Protein AF-0000000066194189 (afdb_homodimer)

InterPro domains:
  IPR000073 Alpha/beta hydrolase fold-1 [PF00561] (26-144)
  IPR000073 Alpha/beta hydrolase fold-1 [PR00111] (50-65)
  IPR000073 Alpha/beta hydrolase fold-1 [PR00111] (95-108)
  IPR000073 Alpha/beta hydrolase fold-1 [PR00111] (109-122)
  IPR000073 Alpha/beta hydrolase fold-1 [PR00111] (212-226)
  IPR019913 Pyrimidine utilisation protein RutD [MF_00832] (12-269)
  IPR019913 Pyrimidine utilisation protein RutD [TIGR03611] (12-268)
  IPR029058 Alpha/Beta hydrolase fold [G3DSA:3.40.50.1820] (20-268)
  IPR029058 Alpha/Beta hydrolase fold [SSF53474] (12-267)
  IPR050471 AB hydrolase [PTHR43433] (9-266)

Secondary structure (DSSP, 8-state):
----EEEEETTEEEEEESS--TTS--EEEE--TT--GGGGHHHHHHHHTTS-EEEEPPTTSTTS-S---TT--HHHHHHHHHHHHHHTT-S-EEEEEETHHHHHHHHHHHH-GGGEEEEEEES--SS--HHHHHHHHHHHHIIIII-HHHHHHHHHHHHS-HHHHHHTHHHHHHHHHHHHHTPPPHHHHHHHHHHHHH---GGGGGG--SEEEEEEETT-SSS-HHHHHHHHHHSTTEEEEEESS--TTHHHHSHHHHHHHHHHHHHT-/----EEEEETTEEEEEESS--TTS--EEEE--TT--GGGGHHHHHHHHTTS-EEEEPPTTSTTS-S---TT--HHHHHHHHHHHHHHTT-S-EEEEEETHHHHHHHHHHHH-GGGEEEEEEES--SS--HHHHHHHHHHHHIIIII-HHHHHHHHHHHHS-HHHHHHTHHHHHHHHHHHHHTPPPHHHHHHHHHHHHH---GGGGGG--SEEEEEEETT-SSS-HHHHHHHHHHSTTEEEEEESS--TTHHHHSHHHHHHHHHHHHHT-

Organism: Caulobacter vibrioides (strain ATCC 19089 / CIP 103742 / CB 15) (NCBI:txid190650)

pLDDT: mean 97.34, std 5.46, range [40.31, 98.94]

Sequence (538 aa):
MRRMTIGTVDGLHYELHGGPIAGREVVLLSSGLGGSGAFWAPQMQALTQRWPVVTYDHRGTGRSVRELPPRYTLAHMADDMVKVMDALGLAKAHVVGHAAGGNAGLQLALDHPDRLAKLVVVNGWSRPDPHIRRCFDTRLHLLNDTGPEAYVHAQPIFLYPADWISRNHTRLMAEEAHHVAAFPPREVMLARINALLAFDIDARLEDITHRVLISASADDMLVPMSCSQRLAGRLPNADFQQVAWGGHGFTVTDPETFNEALVSFLEGAMRRMTIGTVDGLHYELHGGPIAGREVVLLSSGLGGSGAFWAPQMQALTQRWPVVTYDHRGTGRSVRELPPRYTLAHMADDMVKVMDALGLAKAHVVGHAAGGNAGLQLALDHPDRLAKLVVVNGWSRPDPHIRRCFDTRLHLLNDTGPEAYVHAQPIFLYPADWISRNHTRLMAEEAHHVAAFPPREVMLARINALLAFDIDARLEDITHRVLISASADDMLVPMSCSQRLAGRLPNADFQQVAWGGHGFTVTDPETFNEALVSFLEGA

Nearest PDB structures (foldseek):
  3v48-assembly1_B  TM=9.533E-01  e=2.855E-30  Escherichia coli SE11
  8qzu-assembly1_A  TM=8.731E-01  e=5.327E-20  Xenorhabdus hominickii
  4uhe-assembly1_A  TM=8.253E-01  e=1.539E-20  Thermogutta terrifontis
  6i8w-assembly2_B  TM=7.640E-01  e=3.223E-19  Pseudomonas aeruginosa
  1iuo-assembly1_A  TM=7.732E-01  e=8.177E-19  Pseudomonas fluorescens

Foldseek 3Di:
DFDKDWDAFPQKTKIKGLDAQPPFAEEEEAEALQQFQCLLVLQCVLDSPHHIYMGIGFALFDSGPNDDDPLDALCVRLVVVVRVCVVNVHQAHAYEYAASSLLSVLSNCVPPVRRYAEYEYELYFQAADPLLVVVVVVLLCCCPVPHLLSSLVCVCVQAWDPVVCVVCVVVSVVCSVVCSVRPGDSVSSVSSSVNSNGHHPLVCLQVRQHAYEQEYECQANNHHPVRSVSSQVRHPRYDYHYHHHTYSSNCVVPVPVVSVVVVCVVVPD/DFDKDWDAFPQKTKIKGLDAQPPFAEEEEAEALQQFQCLLVLQCVLDSPHHTYMGIGFALFDSGPNDDDPLDALCVRLVVVVRVCVVNVQQAHAYEYAASSLLSVLSNCVPPVRRYAEYEYELYFQADDPLLVVVVVVLLCCCPVPHLLSSLVCVCVQAWDPVVCVVCVVVSVVCSVVCSVRPGDSVSSVSSSVNSNGHHPLVCLQVRQHAYEQEYECQANNHHPVRSVSSQVRHPRYDYHYHHHTYSSNCVVPVPVVSVVVSCVVVPD

Solvent-accessible surface area (backbone atoms only — not comparable to full-atom values): 27054 Å² total; per-residue (Å²): 124,84,61,68,49,77,50,69,51,100,48,29,27,35,38,37,31,42,53,76,56,84,98,49,71,35,39,38,44,33,32,34,86,74,16,34,39,70,71,48,60,69,46,45,69,76,42,36,75,77,24,22,33,35,34,31,19,34,74,24,17,67,81,13,37,60,68,73,67,85,87,54,40,44,63,56,52,22,50,49,53,50,49,54,31,54,74,69,70,42,72,48,28,30,37,42,9,32,29,55,19,12,36,15,48,55,42,26,40,70,76,41,49,80,40,48,54,38,38,33,28,32,51,29,53,46,44,67,45,70,41,39,50,48,54,50,51,46,46,46,49,28,36,75,51,70,24,58,62,53,31,57,68,41,44,56,70,47,28,41,41,31,53,57,46,42,77,39,40,68,62,51,60,66,45,42,62,57,50,48,73,55,49,51,56,66,69,41,52,50,42,56,51,49,18,57,63,65,39,69,49,60,93,49,37,65,74,33,70,50,50,30,38,35,36,38,26,63,49,10,58,42,49,32,51,64,38,42,51,50,49,36,71,47,28,76,38,45,43,76,46,77,39,78,64,26,10,53,39,23,59,68,72,35,28,67,68,45,47,54,53,50,52,40,51,76,72,70,104,125,82,57,69,49,76,50,69,50,99,47,28,26,35,36,37,32,41,51,77,55,84,96,50,72,34,40,37,44,33,32,35,86,75,16,33,37,72,73,49,58,70,47,44,68,75,44,35,75,77,26,24,33,32,34,29,19,35,75,26,16,67,82,13,37,57,68,71,66,84,87,52,40,44,63,57,53,22,48,49,53,50,49,54,31,54,73,70,69,43,70,48,28,31,38,41,12,32,28,54,19,11,37,16,47,54,43,26,40,70,75,41,48,81,40,46,55,38,38,34,27,31,51,31,52,47,46,68,45,72,39,38,51,48,54,51,52,47,46,47,48,29,36,75,51,71,24,57,64,55,33,57,67,42,45,55,70,48,28,41,41,31,52,56,45,42,77,38,40,68,61,52,60,67,44,43,63,56,50,49,72,55,50,50,56,67,69,40,51,51,43,56,52,50,19,55,63,64,38,69,50,62,92,50,37,66,74,34,70,50,49,28,39,36,35,36,26,64,48,11,59,42,49,31,51,64,36,42,51,50,49,39,70,46,28,75,39,44,43,76,46,77,40,77,64,27,10,53,39,23,58,69,73,35,27,66,68,43,45,54,53,52,52,39,52,76,72,70,103

Structure (mmCIF, N/CA/C/O backbone):
data_AF-0000000066194189-model_v1
#
loop_
_entity.id
_entity.type
_entity.pdbx_description
1 polymer 'Putative carbamate hydrolase RutD'
#
loop_
_atom_site.group_PDB
_atom_site.id
_atom_site.type_symbol
_atom_site.label_atom_id
_atom_site.label_alt_id
_atom_site.label_comp_id
_atom_site.label_asym_id
_atom_site.label_entity_id
_atom_site.label_seq_id
_atom_site.pdbx_PDB_ins_code
_atom_site.Cartn_x
_atom_site.Cartn_y
_atom_site.Cartn_z
_atom_site.occupancy
_atom_site.B_iso_or_equiv
_atom_site.auth_seq_id
_atom_site.auth_comp_id
_atom_site.auth_asym_id
_atom_site.auth_atom_id
_atom_site.pdbx_PDB_model_num
ATOM 1 N N . MET A 1 1 ? 25.156 30.547 10.039 1 40.84 1 MET A N 1
ATOM 2 C CA . MET A 1 1 ? 24.266 29.5 10.531 1 40.84 1 MET A CA 1
ATOM 3 C C . MET A 1 1 ? 22.844 30.031 10.672 1 40.84 1 MET A C 1
ATOM 5 O O . MET A 1 1 ? 22.609 31 11.383 1 40.84 1 MET A O 1
ATOM 9 N N . ARG A 1 2 ? 22 29.922 9.656 1 54.59 2 ARG A N 1
ATOM 10 C CA . ARG A 1 2 ? 20.75 30.703 9.633 1 54.59 2 ARG A CA 1
ATOM 11 C C . ARG A 1 2 ? 19.984 30.531 10.938 1 54.59 2 ARG A C 1
ATOM 13 O O . ARG A 1 2 ? 19.891 29.422 11.477 1 54.59 2 ARG A O 1
ATOM 20 N N . ARG A 1 3 ? 19.844 31.578 11.695 1 65.81 3 ARG A N 1
ATOM 21 C CA . ARG A 1 3 ? 19.359 31.703 13.062 1 65.81 3 ARG A CA 1
ATOM 22 C C . ARG A 1 3 ? 18.031 30.984 13.25 1 65.81 3 ARG A C 1
ATOM 24 O O . ARG A 1 3 ? 17.094 31.203 12.492 1 65.81 3 ARG A O 1
ATOM 31 N N . MET A 1 4 ? 17.938 29.703 13.898 1 81.56 4 MET A N 1
ATOM 32 C CA . MET A 1 4 ? 16.75 28.953 14.336 1 81.56 4 MET A CA 1
ATOM 33 C C . MET A 1 4 ? 16.344 29.375 15.742 1 81.56 4 MET A C 1
ATOM 35 O O . MET A 1 4 ? 17.172 29.469 16.641 1 81.56 4 MET A O 1
ATOM 39 N N . THR A 1 5 ? 15.07 29.891 15.945 1 89.88 5 THR A N 1
ATOM 40 C CA . THR A 1 5 ? 14.477 30.156 17.25 1 89.88 5 THR A CA 1
ATOM 41 C C . THR A 1 5 ? 13.578 29 17.672 1 89.88 5 THR A C 1
ATOM 43 O O . THR A 1 5 ? 12.758 28.516 16.891 1 89.88 5 THR A O 1
ATOM 46 N N . ILE A 1 6 ? 13.766 28.531 18.891 1 95.56 6 ILE A N 1
ATOM 47 C CA . ILE A 1 6 ? 12.992 27.438 19.453 1 95.56 6 ILE A CA 1
ATOM 48 C C . ILE A 1 6 ? 12.117 27.969 20.594 1 95.56 6 ILE A C 1
ATOM 50 O O . ILE A 1 6 ? 12.555 28.797 21.391 1 95.56 6 ILE A O 1
ATOM 54 N N . GLY A 1 7 ? 10.867 27.484 20.625 1 97.19 7 GLY A N 1
ATOM 55 C CA . GLY A 1 7 ? 9.977 27.875 21.703 1 97.19 7 GLY A CA 1
ATOM 56 C C . GLY A 1 7 ? 8.93 26.828 22.016 1 97.19 7 GLY A C 1
ATOM 57 O O . GLY A 1 7 ? 8.898 25.75 21.406 1 97.19 7 GLY A O 1
ATOM 58 N N . THR A 1 8 ? 8.219 27.078 23.109 1 98.31 8 THR A N 1
ATOM 59 C CA . THR A 1 8 ? 7.07 26.281 23.516 1 98.31 8 THR A CA 1
ATOM 60 C C . THR A 1 8 ? 5.879 27.172 23.844 1 98.31 8 THR A C 1
ATOM 62 O O . THR A 1 8 ? 6.043 28.219 24.484 1 98.31 8 THR A O 1
ATOM 65 N N . VAL A 1 9 ? 4.781 26.859 23.391 1 98.5 9 VAL A N 1
ATOM 66 C CA . VAL A 1 9 ? 3.547 27.547 23.75 1 98.5 9 VAL A CA 1
ATOM 67 C C . VAL A 1 9 ? 2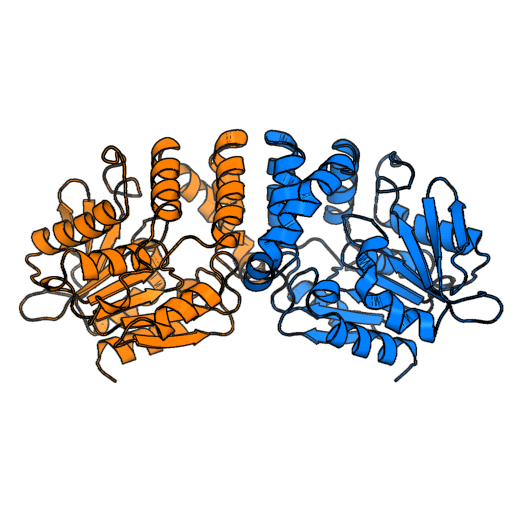.461 26.531 24.062 1 98.5 9 VAL A C 1
ATOM 69 O O . VAL A 1 9 ? 2.195 25.625 23.266 1 98.5 9 VAL A O 1
ATOM 72 N N . ASP A 1 10 ? 1.805 26.625 25.203 1 97.94 10 ASP A N 1
ATOM 73 C CA . ASP A 1 10 ? 0.763 25.703 25.641 1 97.94 10 ASP A CA 1
ATOM 74 C C . ASP A 1 10 ? 1.205 24.25 25.469 1 97.94 10 ASP A C 1
ATOM 76 O O . ASP A 1 10 ? 0.421 23.406 25.031 1 97.94 10 ASP A O 1
ATOM 80 N N . GLY A 1 11 ? 2.426 24.016 25.641 1 98.31 11 GLY A N 1
ATOM 81 C CA . GLY A 1 11 ? 2.992 22.688 25.578 1 98.31 11 GLY A CA 1
ATOM 82 C C . GLY A 1 11 ? 3.416 22.281 24.172 1 98.31 11 GLY A C 1
ATOM 83 O O . GLY A 1 11 ? 3.939 21.188 23.969 1 98.31 11 GLY A O 1
ATOM 84 N N . LEU A 1 12 ? 3.215 23.109 23.219 1 98.69 12 LEU A N 1
ATOM 85 C CA . LEU A 1 12 ? 3.588 22.828 21.844 1 98.69 12 LEU A CA 1
ATOM 86 C C . LEU A 1 12 ? 5.008 23.312 21.547 1 98.69 12 LEU A C 1
ATOM 88 O O . LEU A 1 12 ? 5.316 24.484 21.703 1 98.69 12 LEU A O 1
ATOM 92 N N . HIS A 1 13 ? 5.867 22.406 21.125 1 98.69 13 HIS A N 1
ATOM 93 C CA . HIS A 1 13 ? 7.215 22.734 20.688 1 98.69 13 HIS A CA 1
ATOM 94 C C . HIS A 1 13 ? 7.199 23.297 19.266 1 98.69 13 HIS A C 1
ATOM 96 O O . HIS A 1 13 ? 6.609 22.703 18.359 1 98.69 13 HIS A O 1
ATOM 102 N N . TYR A 1 14 ? 7.848 24.422 19.031 1 98.56 14 TYR A N 1
ATOM 103 C CA . TYR A 1 14 ? 7.938 24.969 17.672 1 98.56 14 TYR A CA 1
ATOM 104 C C . TYR A 1 14 ? 9.328 25.531 17.406 1 98.56 14 TYR A C 1
ATOM 106 O O . TYR A 1 14 ? 10.086 25.797 18.344 1 98.56 14 TYR A O 1
ATOM 114 N N . GLU A 1 15 ? 9.664 25.594 16.141 1 98.31 15 GLU A N 1
ATOM 115 C CA . GLU A 1 15 ? 10.922 26.156 15.656 1 98.31 15 GLU A CA 1
ATOM 116 C C . GLU A 1 15 ? 10.688 27.156 14.523 1 98.31 15 GLU A C 1
ATOM 118 O O . GLU A 1 15 ? 9.852 26.922 13.656 1 98.31 15 GLU A O 1
ATOM 123 N N . LEU A 1 16 ? 11.367 28.266 14.633 1 97.81 16 LEU A N 1
ATOM 124 C CA . LEU A 1 16 ? 11.367 29.266 13.57 1 97.81 16 LEU A CA 1
ATOM 125 C C . LEU A 1 16 ? 12.695 29.266 12.82 1 97.81 16 LEU A C 1
ATOM 127 O O . LEU A 1 16 ? 13.758 29.375 13.43 1 97.81 16 LEU A O 1
ATOM 131 N N . HIS A 1 17 ? 12.523 29.078 11.508 1 97.25 17 HIS A N 1
ATOM 132 C CA . HIS A 1 17 ? 13.664 29.047 10.602 1 97.25 17 HIS A CA 1
ATOM 133 C C . HIS A 1 17 ? 13.586 30.172 9.578 1 97.25 17 HIS A C 1
ATOM 135 O O . HIS A 1 17 ? 12.523 30.766 9.375 1 97.25 17 HIS A O 1
ATOM 141 N N . GLY A 1 18 ? 14.664 30.531 8.898 1 92.56 18 GLY A N 1
ATOM 142 C CA . GLY A 1 18 ? 14.648 31.406 7.738 1 92.56 18 GLY A CA 1
ATOM 143 C C . GLY A 1 18 ? 14.672 32.875 8.102 1 92.56 18 GLY A C 1
ATOM 144 O O . GLY A 1 18 ? 14.258 33.719 7.305 1 92.56 18 GLY A O 1
ATOM 145 N N . GLY A 1 19 ? 14.984 33.281 9.344 1 87.06 19 GLY A N 1
ATOM 146 C CA . GLY A 1 19 ? 15.18 34.688 9.703 1 87.06 19 GLY A CA 1
ATOM 147 C C . GLY A 1 19 ? 13.984 35.281 10.414 1 87.06 19 GLY A C 1
ATOM 148 O O . GLY A 1 19 ? 13.086 34.562 10.852 1 87.06 19 GLY A O 1
ATOM 149 N N . PRO A 1 20 ? 14.039 36.625 10.594 1 89.12 20 PRO A N 1
ATOM 150 C CA . PRO A 1 20 ? 12.992 37.281 11.367 1 89.12 20 PRO A CA 1
ATOM 151 C C . PRO A 1 20 ? 11.664 37.375 10.617 1 89.12 20 PRO A C 1
ATOM 153 O O . PRO A 1 20 ? 11.641 37.438 9.391 1 89.12 20 PRO A O 1
ATOM 156 N N . ILE A 1 21 ? 10.586 37.406 11.367 1 93.19 21 ILE A N 1
ATOM 157 C CA . ILE A 1 21 ? 9.234 37.344 10.82 1 93.19 21 ILE A CA 1
ATOM 158 C C . ILE A 1 21 ? 8.734 38.75 10.492 1 93.19 21 ILE A C 1
ATOM 160 O O . ILE A 1 21 ? 7.836 38.906 9.672 1 93.19 21 ILE A O 1
ATOM 164 N N . ALA A 1 22 ? 9.305 39.781 11.102 1 90 22 ALA A N 1
ATOM 165 C CA . ALA A 1 22 ? 8.758 41.125 10.992 1 90 22 ALA A CA 1
ATOM 166 C C . ALA A 1 22 ? 8.609 41.562 9.539 1 90 22 ALA A C 1
ATOM 168 O O . ALA A 1 22 ? 9.586 41.594 8.789 1 90 22 ALA A O 1
ATOM 169 N N . GLY A 1 23 ? 7.281 41.844 9.156 1 92.12 23 GLY A N 1
ATOM 170 C CA . GLY A 1 23 ? 6.965 42.375 7.848 1 92.12 23 GLY A CA 1
ATOM 171 C C . GLY A 1 23 ? 7.031 41.344 6.738 1 92.12 23 GLY A C 1
ATOM 172 O O . GLY A 1 23 ? 6.984 41.688 5.559 1 92.12 23 GLY A O 1
ATOM 173 N N . ARG A 1 24 ? 7.145 40.094 7.109 1 95.69 24 ARG A N 1
ATOM 174 C CA . ARG A 1 24 ? 7.285 39.062 6.086 1 95.69 24 ARG A CA 1
ATOM 175 C C . ARG A 1 24 ? 6.145 38.062 6.168 1 95.69 24 ARG A C 1
ATOM 177 O O . ARG A 1 24 ? 5.547 37.875 7.234 1 95.69 24 ARG A O 1
ATOM 184 N N . GLU A 1 25 ? 5.84 37.5 5.004 1 97.38 25 GLU A N 1
ATOM 185 C CA . GLU A 1 25 ? 4.934 36.375 5.008 1 97.38 25 GLU A CA 1
ATOM 186 C C . GLU A 1 25 ? 5.617 35.125 5.582 1 97.38 25 GLU A C 1
ATOM 188 O O . GLU A 1 25 ? 6.805 34.906 5.34 1 97.38 25 GLU A O 1
ATOM 193 N N . VAL A 1 26 ? 4.891 34.375 6.363 1 98.44 26 VAL A N 1
ATOM 194 C CA . VAL A 1 26 ? 5.457 33.25 7.074 1 98.44 26 VAL A CA 1
ATOM 195 C C . VAL A 1 26 ? 4.766 31.953 6.621 1 98.44 26 VAL A C 1
ATOM 197 O O . VAL A 1 26 ? 3.561 31.953 6.355 1 98.44 26 VAL A O 1
ATOM 200 N N . VAL A 1 27 ? 5.547 30.828 6.492 1 98.88 27 VAL A N 1
ATOM 201 C CA . VAL A 1 27 ? 5.016 29.516 6.168 1 98.88 27 VAL A CA 1
ATOM 202 C C . VAL A 1 27 ? 5.012 28.641 7.418 1 98.88 27 VAL A C 1
ATOM 204 O O . VAL A 1 27 ? 6.043 28.469 8.07 1 98.88 27 VAL A O 1
ATOM 207 N N . LEU A 1 28 ? 3.881 28.156 7.805 1 98.94 28 LEU A N 1
ATOM 208 C CA . LEU A 1 28 ? 3.732 27.188 8.883 1 98.94 28 LEU A CA 1
ATOM 209 C C . LEU A 1 28 ? 3.537 25.781 8.32 1 98.94 28 LEU A C 1
ATOM 211 O O . LEU A 1 28 ? 2.605 25.547 7.543 1 98.94 28 LEU A O 1
ATOM 215 N N . LEU A 1 29 ? 4.426 24.828 8.688 1 98.94 29 LEU A N 1
ATOM 216 C CA . LEU A 1 29 ? 4.375 23.453 8.203 1 98.94 29 LEU A CA 1
ATOM 217 C C . LEU A 1 29 ? 3.734 22.531 9.234 1 98.94 29 LEU A C 1
ATOM 219 O O . LEU A 1 29 ? 4.145 22.516 10.398 1 98.94 29 LEU A O 1
ATOM 223 N N . SER A 1 30 ? 2.711 21.828 8.82 1 98.94 30 SER A N 1
ATOM 224 C CA . SER A 1 30 ? 2.016 20.906 9.695 1 98.94 30 SER A CA 1
ATOM 225 C C . SER A 1 30 ? 2.109 19.469 9.164 1 98.94 30 SER A C 1
ATOM 227 O O . SER A 1 30 ? 1.601 19.172 8.086 1 98.94 30 SER A O 1
ATOM 229 N N . SER A 1 31 ? 2.719 18.547 9.914 1 98.75 31 SER A N 1
ATOM 230 C CA . SER A 1 31 ? 3.029 17.188 9.477 1 98.75 31 SER A CA 1
ATOM 231 C C . SER A 1 31 ? 1.796 16.297 9.539 1 98.75 31 SER A C 1
ATOM 233 O O . SER A 1 31 ? 0.691 16.766 9.812 1 98.75 31 SER A O 1
ATOM 235 N N . GLY A 1 32 ? 2.006 15.062 9.125 1 98.5 32 GLY A N 1
ATOM 236 C CA . GLY A 1 32 ? 0.938 14.078 9.188 1 98.5 32 GLY A CA 1
ATOM 237 C C . GLY A 1 32 ? 0.766 13.469 10.562 1 98.5 32 GLY A C 1
ATOM 238 O O . GLY A 1 32 ? 1.08 14.102 11.57 1 98.5 32 GLY A O 1
ATOM 239 N N . LEU A 1 33 ? 0.277 12.281 10.609 1 98.38 33 LEU A N 1
ATOM 240 C CA . LEU A 1 33 ? -0.121 11.602 11.844 1 98.38 33 LEU A CA 1
ATOM 241 C C . LEU A 1 33 ? 1.063 11.453 12.789 1 98.38 33 LEU A C 1
ATOM 243 O O . LEU A 1 33 ? 0.896 11.508 14.008 1 98.38 33 LEU A O 1
ATOM 247 N N . GLY A 1 34 ? 2.281 11.305 12.273 1 97 34 GLY A N 1
ATOM 248 C CA . GLY A 1 34 ? 3.457 11.234 13.125 1 97 34 GLY A CA 1
ATOM 249 C C . GLY A 1 34 ? 3.701 12.5 13.914 1 97 34 GLY A C 1
ATOM 250 O O . GLY A 1 34 ? 4.312 12.469 14.984 1 97 34 GLY A O 1
ATOM 251 N N . GLY A 1 35 ? 3.414 13.625 13.344 1 97.94 35 GLY A N 1
ATOM 252 C CA . GLY A 1 35 ? 3.275 14.883 14.062 1 97.94 35 GLY A CA 1
ATOM 253 C C . GLY A 1 35 ? 4.582 15.641 14.195 1 97.94 35 GLY A C 1
ATOM 254 O O . GLY A 1 35 ? 4.609 16.75 14.719 1 97.94 35 GLY A O 1
ATOM 255 N N . SER A 1 36 ? 5.703 15.031 13.781 1 97.38 36 SER A N 1
ATOM 256 C CA . SER A 1 36 ? 7.008 15.648 13.969 1 97.38 36 SER A CA 1
ATOM 257 C C . SER A 1 36 ? 7.301 16.672 12.883 1 97.38 36 SER A C 1
ATOM 259 O O . SER A 1 36 ? 7.191 16.375 11.695 1 97.38 36 SER A O 1
ATOM 261 N N . GLY A 1 37 ? 7.746 17.812 13.281 1 98 37 GLY A N 1
ATOM 262 C CA . GLY A 1 37 ? 8.18 18.828 12.336 1 98 37 GLY A CA 1
ATOM 263 C C . GLY A 1 37 ? 9.344 18.375 11.469 1 98 37 GLY A C 1
ATOM 264 O O . GLY A 1 37 ? 9.555 18.922 10.383 1 98 37 GLY A O 1
ATOM 265 N N . ALA A 1 38 ? 10.07 17.359 11.922 1 96.62 38 ALA A N 1
ATOM 266 C CA . ALA A 1 38 ? 11.234 16.859 11.203 1 96.62 38 ALA A CA 1
ATOM 267 C C . ALA A 1 38 ? 10.836 16.234 9.867 1 96.62 38 ALA A C 1
ATOM 269 O O . ALA A 1 38 ? 11.68 16.062 8.984 1 96.62 38 ALA A O 1
ATOM 270 N N . PHE A 1 39 ? 9.562 15.969 9.75 1 97.75 39 PHE A N 1
ATOM 271 C CA . PHE A 1 39 ? 9.023 15.398 8.523 1 97.75 39 PHE A CA 1
ATOM 272 C C . PHE A 1 39 ? 9.32 16.297 7.332 1 97.75 39 PHE A C 1
ATOM 274 O O . PHE A 1 39 ? 9.5 15.828 6.211 1 97.75 39 PHE A O 1
ATOM 281 N N . TRP A 1 40 ? 9.5 17.578 7.535 1 98.75 40 TRP A N 1
ATOM 282 C CA . TRP A 1 40 ? 9.562 18.578 6.473 1 98.75 40 TRP A CA 1
ATOM 283 C C . TRP A 1 40 ? 11.008 18.922 6.129 1 98.75 40 TRP A C 1
ATOM 285 O O . TRP A 1 40 ? 11.266 19.859 5.375 1 98.75 40 TRP A O 1
ATOM 295 N N . ALA A 1 41 ? 11.922 18.125 6.625 1 98.38 41 ALA A N 1
ATOM 296 C CA . ALA A 1 41 ? 13.336 18.375 6.391 1 98.38 41 ALA A CA 1
ATOM 297 C C . ALA A 1 41 ? 13.625 18.547 4.898 1 98.38 41 ALA A C 1
ATOM 299 O O . ALA A 1 41 ? 14.344 19.453 4.496 1 98.38 41 ALA A O 1
ATOM 300 N N . PRO A 1 42 ? 13 17.797 3.947 1 98.75 42 PRO A N 1
ATOM 301 C CA . PRO A 1 42 ? 13.328 17.906 2.523 1 98.75 42 PRO A CA 1
ATOM 302 C C . PRO A 1 42 ? 12.859 19.234 1.908 1 98.75 42 PRO A C 1
ATOM 304 O O . PRO A 1 42 ? 13.281 19.578 0.805 1 98.75 42 PRO A O 1
ATOM 307 N N . GLN A 1 43 ? 11.969 19.906 2.549 1 98.81 43 GLN A N 1
ATOM 308 C CA . GLN A 1 43 ? 11.398 21.141 2 1 98.81 43 GLN A CA 1
ATOM 309 C C . GLN A 1 43 ? 12.117 22.359 2.545 1 98.81 43 GLN A C 1
ATOM 311 O O . GLN A 1 43 ? 11.961 23.469 2.016 1 98.81 43 GLN A O 1
ATOM 316 N N . MET A 1 44 ? 12.953 22.266 3.582 1 98.5 44 MET A N 1
ATOM 317 C CA . MET A 1 44 ? 13.414 23.391 4.387 1 98.5 44 MET A CA 1
ATOM 318 C C . MET A 1 44 ? 14.328 24.297 3.574 1 98.5 44 MET A C 1
ATOM 320 O O . MET A 1 44 ? 14.195 25.531 3.625 1 98.5 44 MET A O 1
ATOM 324 N N . GLN A 1 45 ? 15.195 23.703 2.805 1 98 45 GLN A N 1
ATOM 325 C CA . GLN A 1 45 ? 16.109 24.516 2.021 1 98 45 GLN A CA 1
ATOM 326 C C . GLN A 1 45 ? 15.352 25.391 1.023 1 98 45 GLN A C 1
ATOM 328 O O . GLN A 1 45 ? 15.609 26.594 0.917 1 98 45 GLN A O 1
ATOM 333 N N . ALA A 1 46 ? 14.43 24.812 0.297 1 98.25 46 ALA A N 1
ATOM 334 C CA . ALA A 1 46 ? 13.672 25.516 -0.727 1 98.25 46 ALA A CA 1
ATOM 335 C C . ALA A 1 46 ? 12.82 26.625 -0.108 1 98.25 46 ALA A C 1
ATOM 337 O O . ALA A 1 46 ? 12.648 27.688 -0.697 1 98.25 46 ALA A O 1
ATOM 338 N N . LEU A 1 47 ? 12.328 26.391 1.103 1 98.56 47 LEU A N 1
ATOM 339 C CA . LEU A 1 47 ? 11.391 27.312 1.724 1 98.56 47 LEU A CA 1
ATOM 340 C C . LEU A 1 47 ? 12.125 28.438 2.459 1 98.56 47 LEU A C 1
ATOM 342 O O . LEU A 1 47 ? 11.781 29.609 2.33 1 98.56 47 LEU A O 1
ATOM 346 N N . THR A 1 48 ? 13.18 28.125 3.188 1 97.62 48 THR A N 1
ATOM 347 C CA . THR A 1 48 ? 13.82 29.094 4.078 1 97.62 48 THR A CA 1
ATOM 348 C C . THR A 1 48 ? 14.609 30.125 3.277 1 97.62 48 THR A C 1
ATOM 350 O O . THR A 1 48 ? 14.992 31.172 3.807 1 97.62 48 THR A O 1
ATOM 353 N N . GLN A 1 49 ? 14.797 29.859 1.997 1 96.12 49 GLN A N 1
ATOM 354 C CA . GLN A 1 49 ? 15.43 30.828 1.115 1 96.12 49 GLN A CA 1
ATOM 355 C C . GLN A 1 49 ? 14.484 31.984 0.787 1 96.12 49 GLN A C 1
ATOM 357 O O . GLN A 1 49 ? 14.93 33.031 0.352 1 96.12 49 GLN A O 1
ATOM 362 N N . ARG A 1 50 ? 13.25 31.797 1.052 1 96.38 50 ARG A N 1
ATOM 363 C CA . ARG A 1 50 ? 12.281 32.75 0.542 1 96.38 50 ARG A CA 1
ATOM 364 C C . ARG A 1 50 ? 11.398 33.281 1.663 1 96.38 50 ARG A C 1
ATOM 366 O O . ARG A 1 50 ? 10.93 34.438 1.605 1 96.38 50 ARG A O 1
ATOM 373 N N . TRP A 1 51 ? 11.18 32.438 2.666 1 97.81 51 TRP A N 1
ATOM 374 C CA . TRP A 1 51 ? 10.258 32.781 3.744 1 97.81 51 TRP A CA 1
ATOM 375 C C . TRP A 1 51 ? 10.828 32.375 5.098 1 97.81 51 TRP A C 1
ATOM 377 O O . TRP A 1 51 ? 11.586 31.406 5.191 1 97.81 51 TRP A O 1
ATOM 387 N N . PRO A 1 52 ? 10.453 33.188 6.168 1 97.94 52 PRO A N 1
ATOM 388 C CA . PRO A 1 52 ? 10.5 32.5 7.465 1 97.94 52 PRO A CA 1
ATOM 389 C C . PRO A 1 52 ? 9.586 31.281 7.52 1 97.94 52 PRO A C 1
ATOM 391 O O . PRO A 1 52 ? 8.484 31.312 6.965 1 97.94 52 PRO A O 1
ATOM 394 N N . VAL A 1 53 ? 10.07 30.172 8.125 1 98.75 53 VAL A N 1
ATOM 395 C CA . VAL A 1 53 ? 9.352 28.906 8.156 1 98.75 53 VAL A CA 1
ATOM 396 C C . VAL A 1 53 ? 9.211 28.422 9.602 1 98.75 53 VAL A C 1
ATOM 398 O O . VAL A 1 53 ? 10.188 28.391 10.352 1 98.75 53 VAL A O 1
ATOM 401 N N . VAL A 1 54 ? 7.996 28.109 9.969 1 98.62 54 VAL A N 1
ATOM 402 C CA . VAL A 1 54 ? 7.711 27.578 11.297 1 98.62 54 VAL A CA 1
ATOM 403 C C . VAL A 1 54 ? 7.406 26.078 11.203 1 98.62 54 VAL A C 1
ATOM 405 O O . VAL A 1 54 ? 6.535 25.672 10.438 1 98.62 54 VAL A O 1
ATOM 408 N N . THR A 1 55 ? 8.102 25.25 11.93 1 98.75 55 THR A N 1
ATOM 409 C CA . THR A 1 55 ? 7.73 23.859 12.188 1 98.75 55 THR A CA 1
ATOM 410 C C . THR A 1 55 ? 7.316 23.672 13.641 1 98.75 55 THR A C 1
ATOM 412 O O . THR A 1 55 ? 7.68 24.469 14.508 1 98.75 55 THR A O 1
ATOM 415 N N . TYR A 1 56 ? 6.562 22.688 13.852 1 98.75 56 TYR A N 1
ATOM 416 C CA . TYR A 1 56 ? 6.176 22.344 15.219 1 98.75 56 TYR A CA 1
ATOM 417 C C . TYR A 1 56 ? 5.824 20.875 15.336 1 98.75 56 TYR A C 1
ATOM 419 O O . TYR A 1 56 ? 5.613 20.188 14.328 1 98.75 56 TYR A O 1
ATOM 427 N N . ASP A 1 57 ? 5.895 20.344 16.531 1 98.69 57 ASP A N 1
ATOM 428 C CA . ASP A 1 57 ? 5.402 19 16.828 1 98.69 57 ASP A CA 1
ATOM 429 C C . ASP A 1 57 ? 3.949 19.031 17.297 1 98.69 57 ASP A C 1
ATOM 431 O O . ASP A 1 57 ? 3.6 19.812 18.188 1 98.69 57 ASP A O 1
ATOM 435 N N . HIS A 1 58 ? 3.115 18.219 16.703 1 98.81 58 HIS A N 1
ATOM 436 C CA . HIS A 1 58 ? 1.719 18.156 17.109 1 98.81 58 HIS A CA 1
ATOM 437 C C . HIS A 1 58 ? 1.596 17.844 18.594 1 98.81 58 HIS A C 1
ATOM 439 O O . HIS A 1 58 ? 2.457 17.172 19.172 1 98.81 58 HIS A O 1
ATOM 445 N N . ARG A 1 59 ? 0.549 18.375 19.172 1 98.56 59 ARG A N 1
ATOM 446 C CA . ARG A 1 59 ? 0.199 17.922 20.516 1 98.56 59 ARG A CA 1
ATOM 447 C C . ARG A 1 59 ? 0.11 16.406 20.578 1 98.56 59 ARG A C 1
ATOM 449 O O . ARG A 1 59 ? -0.444 15.773 19.672 1 98.56 59 ARG A O 1
ATOM 456 N N . GLY A 1 60 ? 0.733 15.805 21.609 1 97.94 60 GLY A N 1
ATOM 457 C CA . GLY A 1 60 ? 0.719 14.359 21.781 1 97.94 60 GLY A CA 1
ATOM 458 C C . GLY A 1 60 ? 1.923 13.68 21.156 1 97.94 60 GLY A C 1
ATOM 459 O O . GLY A 1 60 ? 2.105 12.469 21.328 1 97.94 60 GLY A O 1
ATOM 460 N N . THR A 1 61 ? 2.805 14.484 20.438 1 97.5 61 THR A N 1
ATOM 461 C CA . THR A 1 61 ? 3.889 13.852 19.703 1 97.5 61 THR A CA 1
ATOM 462 C C . THR A 1 61 ? 5.203 14.594 19.938 1 97.5 61 THR A C 1
ATOM 464 O O . THR A 1 61 ? 5.211 15.734 20.391 1 97.5 61 THR A O 1
ATOM 467 N N . GLY A 1 62 ? 6.266 13.875 19.672 1 96.19 62 GLY A N 1
ATOM 468 C CA . GLY A 1 62 ? 7.59 14.469 19.641 1 96.19 62 GLY A CA 1
ATOM 469 C C . GLY A 1 62 ? 7.938 15.219 20.922 1 96.19 62 GLY A C 1
ATOM 470 O O . GLY A 1 62 ? 7.809 14.672 22.016 1 96.19 62 GLY A O 1
ATOM 471 N N . ARG A 1 63 ? 8.336 16.562 20.766 1 97.44 63 ARG A N 1
ATOM 472 C CA . ARG A 1 63 ? 8.82 17.375 21.859 1 97.44 63 ARG A CA 1
ATOM 473 C C . ARG A 1 63 ? 7.688 18.188 22.484 1 97.44 63 ARG A C 1
ATOM 475 O O . ARG A 1 63 ? 7.906 18.953 23.438 1 97.44 63 ARG A O 1
ATOM 482 N N . SER A 1 64 ? 6.453 17.906 21.984 1 98.5 64 SER A N 1
ATOM 483 C CA . SER A 1 64 ? 5.273 18.578 22.531 1 98.5 64 SER A CA 1
ATOM 484 C C . SER A 1 64 ? 4.676 17.766 23.688 1 98.5 64 SER A C 1
ATOM 486 O O . SER A 1 64 ? 5.102 16.656 23.953 1 98.5 64 SER A O 1
ATOM 488 N N . VAL A 1 65 ? 3.736 18.469 24.391 1 97.62 65 VAL A N 1
ATOM 489 C CA . VAL A 1 65 ? 3.025 17.812 25.484 1 97.62 65 VAL A CA 1
ATOM 490 C C . VAL A 1 65 ? 2.391 16.516 24.984 1 97.62 65 VAL A C 1
ATOM 492 O O . VAL A 1 65 ? 1.873 16.453 23.859 1 97.62 65 VAL A O 1
ATOM 495 N N . ARG A 1 66 ? 2.379 15.492 25.797 1 96.12 66 ARG A N 1
ATOM 496 C CA . ARG A 1 66 ? 2.004 14.156 25.344 1 96.12 66 ARG A CA 1
ATOM 497 C C . ARG A 1 66 ? 0.548 13.852 25.672 1 96.12 66 ARG A C 1
ATOM 499 O O . ARG A 1 66 ? 0.01 12.828 25.25 1 96.12 66 ARG A O 1
ATOM 506 N N . GLU A 1 67 ? -0.104 14.797 26.297 1 95.81 67 GLU A N 1
ATOM 507 C CA . GLU A 1 67 ? -1.512 14.625 26.656 1 95.81 67 GLU A CA 1
ATOM 508 C C . GLU A 1 67 ? -2.414 15.398 25.688 1 95.81 67 GLU A C 1
ATOM 510 O O . GLU A 1 67 ? -2.061 16.5 25.25 1 95.81 67 GLU A O 1
ATOM 515 N N . LEU A 1 68 ? -3.547 14.805 25.438 1 98.19 68 LEU A N 1
ATOM 516 C CA . LEU A 1 68 ? -4.543 15.453 24.594 1 98.19 68 LEU A CA 1
ATOM 517 C C . LEU A 1 68 ? -5.746 15.898 25.422 1 98.19 68 LEU A C 1
ATOM 519 O O . LEU A 1 68 ? -6.043 15.305 26.453 1 98.19 68 LEU A O 1
ATOM 523 N N . PRO A 1 69 ? -6.418 16.938 24.969 1 96.56 69 PRO A N 1
ATOM 524 C CA . PRO A 1 69 ? -7.711 17.234 25.594 1 96.56 69 PRO A CA 1
ATOM 525 C C . PRO A 1 69 ? -8.75 16.141 25.359 1 96.56 69 PRO A C 1
ATOM 527 O O . PRO A 1 69 ? -8.609 15.359 24.406 1 96.56 69 PRO A O 1
ATOM 530 N N . PRO A 1 70 ? -9.781 16.062 26.266 1 95.31 70 PRO A N 1
ATOM 531 C CA . PRO A 1 70 ? -10.852 15.102 26.016 1 95.31 70 PRO A CA 1
ATOM 532 C C . PRO A 1 70 ? -11.578 15.352 24.703 1 95.31 70 PRO A C 1
ATOM 534 O O . PRO A 1 70 ? -11.719 16.5 24.281 1 95.31 70 PRO A O 1
ATOM 537 N N . ARG A 1 71 ? -12.047 14.383 24.016 1 95.81 71 ARG A N 1
ATOM 538 C CA . ARG A 1 71 ? -12.773 14.453 22.766 1 95.81 71 ARG A CA 1
ATOM 539 C C . ARG A 1 71 ? -11.969 15.188 21.703 1 95.81 71 ARG A C 1
ATOM 541 O O . ARG A 1 71 ? -12.461 16.125 21.078 1 95.81 71 ARG A O 1
ATOM 548 N N . TYR A 1 72 ? -10.727 14.781 21.531 1 98.5 72 TYR A N 1
ATOM 549 C CA . TYR A 1 72 ? -9.766 15.375 20.609 1 98.5 72 TYR A CA 1
ATOM 550 C C . TYR A 1 72 ? -10.289 15.328 19.172 1 98.5 72 TYR A C 1
ATOM 552 O O . TYR A 1 72 ? -10.828 14.305 18.734 1 98.5 72 TYR A O 1
ATOM 560 N N . THR A 1 73 ? -10.242 16.438 18.469 1 98.69 73 THR A N 1
ATOM 561 C CA . THR A 1 73 ? -10.734 16.594 17.109 1 98.69 73 THR A CA 1
ATOM 562 C C . THR A 1 73 ? -9.75 17.391 16.266 1 98.69 73 THR A C 1
ATOM 564 O O . THR A 1 73 ? -8.75 17.906 16.781 1 98.69 73 THR A O 1
ATOM 567 N N . LEU A 1 74 ? -10.047 17.5 14.992 1 98.69 74 LEU A N 1
ATOM 568 C CA . LEU A 1 74 ? -9.203 18.297 14.109 1 98.69 74 LEU A CA 1
ATOM 569 C C . LEU A 1 74 ? -9.336 19.781 14.422 1 98.69 74 LEU A C 1
ATOM 571 O O . LEU A 1 74 ? -8.438 20.562 14.102 1 98.69 74 LEU A O 1
ATOM 575 N N . ALA A 1 75 ? -10.422 20.188 15.039 1 98.75 75 ALA A N 1
ATOM 576 C CA . ALA A 1 75 ? -10.539 21.578 15.5 1 98.75 75 ALA A CA 1
ATOM 577 C C . ALA A 1 75 ? -9.453 21.891 16.516 1 98.75 75 ALA A C 1
ATOM 579 O O . ALA A 1 75 ? -8.922 23.016 16.547 1 98.75 75 ALA A O 1
ATOM 580 N N . HIS A 1 76 ? -9.172 20.938 17.375 1 98.88 76 HIS A N 1
ATOM 581 C CA . HIS A 1 76 ? -8.094 21.125 18.328 1 98.88 76 HIS A CA 1
ATOM 582 C C . HIS A 1 76 ? -6.746 21.281 17.625 1 98.88 76 HIS A C 1
ATOM 584 O O . HIS A 1 76 ? -5.906 22.078 18.047 1 98.88 76 HIS A O 1
ATOM 590 N N . MET A 1 77 ? -6.512 20.531 16.562 1 98.88 77 MET A N 1
ATOM 591 C CA . MET A 1 77 ? -5.273 20.656 15.797 1 98.88 77 MET A CA 1
ATOM 592 C C . MET A 1 77 ? -5.176 22.031 15.133 1 98.88 77 MET A C 1
ATOM 594 O O . MET A 1 77 ? -4.102 22.641 15.109 1 98.88 77 MET A O 1
ATOM 598 N N . ALA A 1 78 ? -6.285 22.469 14.586 1 98.88 78 ALA A N 1
ATOM 599 C CA . ALA A 1 78 ? -6.328 23.812 13.992 1 98.88 78 ALA A CA 1
ATOM 600 C C . ALA A 1 78 ? -6.039 24.875 15.039 1 98.88 78 ALA A C 1
ATOM 602 O O . ALA A 1 78 ? -5.273 25.812 14.781 1 98.88 78 ALA A O 1
ATOM 603 N N . ASP A 1 79 ? -6.645 24.719 16.219 1 98.88 79 ASP A N 1
ATOM 604 C CA . ASP A 1 79 ? -6.41 25.656 17.328 1 98.88 79 ASP A CA 1
ATOM 605 C C . ASP A 1 79 ? -4.93 25.703 17.688 1 98.88 79 ASP A C 1
ATOM 607 O O . ASP A 1 79 ? -4.406 26.766 18.047 1 98.88 79 ASP A O 1
ATOM 611 N N . ASP A 1 80 ? -4.312 24.578 17.672 1 98.88 80 ASP A N 1
ATOM 612 C CA . ASP A 1 80 ? -2.895 24.5 18.016 1 98.88 80 ASP A CA 1
ATOM 613 C C . ASP A 1 80 ? -2.051 25.297 17.016 1 98.88 80 ASP A C 1
ATOM 615 O O . ASP A 1 80 ? -1.047 25.906 17.406 1 98.88 80 ASP A O 1
ATOM 619 N N . MET A 1 81 ? -2.428 25.281 15.734 1 98.88 81 MET A N 1
ATOM 620 C CA . MET A 1 81 ? -1.745 26.141 14.766 1 98.88 81 MET A CA 1
ATOM 621 C C . MET A 1 81 ? -1.869 27.609 15.148 1 98.88 81 MET A C 1
ATOM 623 O O . MET A 1 81 ? -0.894 28.359 15.078 1 98.88 81 MET A O 1
ATOM 627 N N . VAL A 1 82 ? -3.045 28.016 15.602 1 98.88 82 VAL A N 1
ATOM 628 C CA . VAL A 1 82 ? -3.303 29.391 15.992 1 98.88 82 VAL A CA 1
ATOM 629 C C . VAL A 1 82 ? -2.455 29.75 17.203 1 98.88 82 VAL A C 1
ATOM 631 O O . VAL A 1 82 ? -1.885 30.844 17.281 1 98.88 82 VAL A O 1
ATOM 634 N N . LYS A 1 83 ? -2.346 28.828 18.172 1 98.81 83 LYS A N 1
ATOM 635 C CA . LYS A 1 83 ? -1.53 29.062 19.359 1 98.81 83 LYS A CA 1
ATOM 636 C C . LYS A 1 83 ? -0.072 29.328 18.984 1 98.81 83 LYS A C 1
ATOM 638 O O . LYS A 1 83 ? 0.572 30.219 19.531 1 98.81 83 LYS A O 1
ATOM 643 N N . VAL A 1 84 ? 0.435 28.516 18.047 1 98.75 84 VAL A N 1
ATOM 644 C CA . VAL A 1 84 ? 1.811 28.688 17.594 1 98.75 84 VAL A CA 1
ATOM 645 C C . VAL A 1 84 ? 1.958 30.047 16.906 1 98.75 84 VAL A C 1
ATOM 647 O O . VAL A 1 84 ? 2.932 30.766 17.141 1 98.75 84 VAL A O 1
ATOM 650 N N . MET A 1 85 ? 0.987 30.422 16.062 1 98.5 85 MET A N 1
ATOM 651 C CA . MET A 1 85 ? 1.01 31.719 15.398 1 98.5 85 MET A CA 1
ATOM 652 C C . MET A 1 85 ? 0.979 32.844 16.422 1 98.5 85 MET A C 1
ATOM 654 O O . MET A 1 85 ? 1.738 33.812 16.297 1 98.5 85 MET A O 1
ATOM 658 N N . ASP A 1 86 ? 0.136 32.719 17.422 1 98.38 86 ASP A N 1
ATOM 659 C CA . ASP A 1 86 ? 0.014 33.75 18.453 1 98.38 86 ASP A CA 1
ATOM 660 C C . ASP A 1 86 ? 1.328 33.938 19.203 1 98.38 86 ASP A C 1
ATOM 662 O O . ASP A 1 86 ? 1.736 35.062 19.5 1 98.38 86 ASP A O 1
ATOM 666 N N . ALA A 1 87 ? 1.948 32.844 19.469 1 97.5 87 ALA A N 1
ATOM 667 C CA . ALA A 1 87 ? 3.215 32.875 20.203 1 97.5 87 ALA A CA 1
ATOM 668 C C . ALA A 1 87 ? 4.273 33.656 19.422 1 97.5 87 ALA A C 1
ATOM 670 O O . ALA A 1 87 ? 5.176 34.25 20.016 1 97.5 87 ALA A O 1
ATOM 671 N N . LEU A 1 88 ? 4.145 33.656 18.141 1 96.69 88 LEU A N 1
ATOM 672 C CA . LEU A 1 88 ? 5.137 34.281 17.281 1 96.69 88 LEU A CA 1
ATOM 673 C C . LEU A 1 88 ? 4.668 35.656 16.828 1 96.69 88 LEU A C 1
ATOM 675 O O . LEU A 1 88 ? 5.34 36.312 16.016 1 96.69 88 LEU A O 1
ATOM 679 N N . GLY A 1 89 ? 3.477 36.031 17.234 1 96.56 89 GLY A N 1
ATOM 680 C CA . GLY A 1 89 ? 2.924 37.344 16.859 1 96.56 89 GLY A CA 1
ATOM 681 C C . GLY A 1 89 ? 2.479 37.406 15.406 1 96.56 89 GLY A C 1
ATOM 682 O O . GLY A 1 89 ? 2.496 38.469 14.797 1 96.56 89 GLY A O 1
ATOM 683 N N . LEU A 1 90 ? 2.125 36.281 14.867 1 97.12 90 LEU A N 1
ATOM 684 C CA . LEU A 1 90 ? 1.682 36.219 13.484 1 97.12 90 LEU A CA 1
ATOM 685 C C . LEU A 1 90 ? 0.171 36.406 13.383 1 97.12 90 LEU A C 1
ATOM 687 O O . LEU A 1 90 ? -0.589 35.625 13.984 1 97.12 90 LEU A O 1
ATOM 691 N N . ALA A 1 91 ? -0.251 37.375 12.617 1 97.25 91 ALA A N 1
ATOM 692 C CA . ALA A 1 91 ? -1.68 37.562 12.367 1 97.25 91 ALA A CA 1
ATOM 693 C C . ALA A 1 91 ? -2.209 36.469 11.422 1 97.25 91 ALA A C 1
ATOM 695 O O . ALA A 1 91 ? -3.326 35.969 11.594 1 97.25 91 ALA A O 1
ATOM 696 N N . LYS A 1 92 ? -1.451 36.188 10.414 1 97.19 92 LYS A N 1
ATOM 697 C CA . LYS A 1 92 ? -1.791 35.156 9.445 1 97.19 92 LYS A CA 1
ATOM 698 C C . LYS A 1 92 ? -0.539 34.438 8.938 1 97.19 92 LYS A C 1
ATOM 700 O O . LYS A 1 92 ? 0.575 34.969 9.102 1 97.19 92 LYS A O 1
ATOM 705 N N . ALA A 1 93 ? -0.699 33.25 8.367 1 98.62 93 ALA A N 1
ATOM 706 C CA . ALA A 1 93 ? 0.394 32.5 7.773 1 98.62 93 ALA A CA 1
ATOM 707 C C . ALA A 1 93 ? -0.097 31.672 6.59 1 98.62 93 ALA A C 1
ATOM 709 O O . ALA A 1 93 ? -1.291 31.391 6.48 1 98.62 93 ALA A O 1
ATOM 710 N N . HIS A 1 94 ? 0.824 31.391 5.617 1 98.88 94 HIS A N 1
ATOM 711 C CA . HIS A 1 94 ? 0.602 30.25 4.738 1 98.88 94 HIS A CA 1
ATOM 712 C C . HIS A 1 94 ? 0.736 28.938 5.496 1 98.88 94 HIS A C 1
ATOM 714 O O . HIS A 1 94 ? 1.639 28.781 6.32 1 98.88 94 HIS A O 1
ATOM 720 N N . VAL A 1 95 ? -0.207 28.031 5.262 1 98.94 95 VAL A N 1
ATOM 721 C CA . VAL A 1 95 ? -0.133 26.719 5.918 1 98.94 95 VAL A CA 1
ATOM 722 C C . VAL A 1 95 ? 0.086 25.625 4.871 1 98.94 95 VAL A C 1
ATOM 724 O O . VAL A 1 95 ? -0.601 25.594 3.848 1 98.94 95 VAL A O 1
ATOM 727 N N . VAL A 1 96 ? 1.096 24.828 5.07 1 98.94 96 VAL A N 1
ATOM 728 C CA . VAL A 1 96 ? 1.371 23.641 4.285 1 98.94 96 VAL A CA 1
ATOM 729 C C . VAL A 1 96 ? 1.21 22.391 5.16 1 98.94 96 VAL A C 1
ATOM 731 O O . VAL A 1 96 ? 1.967 22.203 6.113 1 98.94 96 VAL A O 1
ATOM 734 N N . GLY A 1 97 ? 0.239 21.609 4.828 1 98.94 97 GLY A N 1
ATOM 735 C CA . GLY A 1 97 ? -0.057 20.469 5.668 1 98.94 97 GLY A CA 1
ATOM 736 C C . GLY A 1 97 ? -0.061 19.156 4.902 1 98.94 97 GLY A C 1
ATOM 737 O O . GLY A 1 97 ? -0.581 19.078 3.787 1 98.94 97 GLY A O 1
ATOM 738 N N . HIS A 1 98 ? 0.512 18.156 5.48 1 98.94 98 HIS A N 1
ATOM 739 C CA . HIS A 1 98 ? 0.479 16.797 4.953 1 98.94 98 HIS A CA 1
ATOM 740 C C . HIS A 1 98 ? -0.55 15.953 5.688 1 98.94 98 HIS A C 1
ATOM 742 O O . HIS A 1 98 ? -0.502 15.828 6.914 1 98.94 98 HIS A O 1
ATOM 748 N N . ALA A 1 99 ? -1.476 15.328 4.945 1 98.75 99 ALA A N 1
ATOM 749 C CA . ALA A 1 99 ? -2.477 14.43 5.512 1 98.75 99 ALA A CA 1
ATOM 750 C C . ALA A 1 99 ? -3.143 15.047 6.734 1 98.75 99 ALA A C 1
ATOM 752 O O . ALA A 1 99 ? -3.799 16.094 6.633 1 98.75 99 ALA A O 1
ATOM 753 N N . ALA A 1 100 ? -2.906 14.602 7.926 1 98.75 100 ALA A N 1
ATOM 754 C CA . ALA A 1 100 ? -3.492 15.156 9.141 1 98.75 100 ALA A CA 1
ATOM 755 C C . ALA A 1 100 ? -3.279 16.656 9.227 1 98.75 100 ALA A C 1
ATOM 757 O O . ALA A 1 100 ? -4.199 17.406 9.578 1 98.75 100 ALA A O 1
ATOM 758 N N . GLY A 1 101 ? -2.074 17.094 8.883 1 98.88 101 GLY A N 1
ATOM 759 C CA . GLY A 1 101 ? -1.78 18.516 8.891 1 98.88 101 GLY A CA 1
ATOM 760 C C . GLY A 1 101 ? -2.562 19.297 7.848 1 98.88 101 GLY A C 1
ATOM 761 O O . GLY A 1 101 ? -2.93 20.453 8.07 1 98.88 101 GLY A O 1
ATOM 762 N N . GLY A 1 102 ? -2.729 18.688 6.66 1 98.94 102 GLY A N 1
ATOM 763 C CA . GLY A 1 102 ? -3.564 19.281 5.637 1 98.94 102 GLY A CA 1
ATOM 764 C C . GLY A 1 102 ? -5.031 19.344 6.023 1 98.94 102 GLY A C 1
ATOM 765 O O . GLY A 1 102 ? -5.695 20.359 5.793 1 98.94 102 GLY A O 1
ATOM 766 N N . ASN A 1 103 ? -5.543 18.281 6.625 1 98.94 103 ASN A N 1
ATOM 767 C CA . ASN A 1 103 ? -6.914 18.266 7.125 1 98.94 103 ASN A CA 1
ATOM 768 C C . ASN A 1 103 ? -7.133 19.328 8.195 1 98.94 103 ASN A C 1
ATOM 770 O O . ASN A 1 103 ? -8.148 20.016 8.188 1 98.94 103 ASN A O 1
ATOM 774 N N . ALA A 1 104 ? -6.168 19.453 9.062 1 98.94 104 ALA A N 1
ATOM 775 C CA . ALA A 1 104 ? -6.234 20.484 10.094 1 98.94 104 ALA A CA 1
ATOM 776 C C . ALA A 1 104 ? -6.211 21.875 9.469 1 98.94 104 ALA A C 1
ATOM 778 O O . ALA A 1 104 ? -6.852 22.797 9.977 1 98.94 104 ALA A O 1
ATOM 779 N N . GLY A 1 105 ? -5.453 22 8.406 1 98.94 105 GLY A N 1
ATOM 780 C CA . GLY A 1 105 ? -5.453 23.25 7.668 1 98.94 105 GLY A CA 1
ATOM 781 C C . GLY A 1 105 ? -6.809 23.609 7.09 1 98.94 105 GLY A C 1
ATOM 782 O O . GLY A 1 105 ? -7.215 24.766 7.109 1 98.94 105 GLY A O 1
ATOM 783 N N . LEU A 1 106 ? -7.484 22.625 6.551 1 98.94 106 LEU A N 1
ATOM 784 C CA . LEU A 1 106 ? -8.844 22.844 6.066 1 98.94 106 LEU A CA 1
ATOM 785 C C . LEU A 1 106 ? -9.758 23.281 7.199 1 98.94 106 LEU A C 1
ATOM 787 O O . LEU A 1 106 ? -10.555 24.219 7.031 1 98.94 106 LEU A O 1
ATOM 791 N N . GLN A 1 107 ? -9.609 22.641 8.32 1 98.94 107 GLN A N 1
ATOM 792 C CA . GLN A 1 107 ? -10.398 23.016 9.484 1 98.94 107 GLN A CA 1
ATOM 793 C C . GLN A 1 107 ? -10.078 24.453 9.93 1 98.94 107 GLN A C 1
ATOM 795 O O . GLN A 1 107 ? -10.977 25.203 10.297 1 98.94 107 GLN A O 1
ATOM 800 N N . LEU A 1 108 ? -8.828 24.797 9.898 1 98.94 108 LEU A N 1
ATOM 801 C CA . LEU A 1 108 ? -8.383 26.156 10.227 1 98.94 108 LEU A CA 1
ATOM 802 C C . LEU A 1 108 ? -9.055 27.188 9.328 1 98.94 108 LEU A C 1
ATOM 804 O O . LEU A 1 108 ? -9.492 28.234 9.805 1 98.94 108 LEU A O 1
ATOM 808 N N . ALA A 1 109 ? -9.141 26.906 8.062 1 98.94 109 ALA A N 1
ATOM 809 C CA . ALA A 1 109 ? -9.75 27.812 7.09 1 98.94 109 ALA A CA 1
ATOM 810 C C . ALA A 1 109 ? -11.203 28.109 7.449 1 98.94 109 ALA A C 1
ATOM 812 O O . ALA A 1 109 ? -11.703 29.203 7.18 1 98.94 109 ALA A O 1
ATOM 813 N N . LEU A 1 110 ? -11.867 27.141 8.031 1 98.88 110 LEU A N 1
ATOM 814 C CA . LEU A 1 110 ? -13.273 27.297 8.398 1 98.88 110 LEU A CA 1
ATOM 815 C C . LEU A 1 110 ? -13.398 28.016 9.742 1 98.88 110 LEU A C 1
ATOM 817 O O . LEU A 1 110 ? -14.234 28.906 9.898 1 98.88 110 LEU A O 1
ATOM 821 N N . ASP A 1 111 ? -12.523 27.656 10.672 1 98.75 111 ASP A N 1
ATOM 822 C CA . ASP A 1 111 ? -12.672 28.109 12.055 1 98.75 111 ASP A CA 1
ATOM 823 C C . ASP A 1 111 ? -12.062 29.5 12.234 1 98.75 111 ASP A C 1
ATOM 825 O O . ASP A 1 111 ? -12.555 30.297 13.039 1 98.75 111 ASP A O 1
ATOM 829 N N . HIS A 1 112 ? -10.961 29.719 11.594 1 98.62 112 HIS A N 1
ATOM 830 C CA . HIS A 1 112 ? -10.188 30.953 11.719 1 98.62 112 HIS A CA 1
ATOM 831 C C . HIS A 1 112 ? -9.766 31.484 10.352 1 98.62 112 HIS A C 1
ATOM 833 O O . HIS A 1 112 ? -8.57 31.656 10.094 1 98.62 112 HIS A O 1
ATOM 839 N N . PRO A 1 113 ? -10.734 31.859 9.508 1 98.69 113 PRO A N 1
ATOM 840 C CA . PRO A 1 113 ? -10.391 32.219 8.133 1 98.69 113 PRO A CA 1
ATOM 841 C C . PRO A 1 113 ? -9.422 33.406 8.062 1 98.69 113 PRO A C 1
ATOM 843 O O . PRO A 1 113 ? -8.609 33.469 7.133 1 98.69 113 PRO A O 1
ATOM 846 N N . ASP A 1 114 ? -9.414 34.281 9.047 1 98.5 114 ASP A N 1
ATOM 847 C CA . ASP A 1 114 ? -8.578 35.5 9.008 1 98.5 114 ASP A CA 1
ATOM 848 C C . ASP A 1 114 ? -7.129 35.156 9.344 1 98.5 114 ASP A C 1
ATOM 850 O O . ASP A 1 114 ? -6.234 35.969 9.117 1 98.5 114 ASP A O 1
ATOM 854 N N . ARG A 1 115 ? -6.875 33.906 9.836 1 98.69 115 ARG A N 1
ATOM 855 C CA . ARG A 1 115 ? -5.535 33.531 10.266 1 98.69 115 ARG A CA 1
ATOM 856 C C . ARG A 1 115 ? -4.785 32.781 9.156 1 98.69 115 ARG A C 1
ATOM 858 O O . ARG A 1 115 ? -3.594 32.5 9.281 1 98.69 115 ARG A O 1
ATOM 865 N N . LEU A 1 116 ? -5.465 32.5 8.086 1 98.88 116 LEU A N 1
ATOM 866 C CA . LEU A 1 116 ? -4.895 31.703 6.992 1 98.88 116 LEU A CA 1
ATOM 867 C C . LEU A 1 116 ? -4.719 32.562 5.742 1 98.88 116 LEU A C 1
ATOM 869 O O . LEU A 1 116 ? -5.656 33.219 5.301 1 98.88 116 LEU A O 1
ATOM 873 N N . ALA A 1 117 ? -3.545 32.562 5.207 1 98.56 117 ALA A N 1
ATOM 874 C CA . ALA A 1 117 ? -3.303 33.219 3.928 1 98.56 117 ALA A CA 1
ATOM 875 C C . ALA A 1 117 ? -3.551 32.281 2.76 1 98.56 117 ALA A C 1
ATOM 877 O O . ALA A 1 117 ? -4.625 32.312 2.152 1 98.56 117 ALA A O 1
ATOM 878 N N . LYS A 1 118 ? -2.633 31.359 2.465 1 98.88 118 LYS A N 1
ATOM 879 C CA . LYS A 1 118 ? -2.785 30.281 1.507 1 98.88 118 LYS A CA 1
ATOM 880 C C . LYS A 1 118 ? -2.684 28.922 2.199 1 98.88 118 LYS A C 1
ATOM 882 O O . LYS A 1 118 ? -2.121 28.812 3.291 1 98.88 118 LYS A O 1
ATOM 887 N N . LEU A 1 119 ? -3.307 27.938 1.537 1 98.94 119 LEU A N 1
ATOM 888 C CA . LEU A 1 119 ? -3.291 26.578 2.098 1 98.94 119 LEU A CA 1
ATOM 889 C C . LEU A 1 119 ? -2.785 25.578 1.073 1 98.94 119 LEU A C 1
ATOM 891 O O . LEU A 1 119 ? -3.18 25.625 -0.095 1 98.94 119 LEU A O 1
ATOM 895 N N . VAL A 1 120 ? -1.87 24.781 1.443 1 98.94 120 VAL A N 1
ATOM 896 C CA . VAL A 1 120 ? -1.468 23.609 0.672 1 98.94 120 VAL A CA 1
ATOM 897 C C . VAL A 1 120 ? -1.871 22.344 1.416 1 98.94 120 VAL A C 1
ATOM 899 O O . VAL A 1 120 ? -1.53 22.172 2.59 1 98.94 120 VAL A O 1
ATOM 902 N N . VAL A 1 121 ? -2.617 21.5 0.814 1 98.94 121 VAL A N 1
ATOM 903 C CA . VAL A 1 121 ? -3.035 20.219 1.362 1 98.94 121 VAL A CA 1
ATOM 904 C C . VAL A 1 121 ? -2.41 19.078 0.552 1 98.94 121 VAL A C 1
ATOM 906 O O . VAL A 1 121 ? -2.725 18.906 -0.627 1 98.94 121 VAL A O 1
ATOM 909 N N . VAL A 1 122 ? -1.513 18.375 1.215 1 98.94 122 VAL A N 1
ATOM 910 C CA . VAL A 1 122 ? -0.843 17.25 0.574 1 98.94 122 VAL A CA 1
ATOM 911 C C . VAL A 1 122 ? -1.507 15.938 1 1 98.94 122 VAL A C 1
ATOM 913 O O . VAL A 1 122 ? -1.516 15.594 2.186 1 98.94 122 VAL A O 1
ATOM 916 N N . ASN A 1 123 ? -2.066 15.219 0.053 1 98.81 123 ASN A N 1
ATOM 917 C CA . ASN A 1 123 ? -2.652 13.906 0.29 1 98.81 123 ASN A CA 1
ATOM 918 C C . ASN A 1 123 ? -3.674 13.945 1.424 1 98.81 123 ASN A C 1
ATOM 920 O O . ASN A 1 123 ? -3.652 13.094 2.312 1 98.81 123 ASN A O 1
ATOM 924 N N . GLY A 1 124 ? -4.559 14.961 1.414 1 98.69 124 GLY A N 1
ATOM 925 C CA . GLY A 1 124 ? -5.578 15.125 2.438 1 98.69 124 GLY A CA 1
ATOM 926 C C . GLY A 1 124 ? -6.957 14.688 1.978 1 98.69 124 GLY A C 1
ATOM 927 O O . GLY A 1 124 ? -7.105 14.125 0.893 1 98.69 124 GLY A O 1
ATOM 928 N N . TRP A 1 125 ? -7.969 14.852 2.826 1 98.88 125 TRP A N 1
ATOM 929 C CA . TRP A 1 125 ? -9.352 14.5 2.525 1 98.88 125 TRP A CA 1
ATOM 930 C C . TRP A 1 125 ? -10.32 15.375 3.314 1 98.88 125 TRP A C 1
ATOM 932 O O . TRP A 1 125 ? -9.922 16.047 4.27 1 98.88 125 TRP A O 1
ATOM 942 N N . SER A 1 126 ? -11.602 15.414 2.896 1 98.75 126 SER A N 1
ATOM 943 C CA . SER A 1 126 ? -12.609 16.25 3.547 1 98.75 126 SER A CA 1
ATOM 944 C C . SER A 1 126 ? -13.516 15.406 4.445 1 98.75 126 SER A C 1
ATOM 946 O O . SER A 1 126 ? -14.25 15.953 5.273 1 98.75 126 SER A O 1
ATOM 948 N N . ARG A 1 127 ? -13.469 14.094 4.219 1 98.19 127 ARG A N 1
ATOM 949 C CA . ARG A 1 127 ? -14.242 13.156 5.023 1 98.19 127 ARG A CA 1
ATOM 950 C C . ARG A 1 127 ? -13.648 11.758 4.957 1 98.19 127 ARG A C 1
ATOM 952 O O . ARG A 1 127 ? -12.852 11.461 4.066 1 98.19 127 ARG A O 1
ATOM 959 N N . PRO A 1 128 ? -14.062 10.953 5.879 1 94.62 128 PRO A N 1
ATOM 960 C CA . PRO A 1 128 ? -13.508 9.602 5.902 1 94.62 128 PRO A CA 1
ATOM 961 C C . PRO A 1 128 ? -13.797 8.82 4.625 1 94.62 128 PRO A C 1
ATOM 963 O O . PRO A 1 128 ? -14.875 8.953 4.047 1 94.62 128 PRO A O 1
ATOM 966 N N . ASP A 1 129 ? -12.844 8.148 4.121 1 98.44 129 ASP A N 1
ATOM 967 C CA . ASP A 1 129 ? -12.922 7.191 3.021 1 98.44 129 ASP A CA 1
ATOM 968 C C . ASP A 1 129 ? -12.82 5.758 3.535 1 98.44 129 ASP A C 1
ATOM 970 O O . ASP A 1 129 ? -12.039 5.469 4.441 1 98.44 129 ASP A O 1
ATOM 974 N N . PRO A 1 130 ? -13.664 4.84 2.994 1 98.56 130 PRO A N 1
ATOM 975 C CA . PRO A 1 130 ? -13.641 3.475 3.518 1 98.56 130 PRO A CA 1
ATOM 976 C C . PRO A 1 130 ? -12.258 2.84 3.459 1 98.56 130 PRO A C 1
ATOM 978 O O . PRO A 1 130 ? -11.898 2.043 4.332 1 98.56 130 PRO A O 1
ATOM 981 N N . HIS A 1 131 ? -11.531 3.104 2.422 1 98.88 131 HIS A N 1
ATOM 982 C CA . HIS A 1 131 ? -10.188 2.541 2.326 1 98.88 131 HIS A CA 1
ATOM 983 C C . HIS A 1 131 ? -9.281 3.102 3.416 1 98.88 131 HIS A C 1
ATOM 985 O O . HIS A 1 131 ? -8.469 2.371 3.99 1 98.88 131 HIS A O 1
ATOM 991 N N . ILE A 1 132 ? -9.359 4.398 3.699 1 98.88 132 ILE A N 1
ATOM 992 C CA . ILE A 1 132 ? -8.594 4.996 4.785 1 98.88 132 ILE A CA 1
ATOM 993 C C . ILE A 1 132 ? -8.914 4.289 6.098 1 98.88 132 ILE A C 1
ATOM 995 O O . ILE A 1 132 ? -8.008 3.943 6.863 1 98.88 132 ILE A O 1
ATOM 999 N N . ARG A 1 133 ? -10.203 4.082 6.336 1 98.75 133 ARG A N 1
ATOM 1000 C CA . ARG A 1 133 ? -10.625 3.379 7.543 1 98.75 133 ARG A CA 1
ATOM 1001 C C . ARG A 1 133 ? -10.008 1.986 7.605 1 98.75 133 ARG A C 1
ATOM 1003 O O . ARG A 1 133 ? -9.547 1.552 8.664 1 98.75 133 ARG A O 1
ATOM 1010 N N . ARG A 1 134 ? -10.016 1.267 6.516 1 98.81 134 ARG A N 1
ATOM 1011 C CA . ARG A 1 134 ? -9.414 -0.061 6.449 1 98.81 134 ARG A CA 1
ATOM 1012 C C . ARG A 1 134 ? -7.941 -0.014 6.852 1 98.81 134 ARG A C 1
ATOM 1014 O O . ARG A 1 134 ? -7.469 -0.869 7.605 1 98.81 134 ARG A O 1
ATOM 1021 N N . CYS A 1 135 ? -7.191 0.924 6.32 1 98.88 135 CYS A N 1
ATOM 1022 C CA . CYS A 1 135 ? -5.777 1.078 6.645 1 98.88 135 CYS A CA 1
ATOM 1023 C C . CYS A 1 135 ? -5.59 1.362 8.133 1 98.88 135 CYS A C 1
ATOM 1025 O O . CYS A 1 135 ? -4.738 0.755 8.781 1 98.88 135 CYS A O 1
ATOM 1027 N N . PHE A 1 136 ? -6.422 2.26 8.68 1 98.81 136 PHE A N 1
ATOM 1028 C CA . PHE A 1 136 ? -6.266 2.617 10.078 1 98.81 136 PHE A CA 1
ATOM 1029 C C . PHE A 1 136 ? -6.688 1.465 10.984 1 98.81 136 PHE A C 1
ATOM 1031 O O . PHE A 1 136 ? -6.094 1.245 12.039 1 98.81 136 PHE A O 1
ATOM 1038 N N . ASP A 1 137 ? -7.746 0.709 10.578 1 98.56 137 ASP A N 1
ATOM 1039 C CA . ASP A 1 137 ? -8.102 -0.495 11.32 1 98.56 137 ASP A CA 1
ATOM 1040 C C . ASP A 1 137 ? -6.918 -1.447 11.43 1 98.56 137 ASP A C 1
ATOM 1042 O O . ASP A 1 137 ? -6.641 -1.981 12.508 1 98.56 137 ASP A O 1
ATOM 1046 N N . THR A 1 138 ? -6.285 -1.628 10.352 1 98.88 138 THR A N 1
ATOM 1047 C CA . THR A 1 138 ? -5.129 -2.51 10.297 1 98.88 138 THR A CA 1
ATOM 1048 C C . THR A 1 138 ? -4.02 -2.008 11.219 1 98.88 138 THR A C 1
ATOM 1050 O O . THR A 1 138 ? -3.459 -2.777 12 1 98.88 138 THR A O 1
ATOM 1053 N N . ARG A 1 139 ? -3.709 -0.749 11.164 1 98.81 139 ARG A N 1
ATOM 1054 C CA . ARG A 1 139 ? -2.674 -0.156 12.008 1 98.81 139 ARG A CA 1
ATOM 1055 C C . ARG A 1 139 ? -3.051 -0.241 13.484 1 98.81 139 ARG A C 1
ATOM 1057 O O . ARG A 1 139 ? -2.193 -0.485 14.336 1 98.81 139 ARG A O 1
ATOM 1064 N N . LEU A 1 140 ? -4.324 -0.068 13.789 1 98.62 140 LEU A N 1
ATOM 1065 C CA . LEU A 1 140 ? -4.789 -0.123 15.172 1 98.62 140 LEU A CA 1
ATOM 1066 C C . LEU A 1 140 ? -4.707 -1.545 15.711 1 98.62 140 LEU A C 1
ATOM 1068 O O . LEU A 1 140 ? -4.398 -1.747 16.891 1 98.62 140 LEU A O 1
ATOM 1072 N N . HIS A 1 141 ? -5.023 -2.568 14.891 1 98.75 141 HIS A N 1
ATOM 1073 C CA . HIS A 1 141 ? -4.828 -3.951 15.312 1 98.75 141 HIS A CA 1
ATOM 1074 C C . HIS A 1 141 ? -3.371 -4.215 15.672 1 98.75 141 HIS A C 1
ATOM 1076 O O . HIS A 1 141 ? -3.084 -4.848 16.688 1 98.75 141 HIS A O 1
ATOM 1082 N N . LEU A 1 142 ? -2.449 -3.721 14.844 1 98.81 142 LEU A N 1
ATOM 1083 C CA . LEU A 1 142 ? -1.029 -3.898 15.117 1 98.81 142 LEU A CA 1
ATOM 1084 C C . LEU A 1 142 ? -0.646 -3.232 16.438 1 98.81 142 LEU A C 1
ATOM 1086 O O . LEU A 1 142 ? 0.036 -3.838 17.266 1 98.81 142 LEU A O 1
ATOM 1090 N N . LEU A 1 143 ? -1.147 -2.037 16.609 1 98.69 143 LEU A N 1
ATOM 1091 C CA . LEU A 1 143 ? -0.803 -1.285 17.812 1 98.69 143 LEU A CA 1
ATOM 1092 C C . LEU A 1 143 ? -1.38 -1.955 19.047 1 98.69 143 LEU A C 1
ATOM 1094 O O . LEU A 1 143 ? -0.666 -2.17 20.031 1 98.69 143 LEU A O 1
ATOM 1098 N N . ASN A 1 144 ? -2.629 -2.314 19 1 98.44 144 ASN A N 1
ATOM 1099 C CA . ASN A 1 144 ? -3.363 -2.77 20.172 1 98.44 144 ASN A CA 1
ATOM 1100 C C . ASN A 1 144 ? -3.023 -4.215 20.516 1 98.44 144 ASN A C 1
ATOM 1102 O O . ASN A 1 144 ? -2.967 -4.582 21.688 1 98.44 144 ASN A O 1
ATOM 1106 N N . ASP A 1 145 ? -2.783 -5.008 19.531 1 98.44 145 ASP A N 1
ATOM 1107 C CA . ASP A 1 145 ? -2.688 -6.445 19.781 1 98.44 145 ASP A CA 1
ATOM 1108 C C . ASP A 1 145 ? -1.232 -6.91 19.75 1 98.44 145 ASP A C 1
ATOM 1110 O O . ASP A 1 145 ? -0.887 -7.922 20.359 1 98.44 145 ASP A O 1
ATOM 1114 N N . THR A 1 146 ? -0.329 -6.234 19.016 1 98.25 146 THR A N 1
ATOM 1115 C CA . THR A 1 146 ? 1.074 -6.625 18.938 1 98.25 146 THR A CA 1
ATOM 1116 C C . THR A 1 146 ? 1.955 -5.625 19.672 1 98.25 146 THR A C 1
ATOM 1118 O O . THR A 1 146 ? 2.814 -6.016 20.469 1 98.25 146 THR A O 1
ATOM 1121 N N . GLY A 1 147 ? 1.769 -4.32 19.438 1 98.12 147 GLY A N 1
ATOM 1122 C CA . GLY A 1 147 ? 2.516 -3.293 20.141 1 98.12 147 GLY A CA 1
ATOM 1123 C C . GLY A 1 147 ? 3.146 -2.27 19.219 1 98.12 147 GLY A C 1
ATOM 1124 O O . GLY A 1 147 ? 3.053 -2.391 17.984 1 98.12 147 GLY A O 1
ATOM 1125 N N . PRO A 1 148 ? 3.789 -1.265 19.781 1 98.19 148 PRO A N 1
ATOM 1126 C CA . PRO A 1 148 ? 4.328 -0.141 19.016 1 98.19 148 PRO A CA 1
ATOM 1127 C C . PRO A 1 148 ? 5.391 -0.571 18.016 1 98.19 148 PRO A C 1
ATOM 1129 O O . PRO A 1 148 ? 5.523 0.04 16.953 1 98.19 148 PRO A O 1
ATOM 1132 N N . GLU A 1 149 ? 6.148 -1.603 18.344 1 98.44 149 GLU A N 1
ATOM 1133 C CA . GLU A 1 149 ? 7.184 -2.059 17.422 1 98.44 149 GLU A CA 1
ATOM 1134 C C . GLU A 1 149 ? 6.582 -2.521 16.109 1 98.44 149 GLU A C 1
ATOM 1136 O O . GLU A 1 149 ? 7.086 -2.18 15.031 1 98.44 149 GLU A O 1
ATOM 1141 N N . ALA A 1 150 ? 5.477 -3.307 16.156 1 98.69 150 ALA A N 1
ATOM 1142 C CA . ALA A 1 150 ? 4.812 -3.789 14.953 1 98.69 150 ALA A CA 1
ATOM 1143 C C . ALA A 1 150 ? 4.172 -2.637 14.18 1 98.69 150 ALA A C 1
ATOM 1145 O O . ALA A 1 150 ? 4.203 -2.617 12.953 1 98.69 150 ALA A O 1
ATOM 1146 N N . TYR A 1 151 ? 3.594 -1.695 14.945 1 98.81 151 TYR A N 1
ATOM 1147 C CA . TYR A 1 151 ? 3.002 -0.509 14.336 1 98.81 151 TYR A CA 1
ATOM 1148 C C . TYR A 1 151 ? 4.043 0.282 13.555 1 98.81 151 TYR A C 1
ATOM 1150 O O . TYR A 1 151 ? 3.828 0.626 12.391 1 98.81 151 TYR A O 1
ATOM 1158 N N . VAL A 1 152 ? 5.199 0.496 14.156 1 98.69 152 VAL A N 1
ATOM 1159 C CA . VAL A 1 152 ? 6.27 1.3 13.57 1 98.69 152 VAL A CA 1
ATOM 1160 C C . VAL A 1 152 ? 6.887 0.56 12.391 1 98.69 152 VAL A C 1
ATOM 1162 O O . VAL A 1 152 ? 7.18 1.166 11.352 1 98.69 152 VAL A O 1
ATOM 1165 N N . HIS A 1 153 ? 7.051 -0.769 12.516 1 98.81 153 HIS A N 1
ATOM 1166 C CA . HIS A 1 153 ? 7.625 -1.575 11.445 1 98.81 153 HIS A CA 1
ATOM 1167 C C . HIS A 1 153 ? 6.754 -1.532 10.195 1 98.81 153 HIS A C 1
ATOM 1169 O O . HIS A 1 153 ? 7.266 -1.517 9.078 1 98.81 153 HIS A O 1
ATOM 1175 N N . ALA A 1 154 ? 5.457 -1.452 10.352 1 98.81 154 ALA A N 1
ATOM 1176 C CA . ALA A 1 154 ? 4.508 -1.467 9.242 1 98.81 154 ALA A CA 1
ATOM 1177 C C . ALA A 1 154 ? 4.359 -0.078 8.625 1 98.81 154 ALA A C 1
ATOM 1179 O O . ALA A 1 154 ? 3.869 0.061 7.5 1 98.81 154 ALA A O 1
ATOM 1180 N N . GLN A 1 155 ? 4.742 0.94 9.281 1 98.5 155 GLN A N 1
ATOM 1181 C CA . GLN A 1 155 ? 4.434 2.326 8.945 1 98.5 155 GLN A CA 1
ATOM 1182 C C . GLN A 1 155 ? 4.914 2.67 7.539 1 98.5 155 GLN A C 1
ATOM 1184 O O . GLN A 1 155 ? 4.184 3.291 6.762 1 98.5 155 GLN A O 1
ATOM 1189 N N . PRO A 1 156 ? 6.16 2.227 7.121 1 98.69 156 PRO A N 1
ATOM 1190 C CA . PRO A 1 156 ? 6.621 2.598 5.781 1 98.69 156 PRO A CA 1
ATOM 1191 C C . PRO A 1 156 ? 5.715 2.061 4.676 1 98.69 156 PRO A C 1
ATOM 1193 O O . PRO A 1 156 ? 5.586 2.686 3.621 1 98.69 156 PRO A O 1
ATOM 1196 N N . ILE A 1 157 ? 5.02 0.949 4.91 1 98.88 157 ILE A N 1
ATOM 1197 C CA . ILE A 1 157 ? 4.141 0.333 3.924 1 98.88 157 ILE A CA 1
ATOM 1198 C C . ILE A 1 157 ? 3.031 1.311 3.537 1 98.88 157 ILE A C 1
ATOM 1200 O O . ILE A 1 157 ? 2.625 1.37 2.375 1 98.88 157 ILE A O 1
ATOM 1204 N N . PHE A 1 158 ? 2.602 2.146 4.484 1 98.69 158 PHE A N 1
ATOM 1205 C CA . PHE A 1 158 ? 1.5 3.076 4.266 1 98.69 158 PHE A CA 1
ATOM 1206 C C . PHE A 1 158 ? 2.016 4.414 3.744 1 98.69 158 PHE A C 1
ATOM 1208 O O . PHE A 1 158 ? 1.234 5.246 3.281 1 98.69 158 PHE A O 1
ATOM 1215 N N . LEU A 1 159 ? 3.355 4.633 3.762 1 98.5 159 LEU A N 1
ATOM 1216 C CA . LEU A 1 159 ? 3.891 5.965 3.502 1 98.5 159 LEU A CA 1
ATOM 1217 C C . LEU A 1 159 ? 4.582 6.016 2.145 1 98.5 159 LEU A C 1
ATOM 1219 O O . LEU A 1 159 ? 4.52 7.031 1.447 1 98.5 159 LEU A O 1
ATOM 1223 N N . TYR A 1 160 ? 5.277 4.91 1.771 1 98.69 160 TYR A N 1
ATOM 1224 C CA . TYR A 1 160 ? 6.223 5.023 0.666 1 98.69 160 TYR A CA 1
ATOM 1225 C C . TYR A 1 160 ? 6.012 3.902 -0.348 1 98.69 160 TYR A C 1
ATOM 1227 O O . TYR A 1 160 ? 5.473 2.846 -0.012 1 98.69 160 TYR A O 1
ATOM 1235 N N . PRO A 1 161 ? 6.477 4.129 -1.619 1 98.44 161 PRO A N 1
ATOM 1236 C CA . PRO A 1 161 ? 6.402 3.072 -2.631 1 98.44 161 PRO A CA 1
ATOM 1237 C C . PRO A 1 161 ? 7.309 1.885 -2.311 1 98.44 161 PRO A C 1
ATOM 1239 O O . PRO A 1 161 ? 8.383 2.061 -1.727 1 98.44 161 PRO A O 1
ATOM 1242 N N . ALA A 1 162 ? 6.918 0.766 -2.777 1 98.69 162 ALA A N 1
ATOM 1243 C CA . ALA A 1 162 ? 7.598 -0.492 -2.48 1 98.69 162 ALA A CA 1
ATOM 1244 C C . ALA A 1 162 ? 9.078 -0.418 -2.855 1 98.69 162 ALA A C 1
ATOM 1246 O O . ALA A 1 162 ? 9.945 -0.801 -2.068 1 98.69 162 ALA A O 1
ATOM 1247 N N . ASP A 1 163 ? 9.383 0.097 -4.035 1 98 163 ASP A N 1
ATOM 1248 C CA . ASP A 1 163 ? 10.773 0.161 -4.492 1 98 163 ASP A CA 1
ATOM 1249 C C . ASP A 1 163 ? 11.594 1.101 -3.613 1 98 163 ASP A C 1
ATOM 1251 O O . ASP A 1 163 ? 12.773 0.841 -3.352 1 98 163 ASP A O 1
ATOM 1255 N N . TRP A 1 164 ? 10.961 2.176 -3.209 1 98.56 164 TRP A N 1
ATOM 1256 C CA . TRP A 1 164 ? 11.648 3.113 -2.328 1 98.56 164 TRP A CA 1
ATOM 1257 C C . TRP A 1 164 ? 11.977 2.461 -0.986 1 98.56 164 TRP A C 1
ATOM 1259 O O . TRP A 1 164 ? 13.086 2.598 -0.474 1 98.56 164 TRP A O 1
ATOM 1269 N N . ILE A 1 165 ? 11.008 1.749 -0.429 1 98.81 165 ILE A N 1
ATOM 1270 C CA . ILE A 1 165 ? 11.219 1.066 0.843 1 98.81 165 ILE A CA 1
ATOM 1271 C C . ILE A 1 165 ? 12.359 0.059 0.705 1 98.81 165 ILE A C 1
ATOM 1273 O O . ILE A 1 165 ? 13.242 -0.013 1.563 1 98.81 165 ILE A O 1
ATOM 1277 N N . SER A 1 166 ? 12.328 -0.684 -0.363 1 98.62 166 SER A N 1
ATOM 1278 C CA . SER A 1 166 ? 13.375 -1.672 -0.608 1 98.62 166 SER A CA 1
ATOM 1279 C C . SER A 1 166 ? 14.75 -1.02 -0.654 1 98.62 166 SER A C 1
ATOM 1281 O O . SER A 1 166 ? 15.672 -1.461 0.032 1 98.62 166 SER A O 1
ATOM 1283 N N . ARG A 1 167 ? 14.891 0.048 -1.4 1 98.31 167 ARG A N 1
ATOM 1284 C CA . ARG A 1 167 ? 16.172 0.722 -1.59 1 98.31 167 ARG A CA 1
ATOM 1285 C C . ARG A 1 167 ? 16.625 1.39 -0.299 1 98.31 167 ARG A C 1
ATOM 1287 O O . ARG A 1 167 ? 17.828 1.596 -0.096 1 98.31 167 ARG A O 1
ATOM 1294 N N . ASN A 1 168 ? 15.68 1.693 0.584 1 98.62 168 ASN A N 1
ATOM 1295 C CA . ASN A 1 168 ? 16.016 2.418 1.808 1 98.62 168 ASN A CA 1
ATOM 1296 C C . ASN A 1 168 ? 15.828 1.543 3.043 1 98.62 168 ASN A C 1
ATOM 1298 O O . ASN A 1 168 ? 15.633 2.053 4.148 1 98.62 168 ASN A O 1
ATOM 1302 N N . HIS A 1 169 ? 15.875 0.255 2.834 1 98.44 169 HIS A N 1
ATOM 1303 C CA . HIS A 1 169 ? 15.602 -0.708 3.895 1 98.44 169 HIS A CA 1
ATOM 1304 C C . HIS A 1 169 ? 16.547 -0.514 5.074 1 98.44 169 HIS A C 1
ATOM 1306 O O . HIS A 1 169 ? 16.109 -0.44 6.223 1 98.44 169 HIS A O 1
ATOM 1312 N N . THR A 1 170 ? 17.797 -0.391 4.816 1 98.31 170 THR A N 1
ATOM 1313 C CA . THR A 1 170 ? 18.797 -0.27 5.879 1 98.31 170 THR A CA 1
ATOM 1314 C C . THR A 1 170 ? 18.562 0.992 6.703 1 98.31 170 THR A C 1
ATOM 1316 O O . THR A 1 170 ? 18.594 0.949 7.934 1 98.31 170 THR A O 1
ATOM 1319 N N . ARG A 1 171 ? 18.312 2.086 6.039 1 97.88 171 ARG A N 1
ATOM 1320 C CA . ARG A 1 171 ? 18.016 3.344 6.719 1 97.88 171 ARG A CA 1
ATOM 1321 C C . ARG A 1 171 ? 16.766 3.23 7.574 1 97.88 171 ARG A C 1
ATOM 1323 O O . ARG A 1 171 ? 16.75 3.664 8.727 1 97.88 171 ARG A O 1
ATOM 1330 N N . LEU A 1 172 ? 15.75 2.645 7.02 1 98.19 172 LEU A N 1
ATOM 1331 C CA . LEU A 1 172 ? 14.477 2.502 7.727 1 98.19 172 LEU A CA 1
ATOM 1332 C C . LEU A 1 172 ? 14.648 1.632 8.969 1 98.19 172 LEU A C 1
ATOM 1334 O O . LEU A 1 172 ? 14.117 1.955 10.031 1 98.19 172 LEU A O 1
ATOM 1338 N N . MET A 1 173 ? 15.398 0.541 8.844 1 98.19 173 MET A N 1
ATOM 1339 C CA . MET A 1 173 ? 15.633 -0.35 9.977 1 98.19 173 MET A CA 1
ATOM 1340 C C . MET A 1 173 ? 16.422 0.359 11.078 1 98.19 173 MET A C 1
ATOM 1342 O O . MET A 1 173 ? 16.125 0.189 12.258 1 98.19 173 MET A O 1
ATOM 1346 N N . ALA A 1 174 ? 17.344 1.192 10.664 1 97.12 174 ALA A N 1
ATOM 1347 C CA . ALA A 1 174 ? 18.172 1.923 11.617 1 97.12 174 ALA A CA 1
ATOM 1348 C C . ALA A 1 174 ? 17.344 2.939 12.398 1 97.12 174 ALA A C 1
ATOM 1350 O O . ALA A 1 174 ? 17.625 3.217 13.562 1 97.12 174 ALA A O 1
ATOM 1351 N N . GLU A 1 175 ? 16.328 3.445 11.836 1 96 175 GLU A N 1
ATOM 1352 C CA . GLU A 1 175 ? 15.523 4.5 12.438 1 96 175 GLU A CA 1
ATOM 1353 C C . GLU A 1 175 ? 14.406 3.92 13.305 1 96 175 GLU A C 1
ATOM 1355 O O . GLU A 1 175 ? 13.82 4.629 14.125 1 96 175 GLU A O 1
ATOM 1360 N N . GLU A 1 176 ? 14.094 2.672 13.133 1 96.69 176 GLU A N 1
ATOM 1361 C CA . GLU A 1 176 ? 12.93 2.072 13.773 1 96.69 176 GLU A CA 1
ATOM 1362 C C . GLU A 1 176 ? 13.023 2.158 15.289 1 96.69 176 GLU A C 1
ATOM 1364 O O . GLU A 1 176 ? 12.047 2.484 15.961 1 96.69 176 GLU A O 1
ATOM 1369 N N . ALA A 1 177 ? 14.219 1.872 15.82 1 94.94 177 ALA A N 1
ATOM 1370 C CA . ALA A 1 177 ? 14.383 1.92 17.281 1 94.94 177 ALA A CA 1
ATOM 1371 C C . ALA A 1 177 ? 14.078 3.314 17.812 1 94.94 177 ALA A C 1
ATOM 1373 O O . ALA A 1 177 ? 13.445 3.455 18.859 1 94.94 177 ALA A O 1
ATOM 1374 N N . HIS A 1 178 ? 14.516 4.289 17.125 1 95.19 178 HIS A N 1
ATOM 1375 C CA . HIS A 1 178 ? 14.266 5.672 17.516 1 95.19 178 HIS A CA 1
ATOM 1376 C C . HIS A 1 178 ? 12.781 6.008 17.453 1 95.19 178 HIS A C 1
ATOM 1378 O O . HIS A 1 178 ? 12.242 6.656 18.344 1 95.19 178 HIS A O 1
ATOM 1384 N N . HIS A 1 179 ? 12.125 5.582 16.406 1 96.12 179 HIS A N 1
ATOM 1385 C CA . HIS A 1 179 ? 10.703 5.832 16.25 1 96.12 179 HIS A CA 1
ATOM 1386 C C . HIS A 1 179 ? 9.891 5.148 17.344 1 96.12 179 HIS A C 1
ATOM 1388 O O . HIS A 1 179 ? 8.922 5.719 17.844 1 96.12 179 HIS A O 1
ATOM 1394 N N . VAL A 1 180 ? 10.312 3.936 17.672 1 97.44 180 VAL A N 1
ATOM 1395 C CA . VAL A 1 180 ? 9.617 3.201 18.734 1 97.44 180 VAL A CA 1
ATOM 1396 C C . VAL A 1 180 ? 9.812 3.912 20.062 1 97.44 180 VAL A C 1
ATOM 1398 O O . VAL A 1 180 ? 8.852 4.098 20.812 1 97.44 180 VAL A O 1
ATOM 1401 N N . ALA A 1 181 ? 11.039 4.383 20.297 1 95.44 181 ALA A N 1
ATOM 1402 C CA . ALA A 1 181 ? 11.344 5.066 21.547 1 95.44 181 ALA A CA 1
ATOM 1403 C C . ALA A 1 181 ? 10.555 6.367 21.672 1 95.44 181 ALA A C 1
ATOM 1405 O O . ALA A 1 181 ? 10.164 6.762 22.766 1 95.44 181 ALA A O 1
ATOM 1406 N N . ALA A 1 182 ? 10.25 7.02 20.562 1 94.44 182 ALA A N 1
ATOM 1407 C CA . ALA A 1 182 ? 9.578 8.32 20.547 1 94.44 182 ALA A CA 1
ATOM 1408 C C . ALA A 1 182 ? 8.078 8.156 20.328 1 94.44 182 ALA A C 1
ATOM 1410 O O . ALA A 1 182 ? 7.34 9.141 20.25 1 94.44 182 ALA A O 1
ATOM 1411 N N . PHE A 1 183 ? 7.633 6.906 20.203 1 96.81 183 PHE A N 1
ATOM 1412 C CA . PHE A 1 183 ? 6.234 6.648 19.859 1 96.81 183 PHE A CA 1
ATOM 1413 C C . PHE A 1 183 ? 5.312 7.191 20.953 1 96.81 183 PHE A C 1
ATOM 1415 O O . PHE A 1 183 ? 5.586 7.027 22.141 1 96.81 183 PHE A O 1
ATOM 1422 N N . PRO A 1 184 ? 4.234 7.898 20.578 1 96.81 184 PRO A N 1
ATOM 1423 C CA . PRO A 1 184 ? 3.309 8.406 21.609 1 96.81 184 PRO A CA 1
ATOM 1424 C C . PRO A 1 184 ? 2.643 7.285 22.406 1 96.81 184 PRO A C 1
ATOM 1426 O O . PRO A 1 184 ? 2.615 6.137 21.953 1 96.81 184 PRO A O 1
ATOM 1429 N N . PRO A 1 185 ? 2.1 7.711 23.609 1 96.06 185 PRO A N 1
ATOM 1430 C CA . PRO A 1 185 ? 1.272 6.727 24.312 1 96.06 185 PRO A CA 1
ATOM 1431 C C . PRO A 1 185 ? 0.134 6.188 23.438 1 96.06 185 PRO A C 1
ATOM 1433 O O . PRO A 1 185 ? -0.424 6.922 22.625 1 96.06 185 PRO A O 1
ATOM 1436 N N . ARG A 1 186 ? -0.166 4.941 23.656 1 97.38 186 ARG A N 1
ATOM 1437 C CA . ARG A 1 186 ? -1.179 4.254 22.859 1 97.38 186 ARG A CA 1
ATOM 1438 C C . ARG A 1 186 ? -2.475 5.055 22.812 1 97.38 186 ARG A C 1
ATOM 1440 O O . ARG A 1 186 ? -3.066 5.227 21.75 1 97.38 186 ARG A O 1
ATOM 1447 N N . GLU A 1 187 ? -2.902 5.559 23.938 1 97.56 187 GLU A N 1
ATOM 1448 C CA . GLU A 1 187 ? -4.164 6.285 24.016 1 97.56 187 GLU A CA 1
ATOM 1449 C C . GLU A 1 187 ? -4.121 7.57 23.188 1 97.56 187 GLU A C 1
ATOM 1451 O O . GLU A 1 187 ? -5.137 7.988 22.641 1 97.56 187 GLU A O 1
ATOM 1456 N N . VAL A 1 188 ? -3.01 8.188 23.125 1 98.44 188 VAL A N 1
ATOM 1457 C CA . VAL A 1 188 ? -2.83 9.406 22.344 1 98.44 188 VAL A CA 1
ATOM 1458 C C . VAL A 1 188 ? -2.926 9.086 20.844 1 98.44 188 VAL A C 1
ATOM 1460 O O . VAL A 1 188 ? -3.646 9.758 20.109 1 98.44 188 VAL A O 1
ATOM 1463 N N . MET A 1 189 ? -2.201 8.008 20.453 1 98.38 189 MET A N 1
ATOM 1464 C CA . MET A 1 189 ? -2.271 7.602 19.062 1 98.38 189 MET A CA 1
ATOM 1465 C C . MET A 1 189 ? -3.699 7.234 18.672 1 98.38 189 MET A C 1
ATOM 1467 O O . MET A 1 189 ? -4.18 7.633 17.609 1 98.38 189 MET A O 1
ATOM 1471 N N . LEU A 1 190 ? -4.391 6.531 19.547 1 98.19 190 LEU A N 1
ATOM 1472 C CA . LEU A 1 190 ? -5.777 6.156 19.297 1 98.19 190 LEU A CA 1
ATOM 1473 C C . LEU A 1 190 ? -6.66 7.391 19.141 1 98.19 190 LEU A C 1
ATOM 1475 O O . LEU A 1 190 ? -7.48 7.465 18.234 1 98.19 190 LEU A O 1
ATOM 1479 N N . ALA A 1 191 ? -6.465 8.344 20.016 1 98.62 191 ALA A N 1
ATOM 1480 C CA . ALA A 1 191 ? -7.273 9.555 19.969 1 98.62 191 ALA A CA 1
ATOM 1481 C C . ALA A 1 191 ? -7.02 10.336 18.688 1 98.62 191 ALA A C 1
ATOM 1483 O O . ALA A 1 191 ? -7.949 10.875 18.078 1 98.62 191 ALA A O 1
ATOM 1484 N N . ARG A 1 192 ? -5.789 10.445 18.281 1 98.69 192 ARG A N 1
ATOM 1485 C CA . ARG A 1 192 ? -5.438 11.172 17.078 1 98.69 192 ARG A CA 1
ATOM 1486 C C . ARG A 1 192 ? -6.016 10.484 15.836 1 98.69 192 ARG A C 1
ATOM 1488 O O . ARG A 1 192 ? -6.57 11.141 14.953 1 98.69 192 ARG A O 1
ATOM 1495 N N . ILE A 1 193 ? -5.93 9.109 15.773 1 98.69 193 ILE A N 1
ATOM 1496 C CA . ILE A 1 193 ? -6.488 8.359 14.656 1 98.69 193 ILE A CA 1
ATOM 1497 C C . ILE A 1 193 ? -8.008 8.508 14.641 1 98.69 193 ILE A C 1
ATOM 1499 O O . ILE A 1 193 ? -8.609 8.719 13.586 1 98.69 193 ILE A O 1
ATOM 1503 N N . ASN A 1 194 ? -8.641 8.43 15.797 1 98.5 194 ASN A N 1
ATOM 1504 C CA . ASN A 1 194 ? -10.086 8.586 15.867 1 98.5 194 ASN A CA 1
ATOM 1505 C C . ASN A 1 194 ? -10.523 9.969 15.414 1 98.5 194 ASN A C 1
ATOM 1507 O O . ASN A 1 194 ? -11.578 10.117 14.789 1 98.5 194 ASN A O 1
ATOM 1511 N N . ALA A 1 195 ? -9.766 10.992 15.758 1 98.75 195 ALA A N 1
ATOM 1512 C CA . ALA A 1 195 ? -10.055 12.344 15.297 1 98.75 195 ALA A CA 1
ATOM 1513 C C . ALA A 1 195 ? -10.055 12.414 13.766 1 98.75 195 ALA A C 1
ATOM 1515 O O . ALA A 1 195 ? -10.93 13.055 13.172 1 98.75 195 ALA A O 1
ATOM 1516 N N . LEU A 1 196 ? -9.094 11.758 13.172 1 98.75 196 LEU A N 1
ATOM 1517 C CA . LEU A 1 196 ? -8.992 11.742 11.719 1 98.75 196 LEU A CA 1
ATOM 1518 C C . LEU A 1 196 ? -10.164 10.992 11.102 1 98.75 196 LEU A C 1
ATOM 1520 O O . LEU A 1 196 ? -10.719 11.422 10.086 1 98.75 196 LEU A O 1
ATOM 1524 N N . LEU A 1 197 ? -10.562 9.906 11.719 1 98.5 197 LEU A N 1
ATOM 1525 C CA . LEU A 1 197 ? -11.625 9.062 11.188 1 98.5 197 LEU A CA 1
ATOM 1526 C C . LEU A 1 197 ? -12.992 9.711 11.398 1 98.5 197 LEU A C 1
ATOM 1528 O O . LEU A 1 197 ? -13.969 9.32 10.766 1 98.5 197 LEU A O 1
ATOM 1532 N N . ALA A 1 198 ? -13.055 10.703 12.273 1 98.5 198 ALA A N 1
ATOM 1533 C CA . ALA A 1 198 ? -14.312 11.391 12.555 1 98.5 198 ALA A CA 1
ATOM 1534 C C . ALA A 1 198 ? -14.414 12.695 11.773 1 98.5 198 ALA A C 1
ATOM 1536 O O . ALA A 1 198 ? -15.477 13.328 11.742 1 98.5 198 ALA A O 1
ATOM 1537 N N . PHE A 1 199 ? -13.375 13.117 11.164 1 98.81 199 PHE A N 1
ATOM 1538 C CA . PHE A 1 199 ? -13.281 14.406 10.484 1 98.81 199 PHE A CA 1
ATOM 1539 C C . PHE A 1 199 ? -14.203 14.445 9.273 1 98.81 199 PHE A C 1
ATOM 1541 O O . PHE A 1 199 ? -14.094 13.617 8.375 1 98.81 199 PHE A O 1
ATOM 1548 N N . ASP A 1 200 ? -15.117 15.43 9.258 1 98.88 200 ASP A N 1
ATOM 1549 C CA . ASP A 1 200 ? -16.047 15.57 8.133 1 98.88 200 ASP A CA 1
ATOM 1550 C C . ASP A 1 200 ? -16.453 17.031 7.934 1 98.88 200 ASP A C 1
ATOM 1552 O O . ASP A 1 200 ? -17.281 17.547 8.672 1 98.88 200 ASP A O 1
ATOM 1556 N N . ILE A 1 201 ? -15.836 17.656 6.938 1 98.88 201 ILE A N 1
ATOM 1557 C CA . ILE A 1 201 ? -16.203 19.016 6.59 1 98.88 201 ILE A CA 1
ATOM 1558 C C . ILE A 1 201 ? -16.688 19.078 5.145 1 98.88 201 ILE A C 1
ATOM 1560 O O . ILE A 1 201 ? -16.703 20.141 4.527 1 98.88 201 ILE A O 1
ATOM 1564 N N . ASP A 1 202 ? -16.969 17.953 4.594 1 98.75 202 ASP A N 1
ATOM 1565 C CA . ASP A 1 202 ? -17.266 17.797 3.172 1 98.75 202 ASP A CA 1
ATOM 1566 C C . ASP A 1 202 ? -18.375 18.75 2.729 1 98.75 202 ASP A C 1
ATOM 1568 O O . ASP A 1 202 ? -18.297 19.344 1.65 1 98.75 202 ASP A O 1
ATOM 1572 N N . ALA A 1 203 ? -19.328 18.984 3.523 1 98.5 203 ALA A N 1
ATOM 1573 C CA . ALA A 1 203 ? -20.484 19.797 3.18 1 98.5 203 ALA A CA 1
ATOM 1574 C C . ALA A 1 203 ? -20.125 21.281 3.186 1 98.5 203 ALA A C 1
ATOM 1576 O O . ALA A 1 203 ? -20.891 22.109 2.686 1 98.5 203 ALA A O 1
ATOM 1577 N N . ARG A 1 204 ? -18.938 21.656 3.727 1 98.75 204 ARG A N 1
ATOM 1578 C CA . ARG A 1 204 ? -18.609 23.062 3.918 1 98.75 204 ARG A CA 1
ATOM 1579 C C . ARG A 1 204 ? -17.422 23.469 3.055 1 98.75 204 ARG A C 1
ATOM 1581 O O . ARG A 1 204 ? -16.844 24.547 3.236 1 98.75 204 ARG A O 1
ATOM 1588 N N . LEU A 1 205 ? -17.047 22.656 2.113 1 98.81 205 LEU A N 1
ATOM 1589 C CA . LEU A 1 205 ? -15.859 22.922 1.306 1 98.81 205 LEU A CA 1
ATOM 1590 C C . LEU A 1 205 ? -16 24.234 0.547 1 98.81 205 LEU A C 1
ATOM 1592 O O . LEU A 1 205 ? -15.031 24.984 0.423 1 98.81 205 LEU A O 1
ATOM 1596 N N . GLU A 1 206 ? -17.172 24.578 0.134 1 98.5 206 GLU A N 1
ATOM 1597 C CA . GLU A 1 206 ? -17.391 25.766 -0.673 1 98.5 206 GLU A CA 1
ATOM 1598 C C . GLU A 1 206 ? -17.25 27.031 0.167 1 98.5 206 GLU A C 1
ATOM 1600 O O . GLU A 1 206 ? -17.109 28.125 -0.375 1 98.5 206 GLU A O 1
ATOM 1605 N N . ASP A 1 207 ? -17.281 26.828 1.491 1 98.75 207 ASP A N 1
ATOM 1606 C CA . ASP A 1 207 ? -17.125 27.969 2.4 1 98.75 207 ASP A CA 1
ATOM 1607 C C . ASP A 1 207 ? -15.664 28.391 2.496 1 98.75 207 ASP A C 1
ATOM 1609 O O . ASP A 1 207 ? -15.367 29.484 2.998 1 98.75 207 ASP A O 1
ATOM 1613 N N . ILE A 1 208 ? -14.734 27.562 2.041 1 98.88 208 ILE A N 1
ATOM 1614 C CA . ILE A 1 208 ? -13.312 27.875 2.072 1 98.88 208 ILE A CA 1
ATOM 1615 C C . ILE A 1 208 ? -12.922 28.625 0.801 1 98.88 208 ILE A C 1
ATOM 1617 O O . ILE A 1 208 ? -12.781 28.031 -0.266 1 98.88 208 ILE A O 1
ATOM 1621 N N . THR A 1 209 ? -12.664 29.922 0.968 1 98.25 209 THR A N 1
ATOM 1622 C CA . THR A 1 209 ? -12.484 30.75 -0.221 1 98.25 209 THR A CA 1
ATOM 1623 C C . THR A 1 209 ? -11.008 31.094 -0.415 1 98.25 209 THR A C 1
ATOM 1625 O O . THR A 1 209 ? -10.656 31.781 -1.373 1 98.25 209 THR A O 1
ATOM 1628 N N . HIS A 1 210 ? -10.156 30.641 0.471 1 98.69 210 HIS A N 1
ATOM 1629 C CA . HIS A 1 210 ? -8.719 30.859 0.344 1 98.69 210 HIS A CA 1
ATOM 1630 C C . HIS A 1 210 ? -8.172 30.219 -0.926 1 98.69 210 HIS A C 1
ATOM 1632 O O . HIS A 1 210 ? -8.812 29.344 -1.507 1 98.69 210 HIS A O 1
ATOM 1638 N N . ARG A 1 211 ? -7.012 30.734 -1.399 1 98.75 211 ARG A N 1
ATOM 1639 C CA . ARG A 1 211 ? -6.254 29.984 -2.398 1 98.75 211 ARG A CA 1
ATOM 1640 C C . ARG A 1 211 ? -5.676 28.703 -1.806 1 98.75 211 ARG A C 1
ATOM 1642 O O . ARG A 1 211 ? -5.016 28.75 -0.766 1 98.75 211 ARG A O 1
ATOM 1649 N N . VAL A 1 212 ? -5.996 27.547 -2.457 1 98.88 212 VAL A N 1
ATOM 1650 C CA . VAL A 1 212 ? -5.551 26.25 -1.947 1 98.88 212 VAL A CA 1
ATOM 1651 C C . VAL A 1 212 ? -4.824 25.484 -3.049 1 98.88 212 VAL A C 1
ATOM 1653 O O . VAL A 1 212 ? -5.266 25.469 -4.199 1 98.88 212 VAL A O 1
ATOM 1656 N N . LEU A 1 213 ? -3.713 24.906 -2.768 1 98.94 213 LEU A N 1
ATOM 1657 C CA . LEU A 1 213 ? -3.092 23.906 -3.619 1 98.94 213 LEU A CA 1
ATOM 1658 C C . LEU A 1 213 ? -3.35 22.5 -3.078 1 98.94 213 LEU A C 1
ATOM 1660 O O . LEU A 1 213 ? -2.963 22.188 -1.949 1 98.94 213 LEU A O 1
ATOM 1664 N N . ILE A 1 214 ? -4.086 21.734 -3.838 1 98.94 214 ILE A N 1
ATOM 1665 C CA . ILE A 1 214 ? -4.207 20.312 -3.561 1 98.94 214 ILE A CA 1
ATOM 1666 C C . ILE A 1 214 ? -3.105 19.547 -4.293 1 98.94 214 ILE A C 1
ATOM 1668 O O . ILE A 1 214 ? -3.023 19.578 -5.52 1 98.94 214 ILE A O 1
ATOM 1672 N N . SER A 1 215 ? -2.221 18.891 -3.529 1 98.88 215 SER A N 1
ATOM 1673 C CA . SER A 1 215 ? -1.105 18.125 -4.078 1 98.88 215 SER A CA 1
ATOM 1674 C C . SER A 1 215 ? -1.203 16.656 -3.697 1 98.88 215 SER A C 1
ATOM 1676 O O . SER A 1 215 ? -1.323 16.328 -2.518 1 98.88 215 SER A O 1
ATOM 1678 N N . ALA A 1 216 ? -1.19 15.742 -4.695 1 98.75 216 ALA A N 1
ATOM 1679 C CA . ALA A 1 216 ? -1.447 14.336 -4.395 1 98.75 216 ALA A CA 1
ATOM 1680 C C . ALA A 1 216 ? -0.653 13.422 -5.32 1 98.75 216 ALA A C 1
ATOM 1682 O O . ALA A 1 216 ? -0.321 13.805 -6.445 1 98.75 216 ALA A O 1
ATOM 1683 N N . SER A 1 217 ? -0.33 12.273 -4.816 1 98.5 217 SER A N 1
ATOM 1684 C CA . SER A 1 217 ? 0.346 11.242 -5.594 1 98.5 217 SER A CA 1
ATOM 1685 C C . SER A 1 217 ? -0.62 10.133 -6 1 98.5 217 SER A C 1
ATOM 1687 O O . SER A 1 217 ? -1.4 9.656 -5.176 1 98.5 217 SER A O 1
ATOM 1689 N N . ALA A 1 218 ? -0.497 9.656 -7.195 1 97.5 218 ALA A N 1
ATOM 1690 C CA . ALA A 1 218 ? -1.429 8.68 -7.754 1 97.5 218 ALA A CA 1
ATOM 1691 C C . ALA A 1 218 ? -1.265 7.32 -7.086 1 97.5 218 ALA A C 1
ATOM 1693 O O . ALA A 1 218 ? -2.221 6.543 -6.996 1 97.5 218 ALA A O 1
ATOM 1694 N N . ASP A 1 219 ? -0.085 7.035 -6.609 1 97.56 219 ASP A N 1
ATOM 1695 C CA . ASP A 1 219 ? 0.187 5.719 -6.035 1 97.56 219 ASP A CA 1
ATOM 1696 C C . ASP A 1 219 ? 0.115 5.762 -4.512 1 97.56 219 ASP A C 1
ATOM 1698 O O . ASP A 1 219 ? 0.705 4.918 -3.834 1 97.56 219 ASP A O 1
ATOM 1702 N N . ASP A 1 220 ? -0.574 6.816 -3.93 1 98.44 220 ASP A N 1
ATOM 1703 C CA . ASP A 1 220 ? -0.822 6.867 -2.492 1 98.44 220 ASP A CA 1
ATOM 1704 C C . ASP A 1 220 ? -1.637 5.66 -2.031 1 98.44 220 ASP A C 1
ATOM 1706 O O . ASP A 1 220 ? -2.803 5.516 -2.404 1 98.44 220 ASP A O 1
ATOM 1710 N N . MET A 1 221 ? -1.039 4.887 -1.153 1 97.56 221 MET A N 1
ATOM 1711 C CA . MET A 1 221 ? -1.694 3.652 -0.729 1 97.56 221 MET A CA 1
ATOM 1712 C C . MET A 1 221 ? -2.639 3.912 0.44 1 97.56 221 MET A C 1
ATOM 1714 O O . MET A 1 221 ? -3.461 3.061 0.78 1 97.56 221 MET A O 1
ATOM 1718 N N . LEU A 1 222 ? -2.518 4.98 1.069 1 98.62 222 LEU A N 1
ATOM 1719 C CA . LEU A 1 222 ? -3.297 5.262 2.27 1 98.62 222 LEU A CA 1
ATOM 1720 C C . LEU A 1 222 ? -4.527 6.102 1.936 1 98.62 222 LEU A C 1
ATOM 1722 O O . LEU A 1 222 ? -5.621 5.836 2.439 1 98.62 222 LEU A O 1
ATOM 1726 N N . VAL A 1 223 ? -4.309 7.121 1.13 1 98.81 223 VAL A N 1
ATOM 1727 C CA . VAL A 1 223 ? -5.375 8.047 0.767 1 98.81 223 VAL A CA 1
ATOM 1728 C C . VAL A 1 223 ? -5.68 7.926 -0.724 1 98.81 223 VAL A C 1
ATOM 1730 O O . VAL A 1 223 ? -4.875 8.328 -1.565 1 98.81 223 VAL A O 1
ATOM 1733 N N . PRO A 1 224 ? -6.875 7.465 -1.102 1 98.69 224 PRO A N 1
ATOM 1734 C CA . PRO A 1 224 ? -7.234 7.371 -2.52 1 98.69 224 PRO A CA 1
ATOM 1735 C C . PRO A 1 224 ? -7.199 8.719 -3.23 1 98.69 224 PRO A C 1
ATOM 1737 O O . PRO A 1 224 ? -7.605 9.734 -2.656 1 98.69 224 PRO A O 1
ATOM 1740 N N . MET A 1 225 ? -6.73 8.695 -4.461 1 98.25 225 MET A N 1
ATOM 1741 C CA . MET A 1 225 ? -6.664 9.898 -5.281 1 98.25 225 MET A CA 1
ATOM 1742 C C . MET A 1 225 ? -8.016 10.594 -5.344 1 98.25 225 MET A C 1
ATOM 1744 O O . MET A 1 225 ? -8.094 11.82 -5.418 1 98.25 225 MET A O 1
ATOM 1748 N N . SER A 1 226 ? -9.078 9.836 -5.25 1 98.44 226 SER A N 1
ATOM 1749 C CA . SER A 1 226 ? -10.422 10.391 -5.328 1 98.44 226 SER A CA 1
ATOM 1750 C C . SER A 1 226 ? -10.672 11.398 -4.211 1 98.44 226 SER A C 1
ATOM 1752 O O . SER A 1 226 ? -11.469 12.32 -4.367 1 98.44 226 SER A O 1
ATOM 1754 N N . CYS A 1 227 ? -9.984 11.242 -3.07 1 98.81 227 CYS A N 1
ATOM 1755 C CA . CYS A 1 227 ? -10.109 12.195 -1.978 1 98.81 227 CYS A CA 1
ATOM 1756 C C . CYS A 1 227 ? -9.594 13.57 -2.391 1 98.81 227 CYS A C 1
ATOM 1758 O O . CYS A 1 227 ? -10.273 14.578 -2.197 1 98.81 227 CYS A O 1
ATOM 1760 N N . SER A 1 228 ? -8.422 13.586 -2.98 1 98.81 228 SER A N 1
ATOM 1761 C CA . SER A 1 228 ? -7.824 14.836 -3.432 1 98.81 228 SER A CA 1
ATOM 1762 C C . SER A 1 228 ? -8.609 15.438 -4.594 1 98.81 228 SER A C 1
ATOM 1764 O O . SER A 1 228 ? -8.75 16.656 -4.688 1 98.81 228 SER A O 1
ATOM 1766 N N . GLN A 1 229 ? -9.102 14.602 -5.469 1 98.75 229 GLN A N 1
ATOM 1767 C CA . GLN A 1 229 ? -9.906 15.078 -6.586 1 98.75 229 GLN A CA 1
ATOM 1768 C C . GLN A 1 229 ? -11.195 15.734 -6.09 1 98.75 229 GLN A C 1
ATOM 1770 O O . GLN A 1 229 ? -11.633 16.75 -6.637 1 98.75 229 GLN A O 1
ATOM 1775 N N . ARG A 1 230 ? -11.781 15.148 -5.074 1 98.62 230 ARG A N 1
ATOM 1776 C CA . ARG A 1 230 ? -12.977 15.719 -4.457 1 98.62 230 ARG A CA 1
ATOM 1777 C C . ARG A 1 230 ? -12.68 17.109 -3.889 1 98.62 230 ARG A C 1
ATOM 1779 O O . ARG A 1 230 ? -13.438 18.047 -4.109 1 98.62 230 ARG A O 1
ATOM 1786 N N . LEU A 1 231 ? -11.586 17.25 -3.164 1 98.88 231 LEU A N 1
ATOM 1787 C CA . LEU A 1 231 ? -11.164 18.531 -2.631 1 98.88 231 LEU A CA 1
ATOM 1788 C C . LEU A 1 231 ? -10.961 19.547 -3.756 1 98.88 231 LEU A C 1
ATOM 1790 O O . LEU A 1 231 ? -11.523 20.641 -3.719 1 98.88 231 LEU A O 1
ATOM 1794 N N . ALA A 1 232 ? -10.219 19.188 -4.766 1 98.75 232 ALA A N 1
ATOM 1795 C CA . ALA A 1 232 ? -9.883 20.078 -5.875 1 98.75 232 ALA A CA 1
ATOM 1796 C C . ALA A 1 232 ? -11.141 20.516 -6.621 1 98.75 232 ALA A C 1
ATOM 1798 O O . ALA A 1 232 ? -11.219 21.641 -7.109 1 98.75 232 ALA A O 1
ATOM 1799 N N . GLY A 1 233 ? -12.086 19.641 -6.707 1 98.5 233 GLY A N 1
ATOM 1800 C CA . GLY A 1 233 ? -13.289 19.906 -7.473 1 98.5 233 GLY A CA 1
ATOM 1801 C C . GLY A 1 233 ? -14.289 20.781 -6.734 1 98.5 233 GLY A C 1
ATOM 1802 O O . GLY A 1 233 ? -15.117 21.453 -7.359 1 98.5 233 GLY A O 1
ATOM 1803 N N . ARG A 1 234 ? -14.172 20.812 -5.402 1 98.62 234 ARG A N 1
ATOM 1804 C CA . ARG A 1 234 ? -15.242 21.469 -4.648 1 98.62 234 ARG A CA 1
ATOM 1805 C C . ARG A 1 234 ? -14.742 22.75 -3.988 1 98.62 234 ARG A C 1
ATOM 1807 O O . ARG A 1 234 ? -15.547 23.609 -3.617 1 98.62 234 ARG A O 1
ATOM 1814 N N . LEU A 1 235 ? -13.461 22.906 -3.719 1 98.88 235 LEU A N 1
ATOM 1815 C CA . LEU A 1 235 ? -12.898 24.156 -3.223 1 98.88 235 LEU A CA 1
ATOM 1816 C C . LEU A 1 235 ? -12.914 25.219 -4.309 1 98.88 235 LEU A C 1
ATOM 1818 O O . LEU A 1 235 ? -12.414 25 -5.414 1 98.88 235 LEU A O 1
ATOM 1822 N N . PRO A 1 236 ? -13.422 26.438 -4.059 1 98.69 236 PRO A N 1
ATOM 1823 C CA . PRO A 1 236 ? -13.664 27.438 -5.109 1 98.69 236 PRO A CA 1
ATOM 1824 C C . PRO A 1 236 ? -12.375 27.953 -5.742 1 98.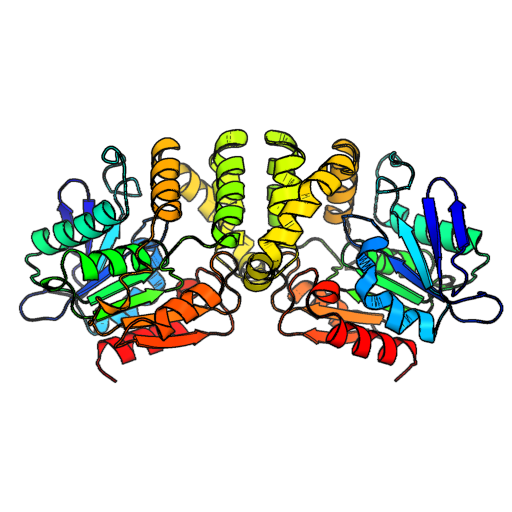69 236 PRO A C 1
ATOM 1826 O O . PRO A 1 236 ? -12.367 28.328 -6.918 1 98.69 236 PRO A O 1
ATOM 1829 N N . ASN A 1 237 ? -11.297 28.062 -4.973 1 98.5 237 ASN A N 1
ATOM 1830 C CA . ASN A 1 237 ? -10.031 28.609 -5.445 1 98.5 237 ASN A CA 1
ATOM 1831 C C . ASN A 1 237 ? -8.891 27.609 -5.277 1 98.5 237 ASN A C 1
ATOM 1833 O O . ASN A 1 237 ? -7.879 27.922 -4.648 1 98.5 237 ASN A O 1
ATOM 1837 N N . ALA A 1 238 ? -9.039 26.391 -5.961 1 98.62 238 ALA A N 1
ATOM 1838 C CA . ALA A 1 238 ? -8.055 25.328 -5.77 1 98.62 238 ALA A CA 1
ATOM 1839 C C . ALA A 1 238 ? -7.242 25.109 -7.039 1 98.62 238 ALA A C 1
ATOM 1841 O O . ALA A 1 238 ? -7.797 25.062 -8.141 1 98.62 238 ALA A O 1
ATOM 1842 N N . ASP A 1 239 ? -5.953 25.047 -6.914 1 98.5 239 ASP A N 1
ATOM 1843 C CA . ASP A 1 239 ? -5.07 24.406 -7.883 1 98.5 239 ASP A CA 1
ATOM 1844 C C . ASP A 1 239 ? -4.871 22.938 -7.555 1 98.5 239 ASP A C 1
ATOM 1846 O O . ASP A 1 239 ? -4.984 22.531 -6.395 1 98.5 239 ASP A O 1
ATOM 1850 N N . PHE A 1 240 ? -4.633 22.141 -8.586 1 98.62 240 PHE A N 1
ATOM 1851 C CA . PHE A 1 240 ? -4.461 20.703 -8.375 1 98.62 240 PHE A CA 1
ATOM 1852 C C . PHE A 1 240 ? -3.174 20.219 -9.023 1 98.62 240 PHE A C 1
ATOM 1854 O O . PHE A 1 240 ? -2.996 20.344 -10.234 1 98.62 240 PHE A O 1
ATOM 1861 N N . GLN A 1 241 ? -2.266 19.703 -8.203 1 98.62 241 GLN A N 1
ATOM 1862 C CA . GLN A 1 241 ? -1.072 19.016 -8.672 1 98.62 241 GLN A CA 1
ATOM 1863 C C . GLN A 1 241 ? -1.177 17.516 -8.422 1 98.62 241 GLN A C 1
ATOM 1865 O O . GLN A 1 241 ? -1.313 17.078 -7.277 1 98.62 241 GLN A O 1
ATOM 1870 N N . GLN A 1 242 ? -1.117 16.75 -9.414 1 98.25 242 GLN A N 1
ATOM 1871 C CA . GLN A 1 242 ? -1.053 15.297 -9.312 1 98.25 242 GLN A CA 1
ATOM 1872 C C . GLN A 1 242 ? 0.298 14.773 -9.797 1 98.25 242 GLN A C 1
ATOM 1874 O O . GLN A 1 242 ? 0.77 15.148 -10.867 1 98.25 242 GLN A O 1
ATOM 1879 N N . VAL A 1 243 ? 0.948 13.992 -8.977 1 98.25 243 VAL A N 1
ATOM 1880 C CA . VAL A 1 243 ? 2.178 13.336 -9.406 1 98.25 243 VAL A CA 1
ATOM 1881 C C . VAL A 1 243 ? 1.932 11.836 -9.57 1 98.25 243 VAL A C 1
ATOM 1883 O O . VAL A 1 243 ? 1.006 11.281 -8.977 1 98.25 243 VAL A O 1
ATOM 1886 N N . ALA A 1 244 ? 2.762 11.164 -10.383 1 96.75 244 ALA A N 1
ATOM 1887 C CA . ALA A 1 244 ? 2.512 9.766 -10.75 1 96.75 244 ALA A CA 1
ATOM 1888 C C . ALA A 1 244 ? 3.018 8.82 -9.664 1 96.75 244 ALA A C 1
ATOM 1890 O O . ALA A 1 244 ? 2.49 7.715 -9.5 1 96.75 244 ALA A O 1
ATOM 1891 N N . TRP A 1 245 ? 4.02 9.336 -8.961 1 97.5 245 TRP A N 1
ATOM 1892 C CA . TRP A 1 245 ? 4.734 8.422 -8.078 1 97.5 245 TRP A CA 1
ATOM 1893 C C . TRP A 1 245 ? 5.23 9.141 -6.828 1 97.5 245 TRP A C 1
ATOM 1895 O O . TRP A 1 245 ? 5.66 10.297 -6.902 1 97.5 245 TRP A O 1
ATOM 1905 N N . GLY A 1 246 ? 5.184 8.453 -5.711 1 98.31 246 GLY A N 1
ATOM 1906 C CA . GLY A 1 246 ? 5.848 8.938 -4.512 1 98.31 246 GLY A CA 1
ATOM 1907 C C . GLY A 1 246 ? 5.168 8.484 -3.232 1 98.31 246 GLY A C 1
ATOM 1908 O O . GLY A 1 246 ? 5.707 8.664 -2.139 1 98.31 246 GLY A O 1
ATOM 1909 N N . GLY A 1 247 ? 3.977 7.836 -3.391 1 98.56 247 GLY A N 1
ATOM 1910 C CA . GLY A 1 247 ? 3.252 7.332 -2.234 1 98.56 247 GLY A CA 1
ATOM 1911 C C . GLY A 1 247 ? 2.652 8.438 -1.381 1 98.56 247 GLY A C 1
ATOM 1912 O O . GLY A 1 247 ? 2.527 9.578 -1.829 1 98.56 247 GLY A O 1
ATOM 1913 N N . HIS A 1 248 ? 2.221 8.039 -0.156 1 98.75 248 HIS A N 1
ATOM 1914 C CA . HIS A 1 248 ? 1.581 8.953 0.78 1 98.75 248 HIS A CA 1
ATOM 1915 C C . HIS A 1 248 ? 2.555 10.031 1.25 1 98.75 248 HIS A C 1
ATOM 1917 O O . HIS A 1 248 ? 2.143 11.141 1.591 1 98.75 248 HIS A O 1
ATOM 1923 N N . GLY A 1 249 ? 3.834 9.711 1.255 1 98.75 249 GLY A N 1
ATOM 1924 C CA . GLY A 1 249 ? 4.883 10.633 1.664 1 98.75 249 GLY A CA 1
ATOM 1925 C C . GLY A 1 249 ? 5.719 11.141 0.503 1 98.75 249 GLY A C 1
ATOM 1926 O O . GLY A 1 249 ? 6.945 11.203 0.596 1 98.75 249 GLY A O 1
ATOM 1927 N N . PHE A 1 250 ? 5.094 11.531 -0.614 1 98.69 250 PHE A N 1
ATOM 1928 C CA . PHE A 1 250 ? 5.871 11.859 -1.804 1 98.69 250 PHE A CA 1
ATOM 1929 C C . PHE A 1 250 ? 6.648 13.148 -1.604 1 98.69 250 PHE A C 1
ATOM 1931 O O . PHE A 1 250 ? 7.562 13.461 -2.371 1 98.69 250 PHE A O 1
ATOM 1938 N N . THR A 1 251 ? 6.352 14 -0.519 1 98.75 251 THR A N 1
ATOM 1939 C CA . THR A 1 251 ? 7.176 15.148 -0.153 1 98.75 251 THR A CA 1
ATOM 1940 C C . THR A 1 251 ? 8.578 14.703 0.255 1 98.75 251 THR A C 1
ATOM 1942 O O . THR A 1 251 ? 9.523 15.484 0.201 1 98.75 251 THR A O 1
ATOM 1945 N N . VAL A 1 252 ? 8.703 13.414 0.646 1 98.62 252 VAL A N 1
ATOM 1946 C CA . VAL A 1 252 ? 9.977 12.828 1.06 1 98.62 252 VAL A CA 1
ATOM 1947 C C . VAL A 1 252 ? 10.594 12.055 -0.105 1 98.62 252 VAL A C 1
ATOM 1949 O O . VAL A 1 252 ? 11.781 12.203 -0.398 1 98.62 252 VAL A O 1
ATOM 1952 N N . THR A 1 253 ? 9.82 11.289 -0.886 1 98.62 253 THR A N 1
ATOM 1953 C CA . THR A 1 253 ? 10.352 10.391 -1.911 1 98.62 253 THR A CA 1
ATOM 1954 C C . THR A 1 253 ? 10.648 11.156 -3.195 1 98.62 253 THR A C 1
ATOM 1956 O O . THR A 1 253 ? 11.5 10.742 -3.988 1 98.62 253 THR A O 1
ATOM 1959 N N . ASP A 1 254 ? 9.992 12.242 -3.383 1 98.44 254 ASP A N 1
ATOM 1960 C CA . ASP A 1 254 ? 10.172 13.102 -4.547 1 98.44 254 ASP A CA 1
ATOM 1961 C C . ASP A 1 254 ? 10.07 14.578 -4.16 1 98.44 254 ASP A C 1
ATOM 1963 O O . ASP A 1 254 ? 9.234 15.312 -4.691 1 98.44 254 ASP A O 1
ATOM 1967 N N . PRO A 1 255 ? 10.984 15.039 -3.311 1 98.69 255 PRO A N 1
ATOM 1968 C CA . PRO A 1 255 ? 10.891 16.391 -2.775 1 98.69 255 PRO A CA 1
ATOM 1969 C C . PRO A 1 255 ? 11.055 17.469 -3.854 1 98.69 255 PRO A C 1
ATOM 1971 O O . PRO A 1 255 ? 10.438 18.531 -3.77 1 98.69 255 PRO A O 1
ATOM 1974 N N . GLU A 1 256 ? 11.812 17.188 -4.91 1 98.44 256 GLU A N 1
ATOM 1975 C CA . GLU A 1 256 ? 12.062 18.203 -5.93 1 98.44 256 GLU A CA 1
ATOM 1976 C C . GLU A 1 256 ? 10.773 18.594 -6.656 1 98.44 256 GLU A C 1
ATOM 1978 O O . GLU A 1 256 ? 10.477 19.781 -6.824 1 98.44 256 GLU A O 1
ATOM 1983 N N . THR A 1 257 ? 10.047 17.547 -7.051 1 98.62 257 THR A N 1
ATOM 1984 C CA . THR A 1 257 ? 8.789 17.797 -7.742 1 98.62 257 THR A CA 1
ATOM 1985 C C . THR A 1 257 ? 7.82 18.562 -6.844 1 98.62 257 THR A C 1
ATOM 1987 O O . THR A 1 257 ? 7.176 19.516 -7.285 1 98.62 257 THR A O 1
ATOM 1990 N N . PHE A 1 258 ? 7.758 18.188 -5.625 1 98.81 258 PHE A N 1
ATOM 1991 C CA . PHE A 1 258 ? 6.852 18.844 -4.695 1 98.81 258 PHE A CA 1
ATOM 1992 C C . PHE A 1 258 ? 7.293 20.281 -4.438 1 98.81 258 PHE A C 1
ATOM 1994 O O . PHE A 1 258 ? 6.477 21.203 -4.484 1 98.81 258 PHE A O 1
ATOM 2001 N N . ASN A 1 259 ? 8.57 20.5 -4.137 1 98.81 259 ASN A N 1
ATOM 2002 C CA . ASN A 1 259 ? 9.094 21.812 -3.793 1 98.81 259 ASN A CA 1
ATOM 2003 C C . ASN A 1 259 ? 8.875 22.812 -4.922 1 98.81 259 ASN A C 1
ATOM 2005 O O . ASN A 1 259 ? 8.562 23.984 -4.672 1 98.81 259 ASN A O 1
ATOM 2009 N N . GLU A 1 260 ? 9.047 22.359 -6.109 1 98.56 260 GLU A N 1
ATOM 2010 C CA . GLU A 1 260 ? 8.836 23.25 -7.246 1 98.56 260 GLU A CA 1
ATOM 2011 C C . GLU A 1 260 ? 7.398 23.766 -7.293 1 98.56 260 GLU A C 1
ATOM 2013 O O . GLU A 1 260 ? 7.168 24.969 -7.445 1 98.56 260 GLU A O 1
ATOM 2018 N N . ALA A 1 261 ? 6.445 22.875 -7.133 1 98.69 261 ALA A N 1
ATOM 2019 C CA . ALA A 1 261 ? 5.035 23.25 -7.148 1 98.69 261 ALA A CA 1
ATOM 2020 C C . ALA A 1 261 ? 4.688 24.125 -5.941 1 98.69 261 ALA A C 1
ATOM 2022 O O . ALA A 1 261 ? 3.938 25.094 -6.062 1 98.69 261 ALA A O 1
ATOM 2023 N N . LEU A 1 262 ? 5.23 23.75 -4.797 1 98.81 262 LEU A N 1
ATOM 2024 C CA . LEU A 1 262 ? 4.992 24.469 -3.547 1 98.81 262 LEU A CA 1
ATOM 2025 C C . LEU A 1 262 ? 5.457 25.922 -3.648 1 98.81 262 LEU A C 1
ATOM 2027 O O . LEU A 1 262 ? 4.699 26.844 -3.354 1 98.81 262 LEU A O 1
ATOM 2031 N N . VAL A 1 263 ? 6.684 26.125 -4.09 1 98.75 263 VAL A N 1
ATOM 2032 C CA . VAL A 1 263 ? 7.277 27.453 -4.184 1 98.75 263 VAL A CA 1
ATOM 2033 C C . VAL A 1 263 ? 6.512 28.297 -5.207 1 98.75 263 VAL A C 1
ATOM 2035 O O . VAL A 1 263 ? 6.172 29.453 -4.945 1 98.75 263 VAL A O 1
ATOM 2038 N N . SER A 1 264 ? 6.23 27.719 -6.375 1 98.56 264 SER A N 1
ATOM 2039 C CA . SER A 1 264 ? 5.484 28.422 -7.414 1 98.56 264 SER A CA 1
ATOM 2040 C C . SER A 1 264 ? 4.125 28.891 -6.898 1 98.56 264 SER A C 1
ATOM 2042 O O . SER A 1 264 ? 3.717 30.031 -7.152 1 98.56 264 SER A O 1
ATOM 2044 N N . PHE A 1 265 ? 3.471 28.062 -6.191 1 98.81 265 PHE A N 1
ATOM 2045 C CA . PHE A 1 265 ? 2.146 28.375 -5.668 1 98.81 265 PHE A CA 1
ATOM 2046 C C . PHE A 1 265 ? 2.225 29.5 -4.648 1 98.81 265 PHE A C 1
ATOM 2048 O O . PHE A 1 265 ? 1.438 30.453 -4.703 1 98.81 265 PHE A O 1
ATOM 2055 N N . LEU A 1 266 ? 3.176 29.391 -3.684 1 98.5 266 LEU A N 1
ATOM 2056 C CA . LEU A 1 266 ? 3.289 30.375 -2.609 1 98.5 266 LEU A CA 1
ATOM 2057 C C . LEU A 1 266 ? 3.709 31.734 -3.156 1 98.5 266 LEU A C 1
ATOM 2059 O O . LEU A 1 266 ? 3.312 32.781 -2.621 1 98.5 266 LEU A O 1
ATOM 2063 N N . GLU A 1 267 ? 4.441 31.766 -4.246 1 96.81 267 GLU A N 1
ATOM 2064 C CA . GLU A 1 267 ? 4.879 33.031 -4.867 1 96.81 267 GLU A CA 1
ATOM 2065 C C . GLU A 1 267 ? 3.766 33.625 -5.711 1 96.81 267 GLU A C 1
ATOM 2067 O O . GLU A 1 267 ? 3.812 34.812 -6.035 1 96.81 267 GLU A O 1
ATOM 2072 N N . GLY A 1 268 ? 2.697 33 -5.969 1 88.12 268 GLY A N 1
ATOM 2073 C CA . GLY A 1 268 ? 1.579 33.562 -6.719 1 88.12 268 GLY A CA 1
ATOM 2074 C C . GLY A 1 268 ? 1.685 33.312 -8.211 1 88.12 268 GLY A C 1
ATOM 2075 O O . GLY A 1 268 ? 1.103 34.062 -9.008 1 88.12 268 GLY A O 1
ATOM 2076 N N . ALA A 1 269 ? 2.555 32.281 -8.641 1 67.69 269 ALA A N 1
ATOM 2077 C CA . ALA A 1 269 ? 2.656 31.984 -10.062 1 67.69 269 ALA A CA 1
ATOM 2078 C C . ALA A 1 269 ? 1.516 31.078 -10.516 1 67.69 269 ALA A C 1
ATOM 2080 O O . ALA A 1 269 ? 0.971 30.312 -9.719 1 67.69 269 ALA A O 1
ATOM 2081 N N . MET B 1 1 ? -22.953 -25.625 -22.672 1 40.31 1 MET B N 1
ATOM 2082 C CA . MET B 1 1 ? -22.391 -25.453 -21.344 1 40.31 1 MET B CA 1
ATOM 2083 C C . MET B 1 1 ? -20.984 -26.031 -21.266 1 40.31 1 MET B C 1
ATOM 2085 O O . MET B 1 1 ? -20.797 -27.234 -21.484 1 40.31 1 MET B O 1
ATOM 2089 N N . ARG B 1 2 ? -20.031 -25.219 -21.688 1 56.38 2 ARG B N 1
ATOM 2090 C CA . ARG B 1 2 ? -18.75 -25.828 -22 1 56.38 2 ARG B CA 1
ATOM 2091 C C . ARG B 1 2 ? -18.297 -26.75 -20.859 1 56.38 2 ARG B C 1
ATOM 2093 O O . ARG B 1 2 ? -18.469 -26.422 -19.688 1 56.38 2 ARG B O 1
ATOM 2100 N N . ARG B 1 3 ? -18.078 -28.062 -21.047 1 64.81 3 ARG B N 1
ATOM 2101 C CA . ARG B 1 3 ? -17.906 -29.219 -20.172 1 64.81 3 ARG B CA 1
ATOM 2102 C C . ARG B 1 3 ? -16.75 -29 -19.203 1 64.81 3 ARG B C 1
ATOM 2104 O O . ARG B 1 3 ? -15.641 -28.656 -19.625 1 64.81 3 ARG B O 1
ATOM 2111 N N . MET B 1 4 ? -17 -28.562 -17.859 1 81.31 4 MET B N 1
ATOM 2112 C CA . MET B 1 4 ? -16.031 -28.516 -16.766 1 81.31 4 MET B CA 1
ATOM 2113 C C . MET B 1 4 ? -15.875 -29.891 -16.125 1 81.31 4 MET B C 1
ATOM 2115 O O . MET B 1 4 ? -16.859 -30.578 -15.844 1 81.31 4 MET B O 1
ATOM 2119 N N . THR B 1 5 ? -14.664 -30.5 -16.109 1 89.94 5 THR B N 1
ATOM 2120 C CA . THR B 1 5 ? -14.328 -31.719 -15.375 1 89.94 5 THR B CA 1
ATOM 2121 C C . THR B 1 5 ? -13.664 -31.375 -14.047 1 89.94 5 THR B C 1
ATOM 2123 O O . THR B 1 5 ? -12.758 -30.547 -13.992 1 89.94 5 THR B O 1
ATOM 2126 N N . ILE B 1 6 ? -14.148 -31.969 -12.984 1 95.62 6 ILE B N 1
ATOM 2127 C CA . ILE B 1 6 ? -13.625 -31.75 -11.641 1 95.62 6 ILE B CA 1
ATOM 2128 C C . ILE B 1 6 ? -12.969 -33.031 -11.141 1 95.62 6 ILE B C 1
ATOM 2130 O O . ILE B 1 6 ? -13.477 -34.125 -11.375 1 95.62 6 ILE B O 1
ATOM 2134 N N . GLY B 1 7 ? -11.789 -32.875 -10.492 1 97.25 7 GLY B N 1
ATOM 2135 C CA . GLY B 1 7 ? -11.117 -34.031 -9.922 1 97.25 7 GLY B CA 1
ATOM 2136 C C . GLY B 1 7 ? -10.258 -33.688 -8.719 1 97.25 7 GLY B C 1
ATOM 2137 O O . GLY B 1 7 ? -10.211 -32.531 -8.289 1 97.25 7 GLY B O 1
ATOM 2138 N N . THR B 1 8 ? -9.773 -34.75 -8.094 1 98.38 8 THR B N 1
ATOM 2139 C CA . THR B 1 8 ? -8.82 -34.656 -6.996 1 98.38 8 THR B CA 1
ATOM 2140 C C . THR B 1 8 ? -7.645 -35.594 -7.219 1 98.38 8 THR B C 1
ATOM 2142 O O . THR B 1 8 ? -7.832 -36.75 -7.645 1 98.38 8 THR B O 1
ATOM 2145 N N . VAL B 1 9 ? -6.504 -35.156 -7.039 1 98.5 9 VAL B N 1
ATOM 2146 C CA . VAL B 1 9 ? -5.309 -36 -7.078 1 98.5 9 VAL B CA 1
ATOM 2147 C C . VAL B 1 9 ? -4.418 -35.656 -5.883 1 98.5 9 VAL B C 1
ATOM 2149 O O . VAL B 1 9 ? -4.082 -34.5 -5.641 1 98.5 9 VAL B O 1
ATOM 2152 N N . ASP B 1 10 ? -4.008 -36.656 -5.113 1 97.94 10 ASP B N 1
ATOM 2153 C CA . ASP B 1 10 ? -3.176 -36.5 -3.928 1 97.94 10 ASP B CA 1
ATOM 2154 C C . ASP B 1 10 ? -3.711 -35.406 -3.029 1 97.94 10 ASP B C 1
ATOM 2156 O O . ASP B 1 10 ? -2.939 -34.594 -2.498 1 97.94 10 ASP B O 1
ATOM 2160 N N . GLY B 1 11 ? -4.965 -35.25 -3 1 98.38 11 GLY B N 1
ATOM 2161 C CA . GLY B 1 11 ? -5.637 -34.281 -2.148 1 98.38 11 GLY B CA 1
ATOM 2162 C C . GLY B 1 11 ? -5.797 -32.906 -2.801 1 98.38 11 GLY B C 1
ATOM 2163 O O . GLY B 1 11 ? -6.363 -32 -2.205 1 98.38 11 GLY B O 1
ATOM 2164 N N . LEU B 1 12 ? -5.32 -32.75 -3.984 1 98.69 12 LEU B N 1
ATOM 2165 C CA . LEU B 1 12 ? -5.422 -31.484 -4.707 1 98.69 12 LEU B CA 1
ATOM 2166 C C . LEU B 1 12 ? -6.699 -31.438 -5.539 1 98.69 12 LEU B C 1
ATOM 2168 O O . LEU B 1 12 ? -6.914 -32.281 -6.402 1 98.69 12 LEU B O 1
ATOM 2172 N N . HIS B 1 13 ? -7.535 -30.453 -5.293 1 98.69 13 HIS B N 1
ATOM 2173 C CA . HIS B 1 13 ? -8.719 -30.203 -6.109 1 98.69 13 HIS B CA 1
ATOM 2174 C C . HIS B 1 13 ? -8.352 -29.484 -7.406 1 98.69 13 HIS B C 1
ATOM 2176 O O . HIS B 1 13 ? -7.645 -28.484 -7.387 1 98.69 13 HIS B O 1
ATOM 2182 N N . TYR B 1 14 ? -8.836 -29.984 -8.539 1 98.56 14 TYR B N 1
ATOM 2183 C CA . TYR B 1 14 ? -8.586 -29.297 -9.805 1 98.56 14 TYR B CA 1
ATOM 2184 C C . TYR B 1 14 ? -9.828 -29.312 -10.695 1 98.56 14 TYR B C 1
ATOM 2186 O O . TYR B 1 14 ? -10.734 -30.125 -10.477 1 98.56 14 TYR B O 1
ATOM 2194 N N . GLU B 1 15 ? -9.883 -28.375 -11.602 1 98.38 15 GLU B N 1
ATOM 2195 C CA . GLU B 1 15 ? -10.953 -28.25 -12.578 1 98.38 15 GLU B CA 1
ATOM 2196 C C . GLU B 1 15 ? -10.398 -28.062 -13.984 1 98.38 15 GLU B C 1
ATOM 2198 O O . GLU B 1 15 ? -9.422 -27.328 -14.18 1 98.38 15 GLU B O 1
ATOM 2203 N N . LEU B 1 16 ? -10.961 -28.797 -14.906 1 97.81 16 LEU B N 1
ATOM 2204 C CA . LEU B 1 16 ? -10.648 -28.641 -16.328 1 97.81 16 LEU B CA 1
ATOM 2205 C C . LEU B 1 16 ? -11.781 -27.938 -17.062 1 97.81 16 LEU B C 1
ATOM 2207 O O . LEU B 1 16 ? -12.938 -28.359 -16.984 1 97.81 16 LEU B O 1
ATOM 2211 N N . HIS B 1 17 ? -11.359 -26.844 -17.688 1 97.25 17 HIS B N 1
ATOM 2212 C CA . HIS B 1 17 ? -12.281 -26.031 -18.469 1 97.25 17 HIS B CA 1
ATOM 2213 C C . HIS B 1 17 ? -11.891 -25.984 -19.938 1 97.25 17 HIS B C 1
ATOM 2215 O O . HIS B 1 17 ? -10.75 -26.312 -20.297 1 97.25 17 HIS B O 1
ATOM 2221 N N . GLY B 1 18 ? -12.766 -25.594 -20.844 1 92.56 18 GLY B N 1
ATOM 2222 C CA . GLY B 1 18 ? -12.43 -25.281 -22.219 1 92.56 18 GLY B CA 1
ATOM 2223 C C . GLY B 1 18 ? -12.383 -26.5 -23.125 1 92.56 18 GLY B C 1
ATOM 2224 O O . GLY B 1 18 ? -11.734 -26.484 -24.172 1 92.56 18 GLY B O 1
ATOM 2225 N N . GLY B 1 19 ? -12.906 -27.688 -22.719 1 86.88 19 GLY B N 1
ATOM 2226 C CA . GLY B 1 19 ? -13.031 -28.844 -23.594 1 86.88 19 GLY B CA 1
ATOM 2227 C C . GLY B 1 19 ? -11.961 -29.891 -23.359 1 86.88 19 GLY B C 1
ATOM 2228 O O . GLY B 1 19 ? -11.242 -29.844 -22.359 1 86.88 19 GLY B O 1
ATOM 2229 N N . PRO B 1 20 ? -11.898 -30.891 -24.25 1 89 20 PRO B N 1
ATOM 2230 C CA . PRO B 1 20 ? -10.977 -32 -24.078 1 89 20 PRO B CA 1
ATOM 2231 C C . PRO B 1 20 ? -9.523 -31.625 -24.312 1 89 20 PRO B C 1
ATOM 2233 O O . PRO B 1 20 ? -9.242 -30.75 -25.125 1 89 20 PRO B O 1
ATOM 2236 N N . ILE B 1 21 ? -8.625 -32.312 -23.672 1 92.88 21 ILE B N 1
ATOM 2237 C CA . ILE B 1 21 ? -7.199 -32 -23.672 1 92.88 21 ILE B CA 1
ATOM 2238 C C . ILE B 1 21 ? -6.516 -32.719 -24.828 1 92.88 21 ILE B C 1
ATOM 2240 O O . ILE B 1 21 ? -5.453 -32.281 -25.297 1 92.88 21 ILE B O 1
ATOM 2244 N N . ALA B 1 22 ? -7.102 -33.781 -25.344 1 89.81 22 ALA B N 1
ATOM 2245 C CA . ALA B 1 22 ? -6.418 -34.625 -26.312 1 89.81 22 ALA B CA 1
ATOM 2246 C C . ALA B 1 22 ? -5.934 -33.812 -27.516 1 89.81 22 ALA B C 1
ATOM 2248 O O . ALA B 1 22 ? -6.734 -33.188 -28.203 1 89.81 22 ALA B O 1
ATOM 2249 N N . GLY B 1 23 ? -4.547 -33.844 -27.688 1 91.94 23 GLY B N 1
ATOM 2250 C CA . GLY B 1 23 ? -3.914 -33.25 -28.844 1 91.94 23 GLY B CA 1
ATOM 2251 C C . GLY B 1 23 ? -3.848 -31.734 -28.766 1 91.94 23 GLY B C 1
ATOM 2252 O O . GLY B 1 23 ? -3.525 -31.062 -29.75 1 91.94 23 GLY B O 1
ATOM 2253 N N . ARG B 1 24 ? -4.145 -31.188 -27.625 1 95.62 24 ARG B N 1
ATOM 2254 C CA . ARG B 1 24 ? -4.168 -29.734 -27.516 1 95.62 24 ARG B CA 1
ATOM 2255 C C . ARG B 1 24 ? -3.172 -29.25 -26.469 1 95.62 24 ARG B C 1
ATOM 2257 O O . ARG B 1 24 ? -2.832 -29.984 -25.547 1 95.62 24 ARG B O 1
ATOM 2264 N N . GLU B 1 25 ? -2.691 -28.031 -26.703 1 97.31 25 GLU B N 1
ATOM 2265 C CA . GLU B 1 25 ? -1.923 -27.391 -25.656 1 97.31 25 GLU B CA 1
ATOM 2266 C C . GLU B 1 25 ? -2.824 -26.953 -24.5 1 97.31 25 GLU B C 1
ATOM 2268 O O . GLU B 1 25 ? -3.951 -26.5 -24.719 1 97.31 25 GLU B O 1
ATOM 2273 N N . VAL B 1 26 ? -2.354 -27.125 -23.297 1 98.38 26 VAL B N 1
ATOM 2274 C CA . VAL B 1 26 ? -3.164 -26.875 -22.109 1 98.38 26 VAL B CA 1
ATOM 2275 C C . VAL B 1 26 ? -2.521 -25.766 -21.266 1 98.38 26 VAL B C 1
ATOM 2277 O O . VAL B 1 26 ? -1.296 -25.688 -21.188 1 98.38 26 VAL B O 1
ATOM 2280 N N . VAL B 1 27 ? -3.361 -24.875 -20.672 1 98.88 27 VAL B N 1
ATOM 2281 C CA . VAL B 1 27 ? -2.902 -23.828 -19.766 1 98.88 27 VAL B CA 1
ATOM 2282 C C . VAL B 1 27 ? -3.242 -24.203 -18.328 1 98.88 27 VAL B C 1
ATOM 2284 O O . VAL B 1 27 ? -4.398 -24.484 -18 1 98.88 27 VAL B O 1
ATOM 2287 N N . LEU B 1 28 ? -2.275 -24.297 -17.484 1 98.94 28 LEU B N 1
ATOM 2288 C CA . LEU B 1 28 ? -2.449 -24.5 -16.047 1 98.94 28 LEU B CA 1
ATOM 2289 C C . LEU B 1 28 ? -2.273 -23.188 -15.297 1 98.94 28 LEU B C 1
ATOM 2291 O O . LEU B 1 28 ? -1.229 -22.531 -15.406 1 98.94 28 LEU B O 1
ATOM 2295 N N . LEU B 1 29 ? -3.311 -22.766 -14.539 1 98.94 29 LEU B N 1
ATOM 2296 C CA . LEU B 1 29 ? -3.291 -21.516 -13.789 1 98.94 29 LEU B CA 1
ATOM 2297 C C . LEU B 1 29 ? -2.971 -21.766 -12.32 1 98.94 29 LEU B C 1
ATOM 2299 O O . LEU B 1 29 ? -3.615 -22.578 -11.672 1 98.94 29 LEU B O 1
ATOM 2303 N N . SER B 1 30 ? -1.951 -21.094 -11.828 1 98.94 30 SER B N 1
ATOM 2304 C CA . SER B 1 30 ? -1.547 -21.219 -10.438 1 98.94 30 SER B CA 1
ATOM 2305 C C . SER B 1 30 ? -1.662 -19.891 -9.703 1 98.94 30 SER B C 1
ATOM 2307 O O . SER B 1 30 ? -0.965 -18.922 -10.039 1 98.94 30 SER B O 1
ATOM 2309 N N . SER B 1 31 ? -2.506 -19.781 -8.672 1 98.75 31 SER B N 1
ATOM 2310 C CA . SER B 1 31 ? -2.846 -18.531 -7.988 1 98.75 31 SER B CA 1
ATOM 2311 C C . SER B 1 31 ? -1.747 -18.125 -7.016 1 98.75 31 SER B C 1
ATOM 2313 O O . SER B 1 31 ? -0.685 -18.75 -6.969 1 98.75 31 SER B O 1
ATOM 2315 N N . GLY B 1 32 ? -1.986 -17 -6.383 1 98.5 32 GLY B N 1
ATOM 2316 C CA . GLY B 1 32 ? -1.058 -16.516 -5.375 1 98.5 32 GLY B CA 1
ATOM 2317 C C . GLY B 1 32 ? -1.238 -17.172 -4.023 1 98.5 32 GLY B C 1
ATOM 2318 O O . GLY B 1 32 ? -1.699 -18.312 -3.945 1 98.5 32 GLY B O 1
ATOM 2319 N N . LEU B 1 33 ? -0.884 -16.5 -2.994 1 98.44 33 LEU B N 1
ATOM 2320 C CA . LEU B 1 33 ? -0.822 -17.031 -1.638 1 98.44 33 LEU B CA 1
ATOM 2321 C C . LEU B 1 33 ? -2.189 -17.531 -1.188 1 98.44 33 LEU B C 1
ATOM 2323 O O . LEU B 1 33 ? -2.281 -18.516 -0.434 1 98.44 33 LEU B O 1
ATOM 2327 N N . GLY B 1 34 ? -3.277 -16.922 -1.66 1 97.06 34 GLY B N 1
ATOM 2328 C CA . GLY B 1 34 ? -4.609 -17.406 -1.325 1 97.06 34 GLY B CA 1
ATOM 2329 C C . GLY B 1 34 ? -4.891 -18.797 -1.851 1 97.06 34 GLY B C 1
ATOM 2330 O O . GLY B 1 34 ? -5.715 -19.531 -1.292 1 97.06 34 GLY B O 1
ATOM 2331 N N . GLY B 1 35 ? -4.367 -19.141 -2.982 1 98 35 GLY B N 1
ATOM 2332 C CA . GLY B 1 35 ? -4.262 -20.5 -3.455 1 98 35 GLY B CA 1
ATOM 2333 C C . GLY B 1 35 ? -5.492 -20.969 -4.215 1 98 35 GLY B C 1
ATOM 2334 O O . GLY B 1 35 ? -5.523 -22.094 -4.734 1 98 35 GLY B O 1
ATOM 2335 N N . SER B 1 36 ? -6.555 -20.141 -4.246 1 97.38 36 SER B N 1
ATOM 2336 C CA . SER B 1 36 ? -7.809 -20.562 -4.867 1 97.38 36 SER B CA 1
ATOM 2337 C C . SER B 1 36 ? -7.77 -20.375 -6.379 1 97.38 36 SER B C 1
ATOM 2339 O O . SER B 1 36 ? -7.445 -19.297 -6.863 1 97.38 36 SER B O 1
ATOM 2341 N N . GLY B 1 37 ? -8.172 -21.375 -7.09 1 98 37 GLY B N 1
ATOM 2342 C CA . GLY B 1 37 ? -8.305 -21.281 -8.539 1 98 37 GLY B CA 1
ATOM 2343 C C . GLY B 1 37 ? -9.297 -20.219 -8.969 1 98 37 GLY B C 1
ATOM 2344 O O . GLY B 1 37 ? -9.227 -19.719 -10.094 1 98 37 GLY B O 1
ATOM 2345 N N . ALA B 1 38 ? -10.188 -19.828 -8.07 1 96.62 38 ALA B N 1
ATOM 2346 C CA . ALA B 1 38 ? -11.227 -18.844 -8.383 1 96.62 38 ALA B CA 1
ATOM 2347 C C . ALA B 1 38 ? -10.617 -17.469 -8.648 1 96.62 38 ALA B C 1
ATOM 2349 O O . ALA B 1 38 ? -11.266 -16.609 -9.234 1 96.62 38 ALA B O 1
ATOM 2350 N N . PHE B 1 39 ? -9.375 -17.328 -8.242 1 97.75 39 PHE B N 1
ATOM 2351 C CA . PHE B 1 39 ? -8.648 -16.094 -8.461 1 97.75 39 PHE B CA 1
ATOM 2352 C C . PHE B 1 39 ? -8.602 -15.742 -9.945 1 97.75 39 PHE B C 1
ATOM 2354 O O . PHE B 1 39 ? -8.594 -14.57 -10.312 1 97.75 39 PHE B O 1
ATOM 2361 N N . TRP B 1 40 ? -8.695 -16.703 -10.82 1 98.75 40 TRP B N 1
ATOM 2362 C CA . TRP B 1 40 ? -8.438 -16.531 -12.25 1 98.75 40 TRP B CA 1
ATOM 2363 C C . TRP B 1 40 ? -9.742 -16.359 -13.023 1 98.75 40 TRP B C 1
ATOM 2365 O O . TRP B 1 40 ? -9.75 -16.359 -14.258 1 98.75 40 TRP B O 1
ATOM 2375 N N . ALA B 1 41 ? -10.812 -16.125 -12.297 1 98.38 41 ALA B N 1
ATOM 2376 C CA . ALA B 1 41 ? -12.117 -15.969 -12.93 1 98.38 41 ALA B CA 1
ATOM 2377 C C . ALA B 1 41 ? -12.07 -14.922 -14.039 1 98.38 41 ALA B C 1
ATOM 2379 O O . ALA B 1 41 ? -12.602 -15.141 -15.133 1 98.38 41 ALA B O 1
ATOM 2380 N N . PRO B 1 42 ? -11.344 -13.781 -13.938 1 98.75 42 PRO B N 1
ATOM 2381 C CA . PRO B 1 42 ? -11.352 -12.742 -14.969 1 98.75 42 PRO B CA 1
ATOM 2382 C C . PRO B 1 42 ? -10.641 -13.172 -16.25 1 98.75 42 PRO B C 1
ATOM 2384 O O . PRO B 1 42 ? -10.781 -12.531 -17.297 1 98.75 42 PRO B O 1
ATOM 2387 N N . GLN B 1 43 ? -9.836 -14.195 -16.188 1 98.81 43 GLN B N 1
ATOM 2388 C CA . GLN B 1 43 ? -9.055 -14.633 -17.344 1 98.81 43 GLN B CA 1
ATOM 2389 C C . GLN B 1 43 ? -9.75 -15.766 -18.078 1 98.81 43 GLN B C 1
ATOM 2391 O O . GLN B 1 43 ? -9.375 -16.094 -19.219 1 98.81 43 GLN B O 1
ATOM 2396 N N . MET B 1 44 ? -10.789 -16.406 -17.531 1 98.5 44 MET B N 1
ATOM 2397 C CA . MET B 1 44 ? -11.297 -17.703 -17.984 1 98.5 44 MET B CA 1
ATOM 2398 C C . MET B 1 44 ? -11.922 -17.578 -19.375 1 98.5 44 MET B C 1
ATOM 2400 O O . MET B 1 44 ? -11.688 -18.422 -20.234 1 98.5 44 MET B O 1
ATOM 2404 N N . GLN B 1 45 ? -12.672 -16.516 -19.578 1 97.94 45 GLN B N 1
ATOM 2405 C CA . GLN B 1 45 ? -13.32 -16.375 -20.875 1 97.94 45 GLN B CA 1
ATOM 2406 C C . GLN B 1 45 ? -12.289 -16.25 -22 1 97.94 45 GLN B C 1
ATOM 2408 O O . GLN B 1 45 ? -12.398 -16.922 -23.016 1 97.94 45 GLN B O 1
ATOM 2413 N N . ALA B 1 46 ? -11.289 -15.406 -21.812 1 98.25 46 ALA B N 1
ATOM 2414 C CA . ALA B 1 46 ? -10.266 -15.172 -22.828 1 98.25 46 ALA B CA 1
ATOM 2415 C C . ALA B 1 46 ? -9.453 -16.438 -23.094 1 98.25 46 ALA B C 1
ATOM 2417 O O . ALA B 1 46 ? -9.062 -16.688 -24.234 1 98.25 46 ALA B O 1
ATOM 2418 N N . LEU B 1 47 ? -9.258 -17.25 -22.062 1 98.5 47 LEU B N 1
ATOM 2419 C CA . LEU B 1 47 ? -8.383 -18.422 -22.188 1 98.5 47 LEU B CA 1
ATOM 2420 C C . LEU B 1 47 ? -9.148 -19.625 -22.719 1 98.5 47 LEU B C 1
ATOM 2422 O O . LEU B 1 47 ? -8.672 -20.312 -23.625 1 98.5 47 LEU B O 1
ATOM 2426 N N . THR B 1 48 ? -10.352 -19.875 -22.266 1 97.62 48 THR B N 1
ATOM 2427 C CA . THR B 1 48 ? -11.062 -21.109 -22.578 1 97.62 48 THR B CA 1
ATOM 2428 C C . THR B 1 48 ? -11.57 -21.094 -24.016 1 97.62 48 THR B C 1
ATOM 2430 O O . THR B 1 48 ? -11.945 -22.141 -24.562 1 97.62 48 THR B O 1
ATOM 2433 N N . GLN B 1 49 ? -11.516 -19.938 -24.641 1 96.12 49 GLN B N 1
ATOM 2434 C CA . GLN B 1 49 ? -11.867 -19.844 -26.062 1 96.12 49 GLN B CA 1
ATOM 2435 C C . GLN B 1 49 ? -10.766 -20.422 -26.938 1 96.12 49 GLN B C 1
ATOM 2437 O O . GLN B 1 49 ? -11 -20.734 -28.109 1 96.12 49 GLN B O 1
ATOM 2442 N N . ARG B 1 50 ? -9.633 -20.625 -26.391 1 96.25 50 ARG B N 1
ATOM 2443 C CA . ARG B 1 50 ? -8.492 -20.953 -27.234 1 96.25 50 ARG B CA 1
ATOM 2444 C C . ARG B 1 50 ? -7.812 -22.234 -26.75 1 96.25 50 ARG B C 1
ATOM 2446 O O . ARG B 1 50 ? -7.246 -22.984 -27.547 1 96.25 50 ARG B O 1
ATOM 2453 N N . TRP B 1 51 ? -7.887 -22.469 -25.438 1 97.75 51 TRP B N 1
ATOM 2454 C CA . TRP B 1 51 ? -7.184 -23.594 -24.844 1 97.75 51 TRP B CA 1
ATOM 2455 C C . TRP B 1 51 ? -8.055 -24.297 -23.812 1 97.75 51 TRP B C 1
ATOM 2457 O O . TRP B 1 51 ? -8.906 -23.672 -23.172 1 97.75 51 TRP B O 1
ATOM 2467 N N . PRO B 1 52 ? -7.836 -25.672 -23.672 1 97.94 52 PRO B N 1
ATOM 2468 C CA . PRO B 1 52 ? -8.219 -26.219 -22.375 1 97.94 52 PRO B CA 1
ATOM 2469 C C . PRO B 1 52 ? -7.457 -25.547 -21.219 1 97.94 52 PRO B C 1
ATOM 2471 O O . PRO B 1 52 ? -6.27 -25.25 -21.344 1 97.94 52 PRO B O 1
ATOM 2474 N N . VAL B 1 53 ? -8.164 -25.234 -20.094 1 98.69 53 VAL B N 1
ATOM 2475 C CA . VAL B 1 53 ? -7.586 -24.5 -18.969 1 98.69 53 VAL B CA 1
ATOM 2476 C C . VAL B 1 53 ? -7.793 -25.297 -17.672 1 98.69 53 VAL B C 1
ATOM 2478 O O . VAL B 1 53 ? -8.906 -25.75 -17.391 1 98.69 53 VAL B O 1
ATOM 2481 N N . VAL B 1 54 ? -6.73 -25.5 -16.969 1 98.62 54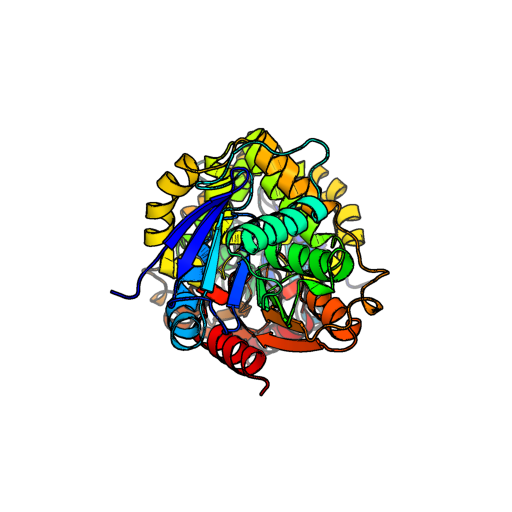 VAL B N 1
ATOM 2482 C CA . VAL B 1 54 ? -6.781 -26.188 -15.68 1 98.62 54 VAL B CA 1
ATOM 2483 C C . VAL B 1 54 ? -6.609 -25.188 -14.547 1 98.62 54 VAL B C 1
ATOM 2485 O O . VAL B 1 54 ? -5.645 -24.422 -14.523 1 98.62 54 VAL B O 1
ATOM 2488 N N . THR B 1 55 ? -7.523 -25.125 -13.609 1 98.75 55 THR B N 1
ATOM 2489 C CA . THR B 1 55 ? -7.348 -24.453 -12.32 1 98.75 55 THR B CA 1
ATOM 2490 C C . THR B 1 55 ? -7.266 -25.469 -11.195 1 98.75 55 THR B C 1
ATOM 2492 O O . THR B 1 55 ? -7.719 -26.609 -11.344 1 98.75 55 THR B O 1
ATOM 2495 N N . TYR B 1 56 ? -6.664 -25.062 -10.164 1 98.75 56 TYR B N 1
ATOM 2496 C CA . TYR B 1 56 ? -6.605 -25.922 -8.977 1 98.75 56 TYR B CA 1
ATOM 2497 C C . TYR B 1 56 ? -6.43 -25.094 -7.715 1 98.75 56 TYR B C 1
ATOM 2499 O O . TYR B 1 56 ? -6.082 -23.906 -7.781 1 98.75 56 TYR B O 1
ATOM 2507 N N . ASP B 1 57 ? -6.805 -25.641 -6.59 1 98.69 57 ASP B N 1
ATOM 2508 C CA . ASP B 1 57 ? -6.516 -25.047 -5.289 1 98.69 57 ASP B CA 1
ATOM 2509 C C . ASP B 1 57 ? -5.195 -25.578 -4.727 1 98.69 57 ASP B C 1
ATOM 2511 O O . ASP B 1 57 ? -4.965 -26.781 -4.699 1 98.69 57 ASP B O 1
ATOM 2515 N N . HIS B 1 58 ? -4.332 -24.688 -4.309 1 98.81 58 HIS B N 1
ATOM 2516 C CA . HIS B 1 58 ? -3.066 -25.094 -3.713 1 98.81 58 HIS B CA 1
ATOM 2517 C C . HIS B 1 58 ? -3.289 -26.031 -2.533 1 98.81 58 HIS B C 1
ATOM 2519 O O . HIS B 1 58 ? -4.312 -25.938 -1.848 1 98.81 58 HIS B O 1
ATOM 2525 N N . ARG B 1 59 ? -2.348 -26.906 -2.355 1 98.56 59 ARG B N 1
ATOM 2526 C CA . ARG B 1 59 ? -2.33 -27.656 -1.104 1 98.56 59 ARG B CA 1
ATOM 2527 C C . ARG B 1 59 ? -2.398 -26.719 0.096 1 98.56 59 ARG B C 1
ATOM 2529 O O . ARG B 1 59 ? -1.729 -25.688 0.122 1 98.56 59 ARG B O 1
ATOM 2536 N N . GLY B 1 60 ? -3.279 -27.062 1.065 1 97.94 60 GLY B N 1
ATOM 2537 C CA . GLY B 1 60 ? -3.438 -26.25 2.264 1 97.94 60 GLY B CA 1
ATOM 2538 C C . GLY B 1 60 ? -4.543 -25.219 2.145 1 97.94 60 GLY B C 1
ATOM 2539 O O . GLY B 1 60 ? -4.871 -24.531 3.117 1 97.94 60 GLY B O 1
ATOM 2540 N N . THR B 1 61 ? -5.176 -25.109 0.899 1 97.44 61 THR B N 1
ATOM 2541 C CA . THR B 1 61 ? -6.137 -24.031 0.685 1 97.44 61 THR B CA 1
ATOM 2542 C C . THR B 1 61 ? -7.395 -24.562 0.004 1 97.44 61 THR B C 1
ATOM 2544 O O . THR B 1 61 ? -7.387 -25.656 -0.567 1 97.44 61 THR B O 1
ATOM 2547 N N . GLY B 1 62 ? -8.445 -23.797 0.161 1 96.25 62 GLY B N 1
ATOM 2548 C CA . GLY B 1 62 ? -9.672 -24.031 -0.584 1 96.25 62 GLY B CA 1
ATOM 2549 C C . GLY B 1 62 ? -10.203 -25.438 -0.424 1 96.25 62 GLY B C 1
ATOM 2550 O O . GLY B 1 62 ? -10.359 -25.922 0.698 1 96.25 62 GLY B O 1
ATOM 2551 N N . ARG B 1 63 ? -10.422 -26.156 -1.626 1 97.44 63 ARG B N 1
ATOM 2552 C CA . ARG B 1 63 ? -11.047 -27.469 -1.653 1 97.44 63 ARG B CA 1
ATOM 2553 C C . ARG B 1 63 ? -10 -28.578 -1.64 1 97.44 63 ARG B C 1
ATOM 2555 O O . ARG B 1 63 ? -10.336 -29.766 -1.674 1 97.44 63 ARG B O 1
ATOM 2562 N N . SER B 1 64 ? -8.719 -28.141 -1.478 1 98.5 64 SER B N 1
ATOM 2563 C CA . SER B 1 64 ? -7.621 -29.094 -1.397 1 98.5 64 SER B CA 1
ATOM 2564 C C . SER B 1 64 ? -7.352 -29.516 0.046 1 98.5 64 SER B C 1
ATOM 2566 O O . SER B 1 64 ? -7.926 -28.953 0.977 1 98.5 64 SER B O 1
ATOM 2568 N N . VAL B 1 65 ? -6.527 -30.578 0.15 1 97.75 65 VAL B N 1
ATOM 2569 C CA . VAL B 1 65 ? -6.125 -31.062 1.47 1 97.75 65 VAL B CA 1
ATOM 2570 C C . VAL B 1 65 ? -5.512 -29.906 2.266 1 97.75 65 VAL B C 1
ATOM 2572 O O . VAL B 1 65 ? -4.773 -29.078 1.714 1 97.75 65 VAL B O 1
ATOM 2575 N N . ARG B 1 66 ? -5.766 -29.844 3.541 1 96.25 66 ARG B N 1
ATOM 2576 C CA . ARG B 1 66 ? -5.418 -28.672 4.336 1 96.25 66 ARG B CA 1
ATOM 2577 C C . ARG B 1 66 ? -4.094 -28.875 5.062 1 96.25 66 ARG B C 1
ATOM 2579 O O . ARG B 1 66 ? -3.547 -27.938 5.645 1 96.25 66 ARG B O 1
ATOM 2586 N N . GLU B 1 67 ? -3.531 -30.047 4.918 1 96 67 GLU B N 1
ATOM 2587 C CA . GLU B 1 67 ? -2.25 -30.344 5.551 1 96 67 GLU B CA 1
ATOM 2588 C C . GLU B 1 67 ? -1.099 -30.203 4.559 1 96 67 GLU B C 1
ATOM 2590 O O . GLU B 1 67 ? -1.243 -30.562 3.385 1 96 67 GLU B O 1
ATOM 2595 N N . LEU B 1 68 ? -0.007 -29.734 5.074 1 98.19 68 LEU B N 1
ATOM 2596 C CA . LEU B 1 68 ? 1.202 -29.625 4.266 1 98.19 68 LEU B CA 1
ATOM 2597 C C . LEU B 1 68 ? 2.242 -30.641 4.695 1 98.19 68 LEU B C 1
ATOM 2599 O O . LEU B 1 68 ? 2.256 -31.078 5.852 1 98.19 68 LEU B O 1
ATOM 2603 N N . PRO B 1 69 ? 3.092 -31.047 3.768 1 96.56 69 PRO B N 1
ATOM 2604 C CA . PRO B 1 69 ? 4.246 -31.844 4.199 1 96.56 69 PRO B CA 1
ATOM 2605 C C . PRO B 1 69 ? 5.203 -31.047 5.09 1 96.56 69 PRO B C 1
ATOM 2607 O O . PRO B 1 69 ? 5.188 -29.812 5.074 1 96.56 69 PRO B O 1
ATOM 2610 N N . PRO B 1 70 ? 6.004 -31.797 5.93 1 95.19 70 PRO B N 1
ATOM 2611 C CA . PRO B 1 70 ? 7.004 -31.078 6.73 1 95.19 70 PRO B CA 1
ATOM 2612 C C . PRO B 1 70 ? 8.008 -30.328 5.871 1 95.19 70 PRO B C 1
ATOM 2614 O O . PRO B 1 70 ? 8.344 -30.75 4.766 1 95.19 70 PRO B O 1
ATOM 2617 N N . ARG B 1 71 ? 8.523 -29.234 6.285 1 95.88 71 ARG B N 1
ATOM 2618 C CA . ARG B 1 71 ? 9.5 -28.391 5.598 1 95.88 71 ARG B CA 1
ATOM 2619 C C . ARG B 1 71 ? 9 -27.984 4.219 1 95.88 71 ARG B C 1
ATOM 2621 O O . ARG B 1 71 ? 9.695 -28.172 3.217 1 95.88 71 ARG B O 1
ATOM 2628 N N . TYR B 1 72 ? 7.777 -27.469 4.164 1 98.5 72 TYR B N 1
ATOM 2629 C CA . TYR B 1 72 ? 7.094 -27.047 2.941 1 98.5 72 TYR B CA 1
ATOM 2630 C C . TYR B 1 72 ? 7.895 -25.984 2.203 1 98.5 72 TYR B C 1
ATOM 2632 O O . TYR B 1 72 ? 8.406 -25.047 2.818 1 98.5 72 TYR B O 1
ATOM 2640 N N . THR B 1 73 ? 8.117 -26.172 0.921 1 98.69 73 THR B N 1
ATOM 2641 C CA . THR B 1 73 ? 8.891 -25.281 0.069 1 98.69 73 THR B CA 1
ATOM 2642 C C . THR B 1 73 ? 8.188 -25.062 -1.269 1 98.69 73 THR B C 1
ATOM 2644 O O . THR B 1 73 ? 7.16 -25.688 -1.544 1 98.69 73 THR B O 1
ATOM 2647 N N . LEU B 1 74 ? 8.75 -24.188 -2.068 1 98.69 74 LEU B N 1
ATOM 2648 C CA . LEU B 1 74 ? 8.195 -23.953 -3.395 1 98.69 74 LEU B CA 1
ATOM 2649 C C . LEU B 1 74 ? 8.398 -25.156 -4.297 1 98.69 74 LEU B C 1
ATOM 2651 O O . LEU B 1 74 ? 7.672 -25.344 -5.277 1 98.69 74 LEU B O 1
ATOM 2655 N N . ALA B 1 75 ? 9.367 -26 -3.996 1 98.75 75 ALA B N 1
ATOM 2656 C CA . ALA B 1 75 ? 9.516 -27.25 -4.734 1 98.75 75 ALA B CA 1
ATOM 2657 C C . ALA B 1 75 ? 8.281 -28.141 -4.574 1 98.75 75 ALA B C 1
ATOM 2659 O O . ALA B 1 75 ? 7.867 -28.812 -5.516 1 98.75 75 ALA B O 1
ATOM 2660 N N . HIS B 1 76 ? 7.742 -28.125 -3.383 1 98.88 76 HIS B N 1
ATOM 2661 C CA . HIS B 1 76 ? 6.508 -28.875 -3.162 1 98.88 76 HIS B CA 1
ATOM 2662 C C . HIS B 1 76 ? 5.363 -28.312 -3.994 1 98.88 76 HIS B C 1
ATOM 2664 O O . HIS B 1 76 ? 4.535 -29.062 -4.508 1 98.88 76 HIS B O 1
ATOM 2670 N N . MET B 1 77 ? 5.277 -26.984 -4.133 1 98.88 77 MET B N 1
ATOM 2671 C CA . MET B 1 77 ? 4.246 -26.375 -4.957 1 98.88 77 MET B CA 1
ATOM 2672 C C . MET B 1 77 ? 4.418 -26.75 -6.426 1 98.88 77 MET B C 1
ATOM 2674 O O . MET B 1 77 ? 3.439 -27.016 -7.121 1 98.88 77 MET B O 1
ATOM 2678 N N . ALA B 1 78 ? 5.656 -26.734 -6.863 1 98.88 78 ALA B N 1
ATOM 2679 C CA . ALA B 1 78 ? 5.949 -27.141 -8.234 1 98.88 78 ALA B CA 1
ATOM 2680 C C . ALA B 1 78 ? 5.555 -28.609 -8.461 1 98.88 78 ALA B C 1
ATOM 2682 O O . ALA B 1 78 ? 4.949 -28.938 -9.477 1 98.88 78 ALA B O 1
ATOM 2683 N N . ASP B 1 79 ? 5.891 -29.469 -7.477 1 98.88 79 ASP B N 1
ATOM 2684 C CA . ASP B 1 79 ? 5.523 -30.875 -7.555 1 98.88 79 ASP B CA 1
ATOM 2685 C C . ASP B 1 79 ? 4.012 -31.047 -7.668 1 98.88 79 ASP B C 1
ATOM 2687 O O . ASP B 1 79 ? 3.531 -31.938 -8.367 1 98.88 79 ASP B O 1
ATOM 2691 N N . ASP B 1 80 ? 3.307 -30.234 -6.961 1 98.88 80 ASP B N 1
ATOM 2692 C CA . ASP B 1 80 ? 1.849 -30.312 -6.992 1 98.88 80 ASP B CA 1
ATOM 2693 C C . ASP B 1 80 ? 1.311 -30 -8.383 1 98.88 80 ASP B C 1
ATOM 2695 O O . ASP B 1 80 ? 0.315 -30.578 -8.82 1 98.88 80 ASP B O 1
ATOM 2699 N N . MET B 1 81 ? 1.939 -29.047 -9.094 1 98.88 81 MET B N 1
ATOM 2700 C CA . MET B 1 81 ? 1.558 -28.797 -10.477 1 98.88 81 MET B CA 1
ATOM 2701 C C . MET B 1 81 ? 1.742 -30.047 -11.328 1 98.88 81 MET B C 1
ATOM 2703 O O . MET B 1 81 ? 0.88 -30.391 -12.141 1 98.88 81 MET B O 1
ATOM 2707 N N . VAL B 1 82 ? 2.83 -30.766 -11.102 1 98.88 82 VAL B N 1
ATOM 2708 C CA . VAL B 1 82 ? 3.133 -31.984 -11.852 1 98.88 82 VAL B CA 1
ATOM 2709 C C . VAL B 1 82 ? 2.09 -33.062 -11.547 1 98.88 82 VAL B C 1
ATOM 2711 O O . VAL B 1 82 ? 1.625 -33.75 -12.445 1 98.88 82 VAL B O 1
ATOM 2714 N N . LYS B 1 83 ? 1.704 -33.156 -10.273 1 98.81 83 LYS B N 1
ATOM 2715 C CA . LYS B 1 83 ? 0.686 -34.156 -9.891 1 98.81 83 LYS B CA 1
ATOM 2716 C C . LYS B 1 83 ? -0.63 -33.875 -10.617 1 98.81 83 LYS B C 1
ATOM 2718 O O . LYS B 1 83 ? -1.284 -34.812 -11.086 1 98.81 83 LYS B O 1
ATOM 2723 N N . VAL B 1 84 ? -1.017 -32.594 -10.688 1 98.75 84 VAL B N 1
ATOM 2724 C CA . VAL B 1 84 ? -2.244 -32.25 -11.391 1 98.75 84 VAL B CA 1
ATOM 2725 C C . VAL B 1 84 ? -2.113 -32.594 -12.867 1 98.75 84 VAL B C 1
ATOM 2727 O O . VAL B 1 84 ? -3.039 -33.125 -13.469 1 98.75 84 VAL B O 1
ATOM 2730 N N . MET B 1 85 ? -0.953 -32.281 -13.469 1 98.44 85 MET B N 1
ATOM 2731 C CA . MET B 1 85 ? -0.711 -32.594 -14.867 1 98.44 85 MET B CA 1
ATOM 2732 C C . MET B 1 85 ? -0.788 -34.125 -15.086 1 98.44 85 MET B C 1
ATOM 2734 O O . MET B 1 85 ? -1.414 -34.562 -16.047 1 98.44 85 MET B O 1
ATOM 2738 N N . ASP B 1 86 ? -0.186 -34.875 -14.195 1 98.31 86 ASP B N 1
ATOM 2739 C CA . ASP B 1 86 ? -0.183 -36.344 -14.305 1 98.31 86 ASP B CA 1
ATOM 2740 C C . ASP B 1 86 ? -1.604 -36.906 -14.242 1 98.31 86 ASP B C 1
ATOM 2742 O O . ASP B 1 86 ? -1.953 -37.812 -14.992 1 98.31 86 ASP B O 1
ATOM 2746 N N . ALA B 1 87 ? -2.373 -36.344 -13.391 1 97.44 87 ALA B N 1
ATOM 2747 C CA . ALA B 1 87 ? -3.754 -36.781 -13.227 1 97.44 87 ALA B CA 1
ATOM 2748 C C . ALA B 1 87 ? -4.547 -36.594 -14.516 1 97.44 87 ALA B C 1
ATOM 2750 O O . ALA B 1 87 ? -5.484 -37.344 -14.797 1 97.44 87 ALA B O 1
ATOM 2751 N N . LEU B 1 88 ? -4.152 -35.625 -15.297 1 96.62 88 LEU B N 1
ATOM 2752 C CA . LEU B 1 88 ? -4.879 -35.281 -16.516 1 96.62 88 LEU B CA 1
ATOM 2753 C C . LEU B 1 88 ? -4.195 -35.875 -17.734 1 96.62 88 LEU B C 1
ATOM 2755 O O . LEU B 1 88 ? -4.617 -35.625 -18.875 1 96.62 88 LEU B O 1
ATOM 2759 N N . GLY B 1 89 ? -3.078 -36.562 -17.516 1 96.5 89 GLY B N 1
ATOM 2760 C CA . GLY B 1 89 ? -2.338 -37.156 -18.609 1 96.5 89 GLY B CA 1
ATOM 2761 C C . GLY B 1 89 ? -1.595 -36.156 -19.469 1 96.5 89 GLY B C 1
ATOM 2762 O O . GLY B 1 89 ? -1.38 -36.375 -20.656 1 96.5 89 GLY B O 1
ATOM 2763 N N . LEU B 1 90 ? -1.251 -35.062 -18.891 1 97.06 90 LEU B N 1
ATOM 2764 C CA . LEU B 1 90 ? -0.536 -34 -19.609 1 97.06 90 LEU B CA 1
ATOM 2765 C C . LEU B 1 90 ? 0.973 -34.219 -19.5 1 97.06 90 LEU B C 1
ATOM 2767 O O . LEU B 1 90 ? 1.515 -34.25 -18.391 1 97.06 90 LEU B O 1
ATOM 2771 N N . ALA B 1 91 ? 1.627 -34.281 -20.609 1 97.19 91 ALA B N 1
ATOM 2772 C CA . ALA B 1 91 ? 3.086 -34.375 -20.609 1 97.19 91 ALA B CA 1
ATOM 2773 C C . ALA B 1 91 ? 3.697 -33 -20.281 1 97.19 91 ALA B C 1
ATOM 2775 O O . ALA B 1 91 ? 4.703 -32.938 -19.578 1 97.19 91 ALA B O 1
ATOM 2776 N N . LYS B 1 92 ? 3.137 -32 -20.844 1 97.12 92 LYS B N 1
ATOM 2777 C CA . LYS B 1 92 ? 3.57 -30.625 -20.578 1 97.12 92 LYS B CA 1
ATOM 2778 C C . LYS B 1 92 ? 2.389 -29.656 -20.625 1 97.12 92 LYS B C 1
ATOM 2780 O O . LYS B 1 92 ? 1.319 -30 -21.125 1 97.12 92 LYS B O 1
ATOM 2785 N N . ALA B 1 93 ? 2.547 -28.469 -20.047 1 98.62 93 ALA B N 1
ATOM 2786 C CA . ALA B 1 93 ? 1.535 -27.422 -20.062 1 98.62 93 ALA B CA 1
ATOM 2787 C C . ALA B 1 93 ? 2.182 -26.031 -20.062 1 98.62 93 ALA B C 1
ATOM 2789 O O . ALA B 1 93 ? 3.338 -25.875 -19.672 1 98.62 93 ALA B O 1
ATOM 2790 N N . HIS B 1 94 ? 1.462 -25.031 -20.656 1 98.81 94 HIS B N 1
ATOM 2791 C CA . HIS B 1 94 ? 1.754 -23.641 -20.297 1 98.81 94 HIS B CA 1
ATOM 2792 C C . HIS B 1 94 ? 1.339 -23.359 -18.859 1 98.81 94 HIS B C 1
ATOM 2794 O O . HIS B 1 94 ? 0.272 -23.781 -18.422 1 98.81 94 HIS B O 1
ATOM 2800 N N . VAL B 1 95 ? 2.217 -22.688 -18.109 1 98.94 95 VAL B N 1
ATOM 2801 C CA . VAL B 1 95 ? 1.884 -22.344 -16.734 1 98.94 95 VAL B CA 1
ATOM 2802 C C . VAL B 1 95 ? 1.785 -20.828 -16.609 1 98.94 95 VAL B C 1
ATOM 2804 O O . VAL B 1 95 ? 2.666 -20.094 -17.062 1 98.94 95 VAL B O 1
ATOM 2807 N N . VAL B 1 96 ? 0.68 -20.359 -16.094 1 98.94 96 VAL B N 1
ATOM 2808 C CA . VAL B 1 96 ? 0.462 -18.953 -15.734 1 98.94 96 VAL B CA 1
ATOM 2809 C C . VAL B 1 96 ? 0.317 -18.828 -14.219 1 98.94 96 VAL B C 1
ATOM 2811 O O . VAL B 1 96 ? -0.637 -19.344 -13.633 1 98.94 96 VAL B O 1
ATOM 2814 N N . GLY B 1 97 ? 1.259 -18.172 -13.625 1 98.94 97 GLY B N 1
ATOM 2815 C CA . GLY B 1 97 ? 1.266 -18.094 -12.172 1 98.94 97 GLY B CA 1
ATOM 2816 C C . GLY B 1 97 ? 1.302 -16.672 -11.656 1 98.94 97 GLY B C 1
ATOM 2817 O O . GLY B 1 97 ? 2.039 -15.828 -12.18 1 98.94 97 GLY B O 1
ATOM 2818 N N . HIS B 1 98 ? 0.527 -16.391 -10.672 1 98.94 98 HIS B N 1
ATOM 2819 C CA . HIS B 1 98 ? 0.536 -15.117 -9.961 1 98.94 98 HIS B CA 1
ATOM 2820 C C . HIS B 1 98 ? 1.299 -15.219 -8.648 1 98.94 98 HIS B C 1
ATOM 2822 O O . HIS B 1 98 ? 0.984 -16.062 -7.805 1 98.94 98 HIS B O 1
ATOM 2828 N N . ALA B 1 99 ? 2.293 -14.352 -8.453 1 98.75 99 ALA B N 1
ATOM 2829 C CA . ALA B 1 99 ? 3.059 -14.297 -7.211 1 98.75 99 ALA B CA 1
ATOM 2830 C C . ALA B 1 99 ? 3.514 -15.688 -6.781 1 98.75 99 ALA B C 1
ATOM 2832 O O . ALA B 1 99 ? 4.281 -16.344 -7.492 1 98.75 99 ALA B O 1
ATOM 2833 N N . ALA B 1 100 ? 2.998 -16.281 -5.762 1 98.75 100 ALA B N 1
ATOM 2834 C CA . ALA B 1 100 ? 3.369 -17.609 -5.297 1 98.75 100 ALA B CA 1
ATOM 2835 C C . ALA B 1 100 ? 3.289 -18.625 -6.43 1 98.75 100 ALA B C 1
ATOM 2837 O O . ALA B 1 100 ? 4.18 -19.469 -6.582 1 98.75 100 ALA B O 1
ATOM 2838 N N . GLY B 1 101 ? 2.229 -18.531 -7.219 1 98.88 101 GLY B N 1
ATOM 2839 C CA . GLY B 1 101 ? 2.078 -19.438 -8.352 1 9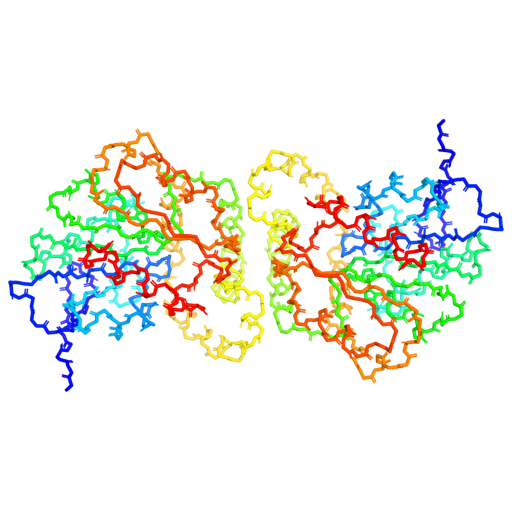8.88 101 GLY B CA 1
ATOM 2840 C C . GLY B 1 101 ? 3.131 -19.219 -9.422 1 98.88 101 GLY B C 1
ATOM 2841 O O . GLY B 1 101 ? 3.553 -20.172 -10.078 1 98.88 101 GLY B O 1
ATOM 2842 N N . GLY B 1 102 ? 3.486 -17.953 -9.656 1 98.94 102 GLY B N 1
ATOM 2843 C CA . GLY B 1 102 ? 4.574 -17.656 -10.578 1 98.94 102 GLY B CA 1
ATOM 2844 C C . GLY B 1 102 ? 5.926 -18.125 -10.078 1 98.94 102 GLY B C 1
ATOM 2845 O O . GLY B 1 102 ? 6.715 -18.672 -10.852 1 98.94 102 GLY B O 1
ATOM 2846 N N . ASN B 1 103 ? 6.203 -17.938 -8.797 1 98.94 103 ASN B N 1
ATOM 2847 C CA . ASN B 1 103 ? 7.426 -18.438 -8.18 1 98.94 103 ASN B CA 1
ATOM 2848 C C . ASN B 1 103 ? 7.52 -19.953 -8.273 1 98.94 103 ASN B C 1
ATOM 2850 O O . ASN B 1 103 ? 8.578 -20.5 -8.594 1 98.94 103 ASN B O 1
ATOM 2854 N N . ALA B 1 104 ? 6.406 -20.594 -8.031 1 98.94 104 ALA B N 1
ATOM 2855 C CA . ALA B 1 104 ? 6.359 -22.047 -8.164 1 98.94 104 ALA B CA 1
ATOM 2856 C C . ALA B 1 104 ? 6.598 -22.484 -9.602 1 98.94 104 ALA B C 1
ATOM 2858 O O . ALA B 1 104 ? 7.203 -23.516 -9.859 1 98.94 104 ALA B O 1
ATOM 2859 N N . GLY B 1 105 ? 6.094 -21.688 -10.516 1 98.94 105 GLY B N 1
ATOM 2860 C CA . GLY B 1 105 ? 6.367 -21.938 -11.922 1 98.94 105 GLY B CA 1
ATOM 2861 C C . GLY B 1 105 ? 7.844 -21.859 -12.266 1 98.94 105 GLY B C 1
ATOM 2862 O O . GLY B 1 105 ? 8.344 -22.672 -13.047 1 98.94 105 GLY B O 1
ATOM 2863 N N . LEU B 1 106 ? 8.516 -20.891 -11.719 1 98.94 106 LEU B N 1
ATOM 2864 C CA . LEU B 1 106 ? 9.961 -20.797 -11.898 1 98.94 106 LEU B CA 1
ATOM 2865 C C . LEU B 1 106 ? 10.664 -22.031 -11.344 1 98.94 106 LEU B C 1
ATOM 2867 O O . LEU B 1 106 ? 11.562 -22.578 -11.984 1 98.94 106 LEU B O 1
ATOM 2871 N N . GLN B 1 107 ? 10.227 -22.438 -10.195 1 98.94 107 GLN B N 1
ATOM 2872 C CA . GLN B 1 107 ? 10.789 -23.641 -9.594 1 98.94 107 GLN B CA 1
ATOM 2873 C C . GLN B 1 107 ? 10.516 -24.875 -10.461 1 98.94 107 GLN B C 1
ATOM 2875 O O . GLN B 1 107 ? 11.383 -25.734 -10.625 1 98.94 107 GLN B O 1
ATOM 2880 N N . LEU B 1 108 ? 9.336 -24.953 -11.008 1 98.94 108 LEU B N 1
ATOM 2881 C CA 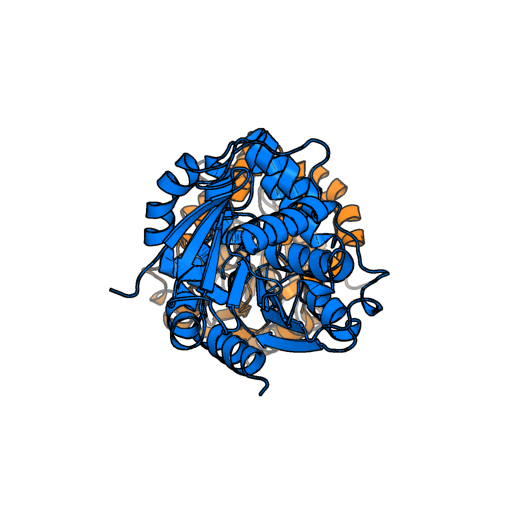. LEU B 1 108 ? 8.961 -26.031 -11.922 1 98.94 108 LEU B CA 1
ATOM 2882 C C . LEU B 1 108 ? 9.906 -26.078 -13.117 1 98.94 108 LEU B C 1
ATOM 2884 O O . LEU B 1 108 ? 10.328 -27.172 -13.531 1 98.94 108 LEU B O 1
ATOM 2888 N N . ALA B 1 109 ? 10.227 -24.953 -13.672 1 98.94 109 ALA B N 1
ATOM 2889 C CA . ALA B 1 109 ? 11.102 -24.859 -14.836 1 98.94 109 ALA B CA 1
ATOM 2890 C C . ALA B 1 109 ? 12.469 -25.469 -14.531 1 98.94 109 ALA B C 1
ATOM 2892 O O . ALA B 1 109 ? 13.125 -26.031 -15.422 1 98.94 109 ALA B O 1
ATOM 2893 N N . LEU B 1 110 ? 12.906 -25.359 -13.305 1 98.88 110 LEU B N 1
ATOM 2894 C CA . LEU B 1 110 ? 14.211 -25.875 -12.906 1 98.88 110 LEU B CA 1
ATOM 2895 C C . LEU B 1 110 ? 14.117 -27.359 -12.586 1 98.88 110 LEU B C 1
ATOM 2897 O O . LEU B 1 110 ? 14.984 -28.141 -13 1 98.88 110 LEU B O 1
ATOM 2901 N N . ASP B 1 111 ? 13.039 -27.766 -11.922 1 98.75 111 ASP B N 1
ATOM 2902 C CA . ASP B 1 111 ? 12.938 -29.109 -11.383 1 98.75 111 ASP B CA 1
ATOM 2903 C C . ASP B 1 111 ? 12.438 -30.094 -12.438 1 98.75 111 ASP B C 1
ATOM 2905 O O . ASP B 1 111 ? 12.828 -31.266 -12.445 1 98.75 111 ASP B O 1
ATOM 2909 N N . HIS B 1 112 ? 11.523 -29.625 -13.242 1 98.56 112 HIS B N 1
ATOM 2910 C CA . HIS B 1 112 ? 10.867 -30.453 -14.25 1 98.56 112 HIS B CA 1
ATOM 2911 C C . HIS B 1 112 ? 10.781 -29.719 -15.586 1 98.56 112 HIS B C 1
ATOM 2913 O O . HIS B 1 112 ? 9.695 -29.516 -16.125 1 98.56 112 HIS B O 1
ATOM 2919 N N . PRO B 1 113 ? 11.938 -29.406 -16.188 1 98.69 113 PRO B N 1
ATOM 2920 C CA . PRO B 1 113 ? 11.93 -28.578 -17.391 1 98.69 113 PRO B CA 1
ATOM 2921 C C . PRO B 1 113 ? 11.117 -29.172 -18.531 1 98.69 113 PRO B C 1
ATOM 2923 O O . PRO B 1 113 ? 10.523 -28.453 -19.328 1 98.69 113 PRO B O 1
ATOM 2926 N N . ASP B 1 114 ? 10.992 -30.516 -18.594 1 98.5 114 ASP B N 1
ATOM 2927 C CA . ASP B 1 114 ? 10.312 -31.172 -19.703 1 98.5 114 ASP B CA 1
ATOM 2928 C C . ASP B 1 114 ? 8.797 -31.078 -19.547 1 98.5 114 ASP B C 1
ATOM 2930 O O . ASP B 1 114 ? 8.047 -31.344 -20.484 1 98.5 114 ASP B O 1
ATOM 2934 N N . ARG B 1 115 ? 8.32 -30.609 -18.344 1 98.69 115 ARG B N 1
ATOM 2935 C CA . ARG B 1 115 ? 6.887 -30.562 -18.062 1 98.69 115 ARG B CA 1
ATOM 2936 C C . ARG B 1 115 ? 6.32 -29.172 -18.359 1 98.69 115 ARG B C 1
ATOM 2938 O O . ARG B 1 115 ? 5.105 -28.969 -18.328 1 98.69 115 ARG B O 1
ATOM 2945 N N . LEU B 1 116 ? 7.164 -28.234 -18.656 1 98.88 116 LEU B N 1
ATOM 2946 C CA . LEU B 1 116 ? 6.762 -26.844 -18.859 1 98.88 116 LEU B CA 1
ATOM 2947 C C . LEU B 1 116 ? 6.938 -26.422 -20.312 1 98.88 116 LEU B C 1
ATOM 2949 O O . LEU B 1 116 ? 8.008 -26.609 -20.891 1 98.88 116 LEU B O 1
ATOM 2953 N N . ALA B 1 117 ? 5.906 -25.906 -20.891 1 98.5 117 ALA B N 1
ATOM 2954 C CA . ALA B 1 117 ? 6.004 -25.344 -22.234 1 98.5 117 ALA B CA 1
ATOM 2955 C C . ALA B 1 117 ? 6.398 -23.875 -22.188 1 98.5 117 ALA B C 1
ATOM 2957 O O . ALA B 1 117 ? 7.57 -23.531 -22.344 1 98.5 117 ALA B O 1
ATOM 2958 N N . LYS B 1 118 ? 5.473 -22.969 -21.875 1 98.88 118 LYS B N 1
ATOM 2959 C CA . LYS B 1 118 ? 5.719 -21.547 -21.609 1 98.88 118 LYS B CA 1
ATOM 2960 C C . LYS B 1 118 ? 5.348 -21.188 -20.172 1 98.88 118 LYS B C 1
ATOM 2962 O O . LYS B 1 118 ? 4.562 -21.891 -19.531 1 98.88 118 LYS B O 1
ATOM 2967 N N . LEU B 1 119 ? 6.004 -20.125 -19.703 1 98.94 119 LEU B N 1
ATOM 2968 C CA . LEU B 1 119 ? 5.746 -19.672 -18.344 1 98.94 119 LEU B CA 1
ATOM 2969 C C . LEU B 1 119 ? 5.371 -18.188 -18.312 1 98.94 119 LEU B C 1
ATOM 2971 O O . LEU B 1 119 ? 6.004 -17.375 -18.984 1 98.94 119 LEU B O 1
ATOM 2975 N N . VAL B 1 120 ? 4.324 -17.875 -17.688 1 98.94 120 VAL B N 1
ATOM 2976 C CA . VAL B 1 120 ? 3.98 -16.484 -17.359 1 98.94 120 VAL B CA 1
ATOM 2977 C C . VAL B 1 120 ? 4.098 -16.266 -15.852 1 98.94 120 VAL B C 1
ATOM 2979 O O . VAL B 1 120 ? 3.504 -17.016 -15.062 1 98.94 120 VAL B O 1
ATOM 2982 N N . VAL B 1 121 ? 4.871 -15.336 -15.438 1 98.94 121 VAL B N 1
ATOM 2983 C CA . VAL B 1 121 ? 5.039 -14.961 -14.039 1 98.94 121 VAL B CA 1
ATOM 2984 C C . VAL B 1 121 ? 4.492 -13.555 -13.812 1 98.94 121 VAL B C 1
ATOM 2986 O O . VAL B 1 121 ? 5.027 -12.578 -14.344 1 98.94 121 VAL B O 1
ATOM 2989 N N . VAL B 1 122 ? 3.414 -13.508 -13.047 1 98.94 122 VAL B N 1
ATOM 2990 C CA . VAL B 1 122 ? 2.783 -12.234 -12.734 1 98.94 122 VAL B CA 1
ATOM 2991 C C . VAL B 1 122 ? 3.213 -11.773 -11.344 1 98.94 122 VAL B C 1
ATOM 2993 O O . VAL B 1 122 ? 2.943 -12.453 -10.344 1 98.94 122 VAL B O 1
ATOM 2996 N N . ASN B 1 123 ? 3.881 -10.648 -11.273 1 98.81 123 ASN B N 1
ATOM 2997 C CA . ASN B 1 123 ? 4.273 -10.031 -10.016 1 98.81 123 ASN B CA 1
ATOM 2998 C C . ASN B 1 123 ? 5.035 -11.008 -9.125 1 98.81 123 ASN B C 1
ATOM 3000 O O . ASN B 1 123 ? 4.746 -11.133 -7.934 1 98.81 123 ASN B O 1
ATOM 3004 N N . GLY B 1 124 ? 6.004 -11.742 -9.711 1 98.69 124 GLY B N 1
ATOM 3005 C CA . GLY B 1 124 ? 6.797 -12.727 -8.992 1 98.69 124 GLY B CA 1
ATOM 3006 C C . GLY B 1 124 ? 8.195 -12.227 -8.656 1 98.69 124 GLY B C 1
ATOM 3007 O O . GLY B 1 124 ? 8.508 -11.055 -8.867 1 98.69 124 GLY B O 1
ATOM 3008 N N . TRP B 1 125 ? 9.016 -13.07 -8.047 1 98.88 125 TRP B N 1
ATOM 3009 C CA . TRP B 1 125 ? 10.391 -12.758 -7.676 1 98.88 125 TRP B CA 1
ATOM 3010 C C . TRP B 1 125 ? 11.242 -14.023 -7.645 1 98.88 125 TRP B C 1
ATOM 3012 O O . TRP B 1 125 ? 10.719 -15.133 -7.645 1 98.88 125 TRP B O 1
ATOM 3022 N N . SER B 1 126 ? 12.586 -13.859 -7.676 1 98.75 126 SER B N 1
ATOM 3023 C CA . SER B 1 126 ? 13.508 -14.992 -7.684 1 98.75 126 SER B CA 1
ATOM 3024 C C . SER B 1 126 ? 14.117 -15.219 -6.305 1 98.75 126 SER B C 1
ATOM 3026 O O . SER B 1 126 ? 14.711 -16.266 -6.047 1 98.75 126 SER B O 1
ATOM 3028 N N . ARG B 1 127 ? 13.992 -14.195 -5.473 1 98.19 127 ARG B N 1
ATOM 3029 C CA . ARG B 1 127 ? 14.469 -14.266 -4.098 1 98.19 127 ARG B CA 1
ATOM 3030 C C . ARG B 1 127 ? 13.758 -13.234 -3.219 1 98.19 127 ARG B C 1
ATOM 3032 O O . ARG B 1 127 ? 13.164 -12.289 -3.727 1 98.19 127 ARG B O 1
ATOM 3039 N N . PRO B 1 128 ? 13.859 -13.461 -1.948 1 94.69 128 PRO B N 1
ATOM 3040 C CA . PRO B 1 128 ? 13.164 -12.531 -1.048 1 94.69 128 PRO B CA 1
ATOM 3041 C C . PRO B 1 128 ? 13.672 -11.102 -1.176 1 94.69 128 PRO B C 1
ATOM 3043 O O . PRO B 1 128 ? 14.875 -10.875 -1.375 1 94.69 128 PRO B O 1
ATOM 3046 N N . ASP B 1 129 ? 12.805 -10.172 -1.193 1 98.44 129 ASP B N 1
ATOM 3047 C CA . ASP B 1 129 ? 13.039 -8.727 -1.122 1 98.44 129 ASP B CA 1
ATOM 3048 C C . ASP B 1 129 ? 12.703 -8.188 0.264 1 98.44 129 ASP B C 1
ATOM 3050 O O . ASP B 1 129 ? 11.719 -8.602 0.879 1 98.44 129 ASP B O 1
ATOM 3054 N N . PRO B 1 130 ? 13.562 -7.277 0.805 1 98.56 130 PRO B N 1
ATOM 3055 C CA . PRO B 1 130 ? 13.297 -6.785 2.16 1 98.56 130 PRO B CA 1
ATOM 3056 C C . PRO B 1 130 ? 11.898 -6.199 2.318 1 98.56 130 PRO B C 1
ATOM 3058 O O . PRO B 1 130 ? 11.297 -6.312 3.387 1 98.56 130 PRO B O 1
ATOM 3061 N N . HIS B 1 131 ? 11.438 -5.516 1.325 1 98.88 131 HIS B N 1
ATOM 3062 C CA . HIS B 1 131 ? 10.094 -4.953 1.41 1 98.88 131 HIS B CA 1
ATOM 3063 C C . HIS B 1 131 ? 9.039 -6.051 1.473 1 98.88 131 HIS B C 1
ATOM 3065 O O . HIS B 1 131 ? 8.062 -5.938 2.217 1 98.88 131 HIS B O 1
ATOM 3071 N N . ILE B 1 132 ? 9.18 -7.105 0.682 1 98.88 132 ILE B N 1
ATOM 3072 C CA . ILE B 1 132 ? 8.266 -8.242 0.739 1 98.88 132 ILE B CA 1
ATOM 3073 C C . ILE B 1 132 ? 8.234 -8.805 2.156 1 98.88 132 ILE B C 1
ATOM 3075 O O . ILE B 1 132 ? 7.164 -9.07 2.703 1 98.88 132 ILE B O 1
ATOM 3079 N N . ARG B 1 133 ? 9.422 -8.984 2.723 1 98.75 133 ARG B N 1
ATOM 3080 C CA . ARG B 1 133 ? 9.516 -9.484 4.09 1 98.75 133 ARG B CA 1
ATOM 3081 C C . ARG B 1 133 ? 8.766 -8.578 5.059 1 98.75 133 ARG B C 1
ATOM 3083 O O . ARG B 1 133 ? 8.055 -9.055 5.945 1 98.75 133 ARG B O 1
ATOM 3090 N N . ARG B 1 134 ? 8.93 -7.285 4.93 1 98.81 134 ARG B N 1
ATOM 3091 C CA . ARG B 1 134 ? 8.227 -6.324 5.77 1 98.81 134 ARG B CA 1
ATOM 3092 C C . ARG B 1 134 ? 6.719 -6.516 5.676 1 98.81 134 ARG B C 1
ATOM 3094 O O . ARG B 1 134 ? 6.02 -6.492 6.691 1 98.81 134 ARG B O 1
ATOM 3101 N N . CYS B 1 135 ? 6.191 -6.641 4.484 1 98.88 135 CYS B N 1
ATOM 3102 C CA . CYS B 1 135 ? 4.762 -6.848 4.277 1 98.88 135 CYS B CA 1
ATOM 3103 C C . CYS B 1 135 ? 4.297 -8.141 4.941 1 98.88 135 CYS B C 1
ATOM 3105 O O . CYS B 1 135 ? 3.273 -8.156 5.625 1 98.88 135 CYS B O 1
ATOM 3107 N N . PHE B 1 136 ? 5.078 -9.211 4.766 1 98.81 136 PHE B N 1
ATOM 3108 C CA . PHE B 1 136 ? 4.668 -10.492 5.328 1 98.81 136 PHE B CA 1
ATOM 3109 C C . PHE B 1 136 ? 4.785 -10.477 6.848 1 98.81 136 PHE B C 1
ATOM 3111 O O . PHE B 1 136 ? 3.965 -11.078 7.543 1 98.81 136 PHE B O 1
ATOM 3118 N N . ASP B 1 137 ? 5.828 -9.789 7.395 1 98.56 137 ASP B N 1
ATOM 3119 C CA . ASP B 1 137 ? 5.91 -9.617 8.844 1 98.56 137 ASP B CA 1
ATOM 3120 C C . ASP B 1 137 ? 4.641 -8.969 9.391 1 98.56 137 ASP B C 1
ATOM 3122 O O . ASP B 1 137 ? 4.098 -9.406 10.398 1 98.56 137 ASP B O 1
ATOM 3126 N N . THR B 1 138 ? 4.227 -7.965 8.719 1 98.88 138 THR B N 1
ATOM 3127 C CA . THR B 1 138 ? 3.023 -7.242 9.117 1 98.88 138 THR B CA 1
ATOM 3128 C C . THR B 1 138 ? 1.804 -8.156 9.07 1 98.88 138 THR B C 1
ATOM 3130 O O . THR B 1 138 ? 1.02 -8.195 10.023 1 98.88 138 THR B O 1
ATOM 3133 N N . ARG B 1 139 ? 1.638 -8.906 8.031 1 98.81 139 ARG B N 1
ATOM 3134 C CA . ARG B 1 139 ? 0.515 -9.828 7.891 1 98.81 139 ARG B CA 1
ATOM 3135 C C . ARG B 1 139 ? 0.571 -10.922 8.953 1 98.81 139 ARG B C 1
ATOM 3137 O O . ARG B 1 139 ? -0.462 -11.328 9.484 1 98.81 139 ARG B O 1
ATOM 3144 N N . LEU B 1 140 ? 1.769 -11.391 9.273 1 98.62 140 LEU B N 1
ATOM 3145 C CA . LEU B 1 140 ? 1.935 -12.438 10.273 1 98.62 140 LEU B CA 1
ATOM 3146 C C . LEU B 1 140 ? 1.6 -11.922 11.672 1 98.62 140 LEU B C 1
ATOM 3148 O O . LEU B 1 140 ? 1.031 -12.656 12.484 1 98.62 140 LEU B O 1
ATOM 3152 N N . HIS B 1 141 ? 1.975 -10.672 11.992 1 98.75 141 HIS B N 1
ATOM 3153 C CA . HIS B 1 141 ? 1.561 -10.078 13.258 1 98.75 141 HIS B CA 1
ATOM 3154 C C . HIS B 1 141 ? 0.041 -10.039 13.375 1 98.75 141 HIS B C 1
ATOM 3156 O O . HIS B 1 141 ? -0.512 -10.375 14.43 1 98.75 141 HIS B O 1
ATOM 3162 N N . LEU B 1 142 ? -0.638 -9.641 12.305 1 98.81 142 LEU B N 1
ATOM 3163 C CA . LEU B 1 142 ? -2.096 -9.602 12.312 1 98.81 142 LEU B CA 1
ATOM 3164 C C . LEU B 1 142 ? -2.676 -10.992 12.547 1 98.81 142 LEU B C 1
ATOM 3166 O O . LEU B 1 142 ? -3.57 -11.172 13.375 1 98.81 142 LEU B O 1
ATOM 3170 N N . LEU B 1 143 ? -2.107 -11.953 11.844 1 98.69 143 LEU B N 1
ATOM 3171 C CA . LEU B 1 143 ? -2.617 -13.312 11.945 1 98.69 143 LEU B CA 1
ATOM 3172 C C . LEU B 1 143 ? -2.381 -13.883 13.344 1 98.69 143 LEU B C 1
ATOM 3174 O O . LEU B 1 143 ? -3.301 -14.414 13.969 1 98.69 143 LEU B O 1
ATOM 3178 N N . ASN B 1 144 ? -1.188 -13.719 13.844 1 98.5 144 ASN B N 1
ATOM 3179 C CA . ASN B 1 144 ? -0.762 -14.383 15.07 1 98.5 144 ASN B CA 1
ATOM 3180 C C . ASN B 1 144 ? -1.311 -13.68 16.312 1 98.5 144 ASN B C 1
ATOM 3182 O O . ASN B 1 144 ? -1.649 -14.336 17.297 1 98.5 144 ASN B O 1
ATOM 3186 N N . ASP B 1 145 ? -1.414 -12.398 16.25 1 98.44 145 ASP B N 1
ATOM 3187 C CA . ASP B 1 145 ? -1.698 -11.641 17.469 1 98.44 145 ASP B CA 1
ATOM 3188 C C . ASP B 1 145 ? -3.156 -11.188 17.5 1 98.44 145 ASP B C 1
ATOM 3190 O O . ASP B 1 145 ? -3.721 -10.984 18.578 1 98.44 145 ASP B O 1
ATOM 3194 N N . THR B 1 146 ? -3.814 -10.969 16.344 1 98.25 146 THR B N 1
ATOM 3195 C CA . THR B 1 146 ? -5.203 -10.523 16.297 1 98.25 146 THR B CA 1
ATOM 3196 C C . THR B 1 146 ? -6.117 -11.648 15.82 1 98.25 146 THR B C 1
ATOM 3198 O O . THR B 1 146 ? -7.156 -11.906 16.422 1 98.25 146 THR B O 1
ATOM 3201 N N . GLY B 1 147 ? -5.754 -12.328 14.727 1 98.12 147 GLY B N 1
ATOM 3202 C CA . GLY B 1 147 ? -6.527 -13.453 14.227 1 98.12 147 GLY B CA 1
ATOM 3203 C C . GLY B 1 147 ? -6.852 -13.344 12.75 1 98.12 147 GLY B C 1
ATOM 3204 O O . GLY B 1 147 ? -6.52 -12.352 12.109 1 98.12 147 GLY B O 1
ATOM 3205 N N . PRO B 1 148 ? -7.504 -14.375 12.211 1 98.19 148 PRO B N 1
ATOM 3206 C CA . PRO B 1 148 ? -7.762 -14.461 10.773 1 98.19 148 PRO B CA 1
ATOM 3207 C C . PRO B 1 148 ? -8.633 -13.32 10.258 1 98.19 148 PRO B C 1
ATOM 3209 O O . PRO B 1 148 ? -8.484 -12.898 9.109 1 98.19 148 PRO B O 1
ATOM 3212 N N . GLU B 1 149 ? -9.539 -12.836 11.078 1 98.44 149 GLU B N 1
ATOM 3213 C CA . GLU B 1 149 ? -10.406 -11.742 10.641 1 98.44 149 GLU B CA 1
ATOM 3214 C C . GLU B 1 149 ? -9.594 -10.5 10.297 1 98.44 149 GLU B C 1
ATOM 3216 O O . GLU B 1 149 ? -9.828 -9.859 9.273 1 98.44 149 GLU B O 1
ATOM 3221 N N . ALA B 1 150 ? -8.609 -10.148 11.172 1 98.69 150 ALA B N 1
ATOM 3222 C CA . ALA B 1 150 ? -7.762 -8.984 10.93 1 98.69 150 ALA B CA 1
ATOM 3223 C C . ALA B 1 150 ? -6.867 -9.203 9.711 1 98.69 150 ALA B C 1
ATOM 3225 O O . ALA B 1 150 ? -6.633 -8.281 8.93 1 98.69 150 ALA B O 1
ATOM 3226 N N . TYR B 1 151 ? -6.359 -10.438 9.586 1 98.81 151 TYR B N 1
ATOM 3227 C CA . TYR B 1 151 ? -5.539 -10.805 8.438 1 98.81 151 TYR B CA 1
ATOM 3228 C C . TYR B 1 151 ? -6.312 -10.617 7.137 1 98.81 151 TYR B C 1
ATOM 3230 O O . TYR B 1 151 ? -5.828 -9.977 6.199 1 98.81 151 TYR B O 1
ATOM 3238 N N . VAL B 1 152 ? -7.543 -11.102 7.102 1 98.69 152 VAL B N 1
ATOM 3239 C CA . VAL B 1 152 ? -8.383 -11.078 5.91 1 98.69 152 VAL B CA 1
ATOM 3240 C C . VAL B 1 152 ? -8.812 -9.641 5.609 1 98.69 152 VAL B C 1
ATOM 3242 O O . VAL B 1 152 ? -8.82 -9.219 4.449 1 98.69 152 VAL B O 1
ATOM 3245 N N . HIS B 1 153 ? -9.133 -8.867 6.66 1 98.81 153 HIS B N 1
ATOM 3246 C CA . HIS B 1 153 ? -9.555 -7.48 6.488 1 98.81 153 HIS B CA 1
ATOM 3247 C C . HIS B 1 153 ? -8.438 -6.641 5.867 1 98.81 153 HIS B C 1
ATOM 3249 O O . HIS B 1 153 ? -8.703 -5.75 5.059 1 98.81 153 HIS B O 1
ATOM 3255 N N . ALA B 1 154 ? -7.199 -6.938 6.168 1 98.81 154 ALA B N 1
ATOM 3256 C CA . ALA B 1 154 ? -6.043 -6.18 5.691 1 98.81 154 ALA B CA 1
ATOM 3257 C C . ALA B 1 154 ? -5.637 -6.625 4.289 1 98.81 154 ALA B C 1
ATOM 3259 O O . ALA B 1 154 ? -4.914 -5.91 3.59 1 98.81 154 ALA B O 1
ATOM 3260 N N . GLN B 1 155 ? -6.047 -7.742 3.842 1 98.56 155 GLN B N 1
ATOM 3261 C CA . GLN B 1 155 ? -5.543 -8.414 2.648 1 98.56 155 GLN B CA 1
ATOM 3262 C C . GLN B 1 155 ? -5.68 -7.52 1.417 1 98.56 155 GLN B C 1
ATOM 3264 O O . GLN B 1 155 ? -4.75 -7.41 0.617 1 98.56 155 GLN B O 1
ATOM 3269 N N . PRO B 1 156 ? -6.848 -6.797 1.225 1 98.69 156 PRO B N 1
ATOM 3270 C CA . PRO B 1 156 ? -6.98 -5.973 0.019 1 98.69 156 PRO B CA 1
ATOM 3271 C C . PRO B 1 156 ? -5.914 -4.883 -0.07 1 98.69 156 PRO B C 1
ATOM 3273 O O . PRO B 1 156 ? -5.508 -4.5 -1.171 1 98.69 156 PRO B O 1
ATOM 3276 N N . ILE B 1 157 ? -5.398 -4.41 1.065 1 98.88 157 ILE B N 1
ATOM 3277 C CA . ILE B 1 157 ? -4.391 -3.354 1.103 1 98.88 157 ILE B CA 1
ATOM 3278 C C . ILE B 1 157 ? -3.143 -3.803 0.348 1 98.88 157 ILE B C 1
ATOM 3280 O O . ILE B 1 157 ? -2.502 -3.002 -0.336 1 98.88 157 ILE B O 1
ATOM 3284 N N . PHE B 1 158 ? -2.84 -5.102 0.386 1 98.69 158 PHE B N 1
ATOM 3285 C CA . PHE B 1 158 ? -1.632 -5.645 -0.224 1 98.69 158 PHE B CA 1
ATOM 3286 C C . PHE B 1 158 ? -1.894 -6.059 -1.667 1 98.69 158 PHE B C 1
ATOM 3288 O O . PHE B 1 158 ? -0.956 -6.332 -2.42 1 98.69 158 PHE B O 1
ATOM 3295 N N . LEU B 1 159 ? -3.182 -6.07 -2.104 1 98.5 159 LEU B N 1
ATOM 3296 C CA . LEU B 1 159 ? -3.52 -6.68 -3.385 1 98.5 159 LEU B CA 1
ATOM 3297 C C . LEU B 1 159 ? -3.904 -5.617 -4.41 1 98.5 159 LEU B C 1
ATOM 3299 O O . LEU B 1 159 ? -3.598 -5.75 -5.594 1 98.5 159 LEU B O 1
ATOM 3303 N N . TYR B 1 160 ? -4.605 -4.547 -3.945 1 98.69 160 TYR B N 1
ATOM 3304 C CA . TYR B 1 160 ? -5.285 -3.691 -4.91 1 98.69 160 TYR B CA 1
ATOM 3305 C C . TYR B 1 160 ? -4.98 -2.223 -4.645 1 98.69 160 TYR B C 1
ATOM 3307 O O . TYR B 1 160 ? -4.625 -1.848 -3.525 1 98.69 160 TYR B O 1
ATOM 3315 N N . PRO B 1 161 ? -5.152 -1.361 -5.703 1 98.5 161 PRO B N 1
ATOM 3316 C CA . PRO B 1 161 ? -4.973 0.081 -5.512 1 98.5 161 PRO B CA 1
ATOM 3317 C C . PRO B 1 161 ? -6.039 0.69 -4.602 1 98.5 161 PRO B C 1
ATOM 3319 O O . PRO B 1 161 ? -7.184 0.238 -4.598 1 98.5 161 PRO B O 1
ATOM 3322 N N . ALA B 1 162 ? -5.664 1.731 -3.957 1 98.75 162 ALA B N 1
ATOM 3323 C CA . ALA B 1 162 ? -6.512 2.381 -2.959 1 98.75 162 ALA B CA 1
ATOM 3324 C C . ALA B 1 162 ? -7.863 2.762 -3.549 1 98.75 162 ALA B C 1
ATOM 3326 O O . ALA B 1 162 ? -8.906 2.48 -2.957 1 98.75 162 ALA B O 1
ATOM 3327 N N . ASP B 1 163 ? -7.875 3.359 -4.727 1 98.25 163 ASP B N 1
ATOM 3328 C CA . ASP B 1 163 ? -9.125 3.797 -5.34 1 98.25 163 ASP B CA 1
ATOM 3329 C C . ASP B 1 163 ? -10.016 2.605 -5.688 1 98.25 163 ASP B C 1
ATOM 3331 O O . ASP B 1 163 ? -11.242 2.686 -5.574 1 98.25 163 ASP B O 1
ATOM 3335 N N . TRP B 1 164 ? -9.375 1.543 -6.125 1 98.62 164 TRP B N 1
ATOM 3336 C CA . TRP B 1 164 ? -10.133 0.337 -6.434 1 98.62 164 TRP B CA 1
ATOM 3337 C C . TRP B 1 164 ? -10.789 -0.231 -5.18 1 98.62 164 TRP B C 1
ATOM 3339 O O . TRP B 1 164 ? -11.969 -0.599 -5.195 1 98.62 164 TRP B O 1
ATOM 3349 N N . ILE B 1 165 ? -10.031 -0.296 -4.094 1 98.81 165 ILE B N 1
ATOM 3350 C CA . ILE B 1 165 ? -10.57 -0.801 -2.834 1 98.81 165 ILE B CA 1
ATOM 3351 C C . ILE B 1 165 ? -11.75 0.062 -2.395 1 98.81 165 ILE B C 1
ATOM 3353 O O . ILE B 1 165 ? -12.797 -0.459 -2 1 98.81 165 ILE B O 1
ATOM 3357 N N . SER B 1 166 ? -11.562 1.355 -2.473 1 98.69 166 SER B N 1
ATOM 3358 C CA . SER B 1 166 ? -12.625 2.279 -2.09 1 98.69 166 SER B CA 1
ATOM 3359 C C . SER B 1 166 ? -13.891 2.025 -2.898 1 98.69 166 SER B C 1
ATOM 3361 O O . SER B 1 166 ? -14.977 1.873 -2.332 1 98.69 166 SER B O 1
ATOM 3363 N N . ARG B 1 167 ? -13.781 1.924 -4.203 1 98.38 167 ARG B N 1
ATOM 3364 C CA . ARG B 1 167 ? -14.922 1.757 -5.098 1 98.38 167 ARG B CA 1
ATOM 3365 C C . ARG B 1 167 ? -15.578 0.394 -4.898 1 98.38 167 ARG B C 1
ATOM 3367 O O . ARG B 1 167 ? -16.766 0.226 -5.176 1 98.38 167 ARG B O 1
ATOM 3374 N N . ASN B 1 168 ? -14.805 -0.571 -4.387 1 98.62 168 ASN B N 1
ATOM 3375 C CA . ASN B 1 168 ? -15.305 -1.935 -4.25 1 98.62 168 ASN B CA 1
ATOM 3376 C C . ASN B 1 168 ? -15.469 -2.326 -2.785 1 98.62 168 ASN B C 1
ATOM 3378 O O . ASN B 1 168 ? -15.461 -3.512 -2.451 1 98.62 168 ASN B O 1
ATOM 3382 N N . HIS B 1 169 ? -15.586 -1.333 -1.95 1 98.5 169 HIS B N 1
ATOM 3383 C CA . HIS B 1 169 ? -15.633 -1.546 -0.508 1 98.5 169 HIS B CA 1
ATOM 3384 C C . HIS B 1 169 ? -16.781 -2.473 -0.124 1 98.5 169 HIS B C 1
ATOM 3386 O O . HIS B 1 169 ? -16.594 -3.436 0.621 1 98.5 169 HIS B O 1
ATOM 3392 N N . THR B 1 170 ? -17.938 -2.232 -0.631 1 98.38 170 THR B N 1
ATOM 3393 C CA . THR B 1 170 ? -19.109 -3.016 -0.274 1 98.38 170 THR B CA 1
ATOM 3394 C C . THR B 1 170 ? -18.938 -4.48 -0.671 1 98.38 170 THR B C 1
ATOM 3396 O O . THR B 1 170 ? -19.219 -5.383 0.118 1 98.38 170 THR B O 1
ATOM 3399 N N . ARG B 1 171 ? -18.453 -4.707 -1.862 1 97.94 171 ARG B N 1
ATOM 3400 C CA . ARG B 1 171 ? -18.188 -6.062 -2.338 1 97.94 171 ARG B CA 1
ATOM 3401 C C . ARG B 1 171 ? -17.156 -6.762 -1.463 1 97.94 171 ARG B C 1
ATOM 3403 O O . ARG B 1 171 ? -17.344 -7.914 -1.076 1 97.94 171 ARG B O 1
ATOM 3410 N N . LEU B 1 172 ? -16.109 -6.062 -1.145 1 98.19 172 LEU B N 1
ATOM 3411 C CA . LEU B 1 172 ? -15.039 -6.629 -0.337 1 98.19 172 LEU B CA 1
ATOM 3412 C C . LEU B 1 172 ? -15.539 -6.992 1.057 1 98.19 172 LEU B C 1
ATOM 3414 O O . LEU B 1 172 ? -15.211 -8.062 1.581 1 98.19 172 LEU B O 1
ATOM 3418 N N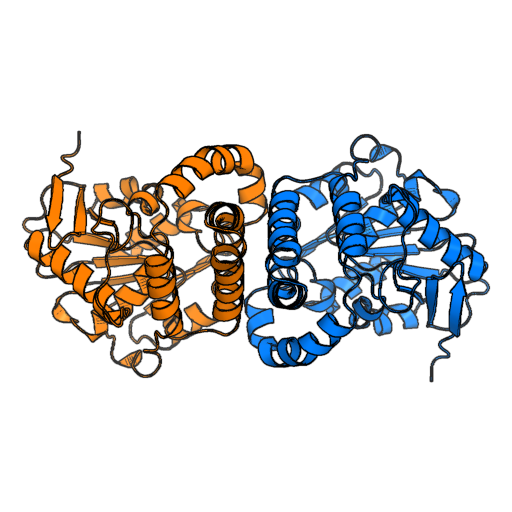 . MET B 1 173 ? -16.344 -6.125 1.646 1 98.19 173 MET B N 1
ATOM 3419 C CA . MET B 1 173 ? -16.891 -6.387 2.973 1 98.19 173 MET B CA 1
ATOM 3420 C C . MET B 1 173 ? -17.828 -7.602 2.949 1 98.19 173 MET B C 1
ATOM 3422 O O . MET B 1 173 ? -17.797 -8.422 3.871 1 98.19 173 MET B O 1
ATOM 3426 N N . ALA B 1 174 ? -18.562 -7.73 1.875 1 97.12 174 ALA B N 1
ATOM 3427 C CA . ALA B 1 174 ? -19.5 -8.852 1.741 1 97.12 174 ALA B CA 1
ATOM 3428 C C . ALA B 1 174 ? -18.75 -10.172 1.625 1 97.12 174 ALA B C 1
ATOM 3430 O O . ALA B 1 174 ? -19.234 -11.211 2.08 1 97.12 174 ALA B O 1
ATOM 3431 N N . GLU B 1 175 ? -17.609 -10.164 1.101 1 96 175 GLU B N 1
ATOM 3432 C CA . GLU B 1 175 ? -16.844 -11.383 0.838 1 96 175 GLU B CA 1
ATOM 3433 C C . GLU B 1 175 ? -16 -11.773 2.049 1 96 175 GLU B C 1
ATOM 3435 O O . GLU B 1 175 ? -15.523 -12.906 2.141 1 96 175 GLU B O 1
ATOM 3440 N N . GLU B 1 176 ? -15.773 -10.859 2.953 1 96.69 176 GLU B N 1
ATOM 3441 C CA . GLU B 1 176 ? -14.836 -11.07 4.051 1 96.69 176 GLU B CA 1
ATOM 3442 C C . GLU B 1 176 ? -15.234 -12.273 4.902 1 96.69 176 GLU B C 1
ATOM 3444 O O . GLU B 1 176 ? -14.391 -13.086 5.273 1 96.69 176 GLU B O 1
ATOM 3449 N N . ALA B 1 177 ? -16.531 -12.383 5.195 1 94.88 177 ALA B N 1
ATOM 3450 C CA . ALA B 1 177 ? -16.984 -13.492 6.023 1 94.88 177 ALA B CA 1
ATOM 3451 C C . ALA B 1 177 ? -16.672 -14.836 5.363 1 94.88 177 ALA B C 1
ATOM 3453 O O . ALA B 1 177 ? -16.266 -15.781 6.039 1 94.88 177 ALA B O 1
ATOM 3454 N N . HIS B 1 178 ? -16.859 -14.891 4.105 1 95.12 178 HIS B N 1
ATOM 3455 C CA . HIS B 1 178 ? -16.562 -16.109 3.361 1 95.12 178 HIS B CA 1
ATOM 3456 C C . HIS B 1 178 ? -15.062 -16.422 3.375 1 95.12 178 HIS B C 1
ATOM 3458 O O . HIS B 1 178 ? -14.664 -17.562 3.559 1 95.12 178 HIS B O 1
ATOM 3464 N N . HIS B 1 179 ? -14.258 -15.43 3.191 1 96.12 179 HIS B N 1
ATOM 3465 C CA . HIS B 1 179 ? -12.805 -15.602 3.203 1 96.12 179 HIS B CA 1
ATOM 3466 C C . HIS B 1 179 ? -12.32 -16.078 4.566 1 96.12 179 HIS B C 1
ATOM 3468 O O . HIS B 1 179 ? -11.43 -16.922 4.652 1 96.12 179 HIS B O 1
ATOM 3474 N N . VAL B 1 180 ? -12.914 -15.5 5.605 1 97.44 180 VAL B N 1
ATOM 3475 C CA . VAL B 1 180 ? -12.531 -15.891 6.961 1 97.44 180 VAL B CA 1
ATOM 3476 C C . VAL B 1 180 ? -12.93 -17.344 7.207 1 97.44 180 VAL B C 1
ATOM 3478 O O . VAL B 1 180 ? -12.141 -18.125 7.738 1 97.44 180 VAL B O 1
ATOM 3481 N N . ALA B 1 181 ? -14.133 -17.688 6.73 1 95.31 181 ALA B N 1
ATOM 3482 C CA . ALA B 1 181 ? -14.625 -19.047 6.93 1 95.31 181 ALA B CA 1
ATOM 3483 C C . ALA B 1 181 ? -13.758 -20.062 6.184 1 95.31 181 ALA B C 1
ATOM 3485 O O . ALA B 1 181 ? -13.57 -21.188 6.652 1 95.31 181 ALA B O 1
ATOM 3486 N N . ALA B 1 182 ? -13.164 -19.688 5.074 1 94.25 182 ALA B N 1
ATOM 3487 C CA . ALA B 1 182 ? -12.383 -20.578 4.223 1 94.25 182 ALA B CA 1
ATOM 3488 C C . ALA B 1 182 ? -10.891 -20.453 4.523 1 94.25 182 ALA B C 1
ATOM 3490 O O . ALA B 1 182 ? -10.062 -21.094 3.877 1 94.25 182 ALA B O 1
ATOM 3491 N N . PHE B 1 183 ? -10.547 -19.594 5.48 1 96.81 183 PHE B N 1
ATOM 3492 C CA . PHE B 1 183 ? -9.148 -19.312 5.766 1 96.81 183 PHE B CA 1
ATOM 3493 C C . PHE B 1 183 ? -8.422 -20.578 6.223 1 96.81 183 PHE B C 1
ATOM 3495 O O . PHE B 1 183 ? -8.953 -21.344 7.031 1 96.81 183 PHE B O 1
ATOM 3502 N N . PRO B 1 184 ? -7.23 -20.859 5.691 1 96.88 184 PRO B N 1
ATOM 3503 C CA . PRO B 1 184 ? -6.492 -22.047 6.133 1 96.88 184 PRO B CA 1
ATOM 3504 C C . PRO B 1 184 ? -6.117 -21.984 7.613 1 96.88 184 PRO B C 1
ATOM 3506 O O . PRO B 1 184 ? -6.102 -20.906 8.211 1 96.88 184 PRO B O 1
ATOM 3509 N N . PRO B 1 185 ? -5.793 -23.234 8.156 1 96.25 185 PRO B N 1
ATOM 3510 C CA . PRO B 1 185 ? -5.23 -23.203 9.508 1 96.25 185 PRO B CA 1
ATOM 3511 C C . PRO B 1 185 ? -3.992 -22.312 9.617 1 96.25 185 PRO B C 1
ATOM 3513 O O . PRO B 1 185 ? -3.209 -22.219 8.664 1 96.25 185 PRO B O 1
ATOM 3516 N N . ARG B 1 186 ? -3.863 -21.688 10.75 1 97.44 186 ARG B N 1
ATOM 3517 C CA . ARG B 1 186 ? -2.779 -20.75 10.984 1 97.44 186 ARG B CA 1
ATOM 3518 C C . ARG B 1 186 ? -1.431 -21.359 10.617 1 97.44 186 ARG B C 1
ATOM 3520 O O . ARG B 1 186 ? -0.621 -20.719 9.938 1 97.44 186 ARG B O 1
ATOM 3527 N N . GLU B 1 187 ? -1.198 -22.562 11.023 1 97.62 187 GLU B N 1
ATOM 3528 C CA . GLU B 1 187 ? 0.085 -23.219 10.781 1 97.62 187 GLU B CA 1
ATOM 3529 C C . GLU B 1 187 ? 0.334 -23.422 9.289 1 97.62 187 GLU B C 1
ATOM 3531 O O . GLU B 1 187 ? 1.478 -23.375 8.836 1 97.62 187 GLU B O 1
ATOM 3536 N N . VAL B 1 188 ? -0.676 -23.656 8.547 1 98.44 188 VAL B N 1
ATOM 3537 C CA . VAL B 1 188 ? -0.575 -23.844 7.102 1 98.44 188 VAL B CA 1
ATOM 3538 C C . VAL B 1 188 ? -0.205 -22.516 6.438 1 98.44 188 VAL B C 1
ATOM 3540 O O . VAL B 1 188 ? 0.713 -22.453 5.617 1 98.44 188 VAL B O 1
ATOM 3543 N N . MET B 1 189 ? -0.934 -21.453 6.863 1 98.38 189 MET B N 1
ATOM 3544 C CA . MET B 1 189 ? -0.614 -20.141 6.312 1 98.38 189 MET B CA 1
ATOM 3545 C C . MET B 1 189 ? 0.821 -19.75 6.645 1 98.38 189 MET B C 1
ATOM 3547 O O . MET B 1 189 ? 1.549 -19.25 5.785 1 98.38 189 MET B O 1
ATOM 3551 N N . LEU B 1 190 ? 1.251 -20.016 7.867 1 98.25 190 LEU B N 1
ATOM 3552 C CA . LEU B 1 190 ? 2.617 -19.719 8.281 1 98.25 190 LEU B CA 1
ATOM 3553 C C . LEU B 1 190 ? 3.625 -20.5 7.438 1 98.25 190 LEU B C 1
ATOM 3555 O O . LEU B 1 190 ? 4.621 -19.922 6.984 1 98.25 190 LEU B O 1
ATOM 3559 N N . ALA B 1 191 ? 3.348 -21.734 7.211 1 98.62 191 ALA B N 1
ATOM 3560 C CA . ALA B 1 191 ? 4.258 -22.562 6.43 1 98.62 191 ALA B CA 1
ATOM 3561 C C . ALA B 1 191 ? 4.352 -22.078 4.988 1 98.62 191 ALA B C 1
ATOM 3563 O O . ALA B 1 191 ? 5.438 -22.062 4.402 1 98.62 191 ALA B O 1
ATOM 3564 N N . ARG B 1 192 ? 3.242 -21.719 4.41 1 98.69 192 ARG B N 1
ATOM 3565 C CA . ARG B 1 192 ? 3.223 -21.234 3.037 1 98.69 192 ARG B CA 1
ATOM 3566 C C . ARG B 1 192 ? 3.973 -19.906 2.912 1 98.69 192 ARG B C 1
ATOM 3568 O O . ARG B 1 192 ? 4.758 -19.719 1.98 1 98.69 192 ARG B O 1
ATOM 3575 N N . ILE B 1 193 ? 3.773 -18.984 3.898 1 98.69 193 ILE B N 1
ATOM 3576 C CA . ILE B 1 193 ? 4.477 -17.703 3.893 1 98.69 193 ILE B CA 1
ATOM 3577 C C . ILE B 1 193 ? 5.973 -17.938 4.082 1 98.69 193 ILE B C 1
ATOM 3579 O O . ILE B 1 193 ? 6.797 -17.328 3.398 1 98.69 193 ILE B O 1
ATOM 3583 N N . ASN B 1 194 ? 6.336 -18.812 4.992 1 98.5 194 ASN B N 1
ATOM 3584 C CA . ASN B 1 194 ? 7.746 -19.109 5.223 1 98.5 194 ASN B CA 1
ATOM 3585 C C . ASN B 1 194 ? 8.406 -19.703 3.979 1 98.5 194 ASN B C 1
ATOM 3587 O O . ASN B 1 194 ? 9.57 -19.438 3.699 1 98.5 194 ASN B O 1
ATOM 3591 N N . ALA B 1 195 ? 7.684 -20.547 3.26 1 98.75 195 ALA B N 1
ATOM 3592 C CA . ALA B 1 195 ? 8.195 -21.109 2.008 1 98.75 195 ALA B CA 1
ATOM 3593 C C . ALA B 1 195 ? 8.523 -20 1.013 1 98.75 195 ALA B C 1
ATOM 3595 O O . ALA B 1 195 ? 9.555 -20.047 0.343 1 98.75 195 ALA B O 1
ATOM 3596 N N . LEU B 1 196 ? 7.652 -19.016 0.941 1 98.75 196 LEU B N 1
ATOM 3597 C CA . LEU B 1 196 ? 7.855 -17.891 0.034 1 98.75 196 LEU B CA 1
ATOM 3598 C C . LEU B 1 196 ? 9.055 -17.062 0.464 1 98.75 196 LEU B C 1
ATOM 3600 O O . LEU B 1 196 ? 9.852 -16.625 -0.375 1 98.75 196 LEU B O 1
ATOM 3604 N N . LEU B 1 197 ? 9.203 -16.875 1.75 1 98.5 197 LEU B N 1
ATOM 3605 C CA . LEU B 1 197 ? 10.273 -16.031 2.281 1 98.5 197 LEU B CA 1
ATOM 3606 C C . LEU B 1 197 ? 11.617 -16.75 2.209 1 98.5 197 LEU B C 1
ATOM 3608 O O . LEU B 1 197 ? 12.664 -16.109 2.309 1 98.5 197 LEU B O 1
ATOM 3612 N N . ALA B 1 198 ? 11.594 -18.062 2.014 1 98.5 198 ALA B N 1
ATOM 3613 C CA . ALA B 1 198 ? 12.828 -18.844 1.931 1 98.5 198 ALA B CA 1
ATOM 3614 C C . ALA B 1 198 ? 13.211 -19.094 0.478 1 98.5 198 ALA B C 1
ATOM 3616 O O . ALA B 1 198 ? 14.312 -19.594 0.2 1 98.5 198 ALA B O 1
ATOM 3617 N N . PHE B 1 199 ? 12.367 -18.812 -0.441 1 98.81 199 PHE B N 1
ATOM 3618 C CA . PHE B 1 199 ? 12.547 -19.109 -1.854 1 98.81 199 PHE B CA 1
ATOM 3619 C C . PHE B 1 199 ? 13.711 -18.312 -2.441 1 98.81 199 PHE B C 1
ATOM 3621 O O . PHE B 1 199 ? 13.711 -17.078 -2.385 1 98.81 199 PHE B O 1
ATOM 3628 N N . ASP B 1 200 ? 14.688 -19.031 -3.01 1 98.88 200 ASP B N 1
ATOM 3629 C CA . ASP B 1 200 ? 15.828 -18.359 -3.619 1 98.88 200 ASP B CA 1
ATOM 3630 C C . ASP B 1 200 ? 16.406 -19.188 -4.766 1 98.88 200 ASP B C 1
ATOM 3632 O O . ASP B 1 200 ? 17.125 -20.156 -4.531 1 98.88 200 ASP B O 1
ATOM 3636 N N . ILE B 1 201 ? 16.078 -18.781 -5.977 1 98.88 201 ILE B N 1
ATOM 3637 C CA . ILE B 1 201 ? 16.641 -19.438 -7.152 1 98.88 201 ILE B CA 1
ATOM 3638 C C . ILE B 1 201 ? 17.422 -18.422 -7.988 1 98.88 201 ILE B C 1
ATOM 3640 O O . ILE B 1 201 ? 17.656 -18.641 -9.18 1 98.88 201 ILE B O 1
ATOM 3644 N N . ASP B 1 202 ? 17.703 -17.312 -7.41 1 98.69 202 ASP B N 1
ATOM 3645 C CA . ASP B 1 202 ? 18.266 -16.156 -8.109 1 98.69 202 ASP B CA 1
ATOM 3646 C C . ASP B 1 202 ? 19.531 -16.547 -8.883 1 98.69 202 ASP B C 1
ATOM 3648 O O . ASP B 1 202 ? 19.734 -16.094 -10.008 1 98.69 202 ASP B O 1
ATOM 3652 N N . ALA B 1 203 ? 20.312 -17.391 -8.367 1 98.5 203 ALA B N 1
ATOM 3653 C CA . ALA B 1 203 ? 21.594 -17.781 -8.961 1 98.5 203 ALA B CA 1
ATOM 3654 C C . ALA B 1 203 ? 21.391 -18.719 -10.156 1 98.5 203 ALA B C 1
ATOM 3656 O O . ALA B 1 203 ? 22.312 -18.953 -10.93 1 98.5 203 ALA B O 1
ATOM 3657 N N . ARG B 1 204 ? 20.156 -19.234 -10.344 1 98.75 204 ARG B N 1
ATOM 3658 C CA . ARG B 1 204 ? 19.938 -20.25 -11.359 1 98.75 204 ARG B CA 1
ATOM 3659 C C . ARG B 1 204 ? 18.984 -19.75 -12.453 1 98.75 204 ARG B C 1
ATOM 3661 O O . ARG B 1 204 ? 18.5 -20.531 -13.266 1 98.75 204 ARG B O 1
ATOM 3668 N N . LEU B 1 205 ? 18.75 -18.484 -12.5 1 98.81 205 LEU B N 1
ATOM 3669 C CA . LEU B 1 205 ? 17.781 -17.938 -13.445 1 98.81 205 LEU B CA 1
ATOM 3670 C C . LEU B 1 205 ? 18.203 -18.219 -14.883 1 98.81 205 LEU B C 1
ATOM 3672 O O . LEU B 1 205 ? 17.359 -18.531 -15.734 1 98.81 205 LEU B O 1
ATOM 3676 N N . GLU B 1 206 ? 19.453 -18.25 -15.148 1 98.5 206 GLU B N 1
ATOM 3677 C CA . GLU B 1 206 ? 19.969 -18.438 -16.5 1 98.5 206 GLU B CA 1
ATOM 3678 C C . GLU B 1 206 ? 19.781 -19.875 -16.969 1 98.5 206 GLU B C 1
ATOM 3680 O O . GLU B 1 206 ? 19.859 -20.172 -18.172 1 98.5 206 GLU B O 1
ATOM 3685 N N . ASP B 1 207 ? 19.5 -20.75 -15.992 1 98.75 207 ASP B N 1
ATOM 3686 C CA . ASP B 1 207 ? 19.266 -22.156 -16.312 1 98.75 207 ASP B CA 1
ATOM 3687 C C . ASP B 1 207 ? 17.875 -22.359 -16.875 1 98.75 207 ASP B C 1
ATOM 3689 O O . ASP B 1 207 ? 17.578 -23.422 -17.453 1 98.75 207 ASP B O 1
ATOM 3693 N N . ILE B 1 208 ? 16.984 -21.391 -16.734 1 98.81 208 ILE B N 1
ATOM 3694 C CA . ILE B 1 208 ? 15.609 -21.469 -17.25 1 98.81 208 ILE B CA 1
ATOM 3695 C C . ILE B 1 208 ? 15.57 -20.953 -18.688 1 98.81 208 ILE B C 1
ATOM 3697 O O . ILE B 1 208 ? 15.594 -19.75 -18.922 1 98.81 208 ILE B O 1
ATOM 3701 N N . THR B 1 209 ? 15.414 -21.891 -19.609 1 98.25 209 THR B N 1
ATOM 3702 C CA . THR B 1 209 ? 15.57 -21.516 -21.016 1 98.25 209 THR B CA 1
ATOM 3703 C C . THR B 1 209 ? 14.211 -21.453 -21.703 1 98.25 209 THR B C 1
ATOM 3705 O O . THR B 1 209 ? 14.133 -21.141 -22.891 1 98.25 209 THR B O 1
ATOM 3708 N N . HIS B 1 210 ? 13.148 -21.734 -20.984 1 98.69 210 HIS B N 1
ATOM 3709 C CA . HIS B 1 210 ? 11.797 -21.641 -21.531 1 98.69 210 HIS B CA 1
ATOM 3710 C C . HIS B 1 210 ? 11.477 -20.219 -21.953 1 98.69 210 HIS B C 1
ATOM 3712 O O . HIS B 1 210 ? 12.133 -19.266 -21.516 1 98.69 210 HIS B O 1
ATOM 3718 N N . ARG B 1 211 ? 10.484 -20.078 -22.875 1 98.75 211 ARG B N 1
ATOM 3719 C CA . ARG B 1 211 ? 9.883 -18.766 -23.094 1 98.75 211 ARG B CA 1
ATOM 3720 C C . ARG B 1 211 ? 9.078 -18.328 -21.875 1 98.75 211 ARG B C 1
ATOM 3722 O O . ARG B 1 211 ? 8.219 -19.062 -21.391 1 98.75 211 ARG B O 1
ATOM 3729 N N . VAL B 1 212 ? 9.414 -17.109 -21.328 1 98.88 212 VAL B N 1
ATOM 3730 C CA . VAL B 1 212 ? 8.75 -16.625 -20.125 1 98.88 212 VAL B CA 1
ATOM 3731 C C . VAL B 1 212 ? 8.203 -15.219 -20.375 1 98.88 212 VAL B C 1
ATOM 3733 O O . VAL B 1 212 ? 8.867 -14.383 -21 1 98.88 212 VAL B O 1
ATOM 3736 N N . LEU B 1 213 ? 7.008 -14.953 -20 1 98.94 213 LEU B N 1
ATOM 3737 C CA . LEU B 1 213 ? 6.484 -13.594 -19.891 1 98.94 213 LEU B CA 1
ATOM 3738 C C . LEU B 1 213 ? 6.488 -13.117 -18.453 1 98.94 213 LEU B C 1
ATOM 3740 O O . LEU B 1 213 ? 5.848 -13.727 -17.594 1 98.94 213 LEU B O 1
ATOM 3744 N N . ILE B 1 214 ? 7.289 -12.117 -18.188 1 98.94 214 ILE B N 1
ATOM 3745 C CA . ILE B 1 214 ? 7.215 -11.422 -16.906 1 98.94 214 ILE B CA 1
ATOM 3746 C C . ILE B 1 214 ? 6.223 -10.266 -17.016 1 98.94 214 ILE B C 1
ATOM 3748 O O . ILE B 1 214 ? 6.402 -9.352 -17.828 1 98.94 214 ILE B O 1
ATOM 3752 N N . SER B 1 215 ? 5.141 -10.328 -16.234 1 98.88 215 SER B N 1
ATOM 3753 C CA . SER B 1 215 ? 4.094 -9.312 -16.234 1 98.88 215 SER B CA 1
ATOM 3754 C C . SER B 1 215 ? 3.973 -8.656 -14.859 1 98.88 215 SER B C 1
ATOM 3756 O O . SER B 1 215 ? 3.818 -9.344 -13.852 1 98.88 215 SER B O 1
ATOM 3758 N N . ALA B 1 216 ? 4.078 -7.305 -14.797 1 98.69 216 ALA B N 1
ATOM 3759 C CA . ALA B 1 216 ? 4.129 -6.648 -13.492 1 98.69 216 ALA B CA 1
ATOM 3760 C C . ALA B 1 216 ? 3.461 -5.277 -13.539 1 98.69 216 ALA B C 1
ATOM 3762 O O . ALA B 1 216 ? 3.41 -4.641 -14.594 1 98.69 216 ALA B O 1
ATOM 3763 N N . SER B 1 217 ? 2.939 -4.887 -12.43 1 98.44 217 SER B N 1
ATOM 3764 C CA . SER B 1 217 ? 2.338 -3.566 -12.273 1 98.44 217 SER B CA 1
ATOM 3765 C C . SER B 1 217 ? 3.254 -2.635 -11.484 1 98.44 217 SER B C 1
ATOM 3767 O O . SER B 1 217 ? 3.797 -3.02 -10.445 1 98.44 217 SER B O 1
ATOM 3769 N N . ALA B 1 218 ? 3.328 -1.4 -11.898 1 97.44 218 ALA B N 1
ATOM 3770 C CA . ALA B 1 218 ? 4.254 -0.435 -11.312 1 97.44 218 ALA B CA 1
ATOM 3771 C C . ALA B 1 218 ? 3.826 -0.047 -9.898 1 97.44 218 ALA B C 1
ATOM 3773 O O . ALA B 1 218 ? 4.664 0.297 -9.062 1 97.44 218 ALA B O 1
ATOM 3774 N N . ASP B 1 219 ? 2.553 -0.112 -9.633 1 97.56 219 ASP B N 1
ATOM 3775 C CA . ASP B 1 219 ? 2.043 0.33 -8.336 1 97.56 219 ASP B CA 1
ATOM 3776 C C . ASP B 1 219 ? 1.797 -0.858 -7.406 1 97.56 219 ASP B C 1
ATOM 3778 O O . ASP B 1 219 ? 1.003 -0.766 -6.469 1 97.56 219 ASP B O 1
ATOM 3782 N N . ASP B 1 220 ? 2.441 -2.053 -7.703 1 98.44 220 ASP B N 1
ATOM 3783 C CA . ASP B 1 220 ? 2.387 -3.197 -6.801 1 98.44 220 ASP B CA 1
ATOM 3784 C C . ASP B 1 220 ? 2.967 -2.846 -5.434 1 98.44 220 ASP B C 1
ATOM 3786 O O . ASP B 1 220 ? 4.164 -2.576 -5.309 1 98.44 220 ASP B O 1
ATOM 3790 N N . MET B 1 221 ? 2.133 -2.939 -4.426 1 97.62 221 MET B N 1
ATOM 3791 C CA . MET B 1 221 ? 2.564 -2.521 -3.096 1 97.62 221 MET B CA 1
ATOM 3792 C C . MET B 1 221 ? 3.27 -3.662 -2.369 1 97.62 221 MET B C 1
ATOM 3794 O O . MET B 1 221 ? 3.914 -3.445 -1.342 1 97.62 221 MET B O 1
ATOM 3798 N N . LEU B 1 222 ? 3.129 -4.832 -2.814 1 98.62 222 LEU B N 1
ATOM 3799 C CA . LEU B 1 222 ? 3.668 -5.996 -2.121 1 98.62 222 LEU B CA 1
ATOM 3800 C C . LEU B 1 222 ? 5.016 -6.398 -2.705 1 98.62 222 LEU B C 1
ATOM 3802 O O . LEU B 1 222 ? 5.949 -6.715 -1.964 1 98.62 222 LEU B O 1
ATOM 3806 N N . VAL B 1 223 ? 5.074 -6.426 -4.023 1 98.81 223 VAL B N 1
ATOM 3807 C CA . VAL B 1 223 ? 6.277 -6.859 -4.727 1 98.81 223 VAL B CA 1
ATOM 3808 C C . VAL B 1 223 ? 6.875 -5.68 -5.5 1 98.81 223 VAL B C 1
ATOM 3810 O O . VAL B 1 223 ? 6.301 -5.227 -6.492 1 98.81 223 VAL B O 1
ATOM 3813 N N . PRO B 1 224 ? 8.07 -5.211 -5.133 1 98.69 224 PRO B N 1
ATOM 3814 C CA . PRO B 1 224 ? 8.695 -4.109 -5.863 1 98.69 224 PRO B CA 1
ATOM 3815 C C . PRO B 1 224 ? 8.953 -4.449 -7.332 1 98.69 224 PRO B C 1
ATOM 3817 O O . PRO B 1 224 ? 9.328 -5.578 -7.652 1 98.69 224 PRO B O 1
ATOM 3820 N N . MET B 1 225 ? 8.766 -3.457 -8.172 1 98.12 225 MET B N 1
ATOM 3821 C CA . MET B 1 225 ? 8.984 -3.619 -9.609 1 98.12 225 MET B CA 1
ATOM 3822 C C . MET B 1 225 ? 10.383 -4.156 -9.891 1 98.12 225 MET B C 1
ATOM 3824 O O . MET B 1 225 ? 10.586 -4.898 -10.852 1 98.12 225 MET B O 1
ATOM 3828 N N . SER B 1 226 ? 11.32 -3.846 -9.039 1 98.31 226 SER B N 1
ATOM 3829 C CA . SER B 1 226 ? 12.695 -4.285 -9.227 1 98.31 226 SER B CA 1
ATOM 3830 C C . SER B 1 226 ? 12.789 -5.809 -9.25 1 98.31 226 SER B C 1
ATOM 3832 O O . SER B 1 226 ? 13.688 -6.367 -9.883 1 98.31 226 SER B O 1
ATOM 3834 N N . CYS B 1 227 ? 11.875 -6.5 -8.562 1 98.81 227 CYS B N 1
ATOM 3835 C CA . CYS B 1 227 ? 11.859 -7.957 -8.586 1 98.81 227 CYS B CA 1
ATOM 3836 C C . CYS B 1 227 ? 11.57 -8.477 -9.984 1 98.81 227 CYS B C 1
ATOM 3838 O O . CYS B 1 227 ? 12.281 -9.352 -10.484 1 98.81 227 CYS B O 1
ATOM 3840 N N . SER B 1 228 ? 10.547 -7.922 -10.609 1 98.81 228 SER B N 1
ATOM 3841 C CA . SER B 1 228 ? 10.18 -8.328 -11.961 1 98.81 228 SER B CA 1
ATOM 3842 C C . SER B 1 228 ? 11.242 -7.922 -12.969 1 98.81 228 SER B C 1
ATOM 3844 O O . SER B 1 228 ? 11.523 -8.656 -13.922 1 98.81 228 SER B O 1
ATOM 3846 N N . GLN B 1 229 ? 11.828 -6.762 -12.773 1 98.75 229 GLN B N 1
ATOM 3847 C CA . GLN B 1 229 ? 12.891 -6.309 -13.664 1 98.75 229 GLN B CA 1
ATOM 3848 C C . GLN B 1 229 ? 14.102 -7.234 -13.586 1 98.75 229 GLN B C 1
ATOM 3850 O O . GLN B 1 229 ? 14.734 -7.523 -14.602 1 98.75 229 GLN B O 1
ATOM 3855 N N . ARG B 1 230 ? 14.422 -7.684 -12.383 1 98.56 230 ARG B N 1
ATOM 3856 C CA . ARG B 1 230 ? 15.5 -8.641 -12.188 1 98.56 230 ARG B CA 1
ATOM 3857 C C . ARG B 1 230 ? 15.227 -9.938 -12.938 1 98.56 230 ARG B C 1
ATOM 3859 O O . ARG B 1 230 ? 16.109 -10.461 -13.633 1 98.56 230 ARG B O 1
ATOM 3866 N N . LEU B 1 231 ? 14.023 -10.469 -12.828 1 98.88 231 LEU B N 1
ATOM 3867 C CA . LEU B 1 231 ? 13.633 -11.672 -13.562 1 98.88 231 LEU B CA 1
ATOM 3868 C C . LEU B 1 231 ? 13.766 -11.453 -15.062 1 98.88 231 LEU B C 1
ATOM 3870 O O . LEU B 1 231 ? 14.406 -12.25 -15.758 1 98.88 231 LEU B O 1
ATOM 3874 N N . ALA B 1 232 ? 13.211 -10.375 -15.57 1 98.75 232 ALA B N 1
ATOM 3875 C CA . ALA B 1 232 ? 13.203 -10.086 -17 1 98.75 232 ALA B CA 1
ATOM 3876 C C . ALA B 1 232 ? 14.625 -9.93 -17.531 1 98.75 232 ALA B C 1
ATOM 3878 O O . ALA B 1 232 ? 14.906 -10.297 -18.672 1 98.75 232 ALA B O 1
ATOM 3879 N N . GLY B 1 233 ? 15.477 -9.398 -16.734 1 98.5 233 GLY B N 1
ATOM 3880 C CA . GLY B 1 233 ? 16.844 -9.109 -17.156 1 98.5 233 GLY B CA 1
ATOM 3881 C C . GLY B 1 233 ? 17.734 -10.328 -17.156 1 98.5 233 GLY B C 1
ATOM 3882 O O . GLY B 1 233 ? 18.734 -10.375 -17.875 1 98.5 233 GLY B O 1
ATOM 3883 N N . ARG B 1 234 ? 17.344 -11.344 -16.375 1 98.62 234 ARG B N 1
ATOM 3884 C CA . ARG B 1 234 ? 18.297 -12.438 -16.172 1 98.62 234 ARG B CA 1
ATOM 3885 C C . ARG B 1 234 ? 17.797 -13.711 -16.828 1 98.62 234 ARG B C 1
ATOM 3887 O O . ARG B 1 234 ? 18.578 -14.633 -17.078 1 98.62 234 ARG B O 1
ATOM 3894 N N . LEU B 1 235 ? 16.5 -13.891 -17.062 1 98.88 235 LEU B N 1
ATOM 3895 C CA . LEU B 1 235 ? 15.969 -15.023 -17.812 1 98.88 235 LEU B CA 1
ATOM 3896 C C . LEU B 1 235 ? 16.312 -14.891 -19.297 1 98.88 235 LEU B C 1
ATOM 3898 O O . LEU B 1 235 ? 16.047 -13.867 -19.922 1 98.88 235 LEU B O 1
ATOM 3902 N N . PRO B 1 236 ? 16.875 -15.922 -19.938 1 98.62 236 PRO B N 1
ATOM 3903 C CA . PRO B 1 236 ? 17.422 -15.797 -21.297 1 98.62 236 PRO B CA 1
ATOM 3904 C C . PRO B 1 236 ? 16.359 -15.531 -22.344 1 98.62 236 PRO B C 1
ATOM 3906 O O . PRO B 1 236 ? 16.625 -14.883 -23.359 1 98.62 23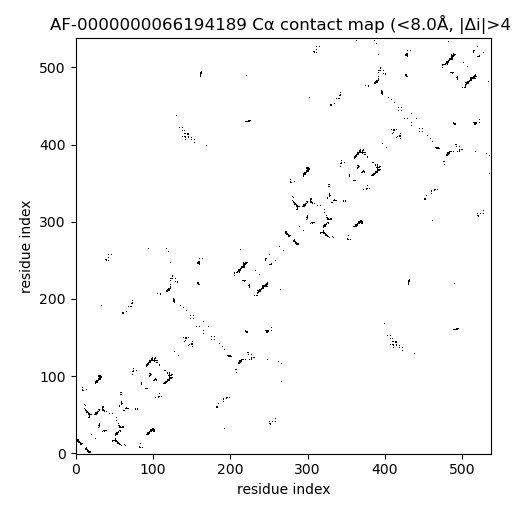6 PRO B O 1
ATOM 3909 N N . ASN B 1 237 ? 15.156 -16.062 -22.172 1 98.5 237 ASN B N 1
ATOM 3910 C CA . ASN B 1 237 ? 14.078 -15.93 -23.156 1 98.5 237 ASN B CA 1
ATOM 3911 C C . ASN B 1 237 ? 12.836 -15.305 -22.531 1 98.5 237 ASN B C 1
ATOM 3913 O O . ASN B 1 237 ? 11.75 -15.883 -22.578 1 98.5 237 ASN B O 1
ATOM 3917 N N . ALA B 1 238 ? 13 -14.031 -22 1 98.62 238 ALA B N 1
ATOM 3918 C CA . ALA B 1 238 ? 11.898 -13.391 -21.281 1 98.62 238 ALA B CA 1
ATOM 3919 C C . ALA B 1 238 ? 11.352 -12.203 -22.062 1 98.62 238 ALA B C 1
ATOM 3921 O O . ALA B 1 238 ? 12.117 -11.398 -22.609 1 98.62 238 ALA B O 1
ATOM 3922 N N . ASP B 1 239 ? 10.062 -12.125 -22.219 1 98.5 239 ASP B N 1
ATOM 3923 C CA . ASP B 1 239 ? 9.344 -10.891 -22.516 1 98.5 239 ASP B CA 1
ATOM 3924 C C . ASP B 1 239 ? 8.938 -10.164 -21.234 1 98.5 239 ASP B C 1
ATOM 3926 O O . ASP B 1 239 ? 8.781 -10.797 -20.188 1 98.5 239 ASP B O 1
ATOM 3930 N N . PHE B 1 240 ? 8.836 -8.852 -21.344 1 98.56 240 PHE B N 1
ATOM 3931 C CA . PHE B 1 240 ? 8.484 -8.07 -20.172 1 98.56 240 PHE B CA 1
ATOM 3932 C C . PHE B 1 240 ? 7.32 -7.133 -20.469 1 98.56 240 PHE B C 1
ATOM 3934 O O . PHE B 1 240 ? 7.414 -6.277 -21.344 1 98.56 240 PHE B O 1
ATOM 3941 N N . GLN B 1 241 ? 6.23 -7.32 -19.75 1 98.62 241 GLN B N 1
ATOM 3942 C CA . GLN B 1 241 ? 5.098 -6.398 -19.75 1 98.62 241 GLN B CA 1
ATOM 3943 C C . GLN B 1 241 ? 5 -5.629 -18.438 1 98.62 241 GLN B C 1
ATOM 3945 O O . GLN B 1 241 ? 4.859 -6.227 -17.375 1 98.62 241 GLN B O 1
ATOM 3950 N N . GLN B 1 242 ? 5.074 -4.387 -18.5 1 98.25 242 GLN B N 1
ATOM 3951 C CA . GLN B 1 242 ? 4.848 -3.516 -17.344 1 98.25 242 GLN B CA 1
ATOM 3952 C C . GLN B 1 242 ? 3.584 -2.682 -17.531 1 98.25 242 GLN B C 1
ATOM 3954 O O . GLN B 1 242 ? 3.385 -2.068 -18.578 1 98.25 242 GLN B O 1
ATOM 3959 N N . VAL B 1 243 ? 2.711 -2.723 -16.578 1 98.25 243 VAL B N 1
ATOM 3960 C CA . VAL B 1 243 ? 1.539 -1.854 -16.594 1 98.25 243 VAL B CA 1
ATOM 3961 C C . VAL B 1 243 ? 1.673 -0.779 -15.516 1 98.25 243 VAL B C 1
ATOM 3963 O O . VAL B 1 243 ? 2.4 -0.959 -14.539 1 98.25 243 VAL B O 1
ATOM 3966 N N . ALA B 1 244 ? 0.96 0.353 -15.688 1 96.75 244 ALA B N 1
ATOM 3967 C CA . ALA B 1 244 ? 1.143 1.505 -14.805 1 96.75 244 ALA B CA 1
ATOM 3968 C C . ALA B 1 244 ? 0.336 1.348 -13.523 1 96.75 244 ALA B C 1
ATOM 3970 O O . ALA B 1 244 ? 0.708 1.891 -12.477 1 96.75 244 ALA B O 1
ATOM 3971 N N . TRP B 1 245 ? -0.739 0.586 -13.688 1 97.5 245 TRP B N 1
ATOM 3972 C CA . TRP B 1 245 ? -1.703 0.575 -12.594 1 97.5 245 TRP B CA 1
ATOM 3973 C C . TRP B 1 245 ? -2.375 -0.788 -12.477 1 97.5 245 TRP B C 1
ATOM 3975 O O . TRP B 1 245 ? -2.672 -1.432 -13.484 1 97.5 245 TRP B O 1
ATOM 3985 N N . GLY B 1 246 ? -2.629 -1.193 -11.242 1 98.31 246 GLY B N 1
ATOM 3986 C CA . GLY B 1 246 ? -3.475 -2.352 -11 1 98.31 246 GLY B CA 1
ATOM 3987 C C . GLY B 1 246 ? -3.123 -3.092 -9.719 1 98.31 246 GLY B C 1
ATOM 3988 O O . GLY B 1 246 ? -3.854 -3.988 -9.297 1 98.31 246 GLY B O 1
ATOM 3989 N N . GLY B 1 247 ? -1.996 -2.678 -9.086 1 98.56 247 GLY B N 1
ATOM 3990 C CA . GLY B 1 247 ? -1.577 -3.297 -7.84 1 98.56 247 GLY B 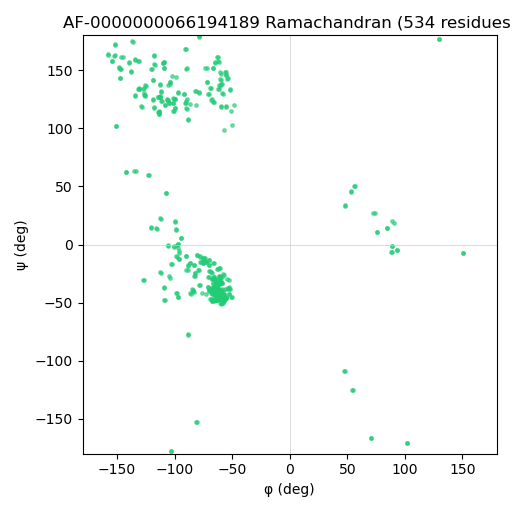CA 1
ATOM 3991 C C . GLY B 1 247 ? -1.064 -4.715 -8.016 1 98.56 247 GLY B C 1
ATOM 3992 O O . GLY B 1 247 ? -0.736 -5.125 -9.133 1 98.56 247 GLY B O 1
ATOM 3993 N N . HIS B 1 248 ? -0.937 -5.422 -6.879 1 98.75 248 HIS B N 1
ATOM 3994 C CA . HIS B 1 248 ? -0.425 -6.789 -6.863 1 98.75 248 HIS B CA 1
ATOM 3995 C C . HIS B 1 248 ? -1.372 -7.742 -7.586 1 98.75 248 HIS B C 1
ATOM 3997 O O . HIS B 1 248 ? -0.94 -8.758 -8.125 1 98.75 248 HIS B O 1
ATOM 4003 N N . GLY B 1 249 ? -2.643 -7.414 -7.602 1 98.75 249 GLY B N 1
ATOM 4004 C CA . GLY B 1 249 ? -3.664 -8.211 -8.258 1 98.75 249 GLY B CA 1
ATOM 4005 C C . GLY B 1 249 ? -4.188 -7.578 -9.531 1 98.75 249 GLY B C 1
ATOM 4006 O O . GLY B 1 249 ? -5.395 -7.57 -9.781 1 98.75 249 GLY B O 1
ATOM 4007 N N . PHE B 1 250 ? -3.311 -7.051 -10.391 1 98.69 250 PHE B N 1
ATOM 4008 C CA . PHE B 1 250 ? -3.785 -6.285 -11.539 1 98.69 250 PHE B CA 1
ATOM 4009 C C . PHE B 1 250 ? -4.461 -7.199 -12.555 1 98.69 250 PHE B C 1
ATOM 4011 O O . PHE B 1 250 ? -5.164 -6.727 -13.453 1 98.69 250 PHE B O 1
ATOM 4018 N N . THR B 1 251 ? -4.316 -8.602 -12.461 1 98.75 251 THR B N 1
ATOM 4019 C CA . THR B 1 251 ? -5.086 -9.539 -13.273 1 98.75 251 THR B CA 1
ATOM 4020 C C . THR B 1 251 ? -6.574 -9.422 -12.969 1 98.75 251 THR B C 1
ATOM 4022 O O . THR B 1 251 ? -7.414 -9.805 -13.789 1 98.75 251 THR B O 1
ATOM 4025 N N . VAL B 1 252 ? -6.902 -8.867 -11.781 1 98.62 252 VAL B N 1
ATOM 4026 C CA . VAL B 1 252 ? -8.281 -8.68 -11.344 1 98.62 252 VAL B CA 1
ATOM 4027 C C . VAL B 1 252 ? -8.711 -7.238 -11.609 1 98.62 252 VAL B C 1
ATOM 4029 O O . VAL B 1 252 ? -9.789 -6.996 -12.156 1 98.62 252 VAL B O 1
ATOM 4032 N N . THR B 1 253 ? -7.875 -6.223 -11.352 1 98.69 253 THR B N 1
ATOM 4033 C CA . THR B 1 253 ? -8.258 -4.816 -11.414 1 98.69 253 THR B CA 1
ATOM 4034 C C . THR B 1 253 ? -8.211 -4.309 -12.852 1 98.69 253 THR B C 1
ATOM 4036 O O . THR B 1 253 ? -8.906 -3.354 -13.203 1 98.69 253 THR B O 1
ATOM 4039 N N . ASP B 1 254 ? -7.43 -4.93 -13.656 1 98.38 254 ASP B N 1
ATOM 4040 C CA . ASP B 1 254 ? -7.281 -4.586 -15.062 1 98.38 254 ASP B CA 1
ATOM 4041 C C . ASP B 1 254 ? -7.125 -5.844 -15.922 1 98.38 254 ASP B C 1
ATOM 4043 O O . ASP B 1 254 ? -6.129 -5.996 -16.625 1 98.38 254 ASP B O 1
ATOM 4047 N N . PRO B 1 255 ? -8.148 -6.699 -15.93 1 98.69 255 PRO B N 1
ATOM 4048 C CA . PRO B 1 255 ? -8.031 -7.992 -16.609 1 98.69 255 PRO B CA 1
ATOM 4049 C C . PRO B 1 255 ? -7.863 -7.855 -18.125 1 98.69 255 PRO B C 1
ATOM 4051 O O . PRO B 1 255 ? -7.18 -8.664 -18.75 1 98.69 255 PRO B O 1
ATOM 4054 N N . GLU B 1 256 ? -8.414 -6.809 -18.719 1 98.44 256 GLU B N 1
ATOM 4055 C CA . GLU B 1 256 ? -8.352 -6.664 -20.172 1 98.44 256 GLU B CA 1
ATOM 4056 C C . GLU B 1 256 ? -6.906 -6.492 -20.656 1 98.44 256 GLU B C 1
ATOM 4058 O O . GLU B 1 256 ? -6.473 -7.16 -21.594 1 98.44 256 GLU B O 1
ATOM 4063 N N . THR B 1 257 ? -6.215 -5.578 -19.953 1 98.62 257 THR B N 1
ATOM 4064 C CA . THR B 1 257 ? -4.82 -5.34 -20.312 1 98.62 257 THR B CA 1
ATOM 4065 C C . THR B 1 257 ? -3.992 -6.609 -20.125 1 98.62 257 THR B C 1
ATOM 4067 O O . THR B 1 257 ? -3.184 -6.957 -21 1 98.62 257 THR B O 1
ATOM 4070 N N . PHE B 1 258 ? -4.215 -7.301 -19.078 1 98.81 258 PHE B N 1
ATOM 4071 C CA . PHE B 1 258 ? -3.459 -8.523 -18.812 1 98.81 258 PHE B CA 1
ATOM 4072 C C . PHE B 1 258 ? -3.805 -9.602 -19.828 1 98.81 258 PHE B C 1
ATOM 4074 O O . PHE B 1 258 ? -2.914 -10.242 -20.391 1 98.81 258 PHE B O 1
ATOM 4081 N N . ASN B 1 259 ? -5.098 -9.844 -20.078 1 98.81 259 ASN B N 1
ATOM 4082 C CA . ASN B 1 259 ? -5.551 -10.906 -20.969 1 98.81 259 ASN B CA 1
ATOM 4083 C C . ASN B 1 259 ? -5 -10.719 -22.375 1 98.81 259 ASN B C 1
ATOM 4085 O O . ASN B 1 259 ? -4.641 -11.695 -23.047 1 98.81 259 ASN B O 1
ATOM 4089 N N . GLU B 1 260 ? -4.969 -9.516 -22.812 1 98.56 260 GLU B N 1
ATOM 4090 C CA . GLU B 1 260 ? -4.445 -9.25 -24.141 1 98.56 260 GLU B CA 1
ATOM 4091 C C . GLU B 1 260 ? -2.986 -9.688 -24.266 1 98.56 260 GLU B C 1
ATOM 4093 O O . GLU B 1 260 ? -2.611 -10.375 -25.219 1 98.56 260 GLU B O 1
ATOM 4098 N N . ALA B 1 261 ? -2.166 -9.328 -23.281 1 98.62 261 ALA B N 1
ATOM 4099 C CA . ALA B 1 261 ? -0.755 -9.703 -23.297 1 98.62 261 ALA B CA 1
ATOM 4100 C C . ALA B 1 261 ? -0.586 -11.211 -23.125 1 98.62 261 ALA B C 1
ATOM 4102 O O . ALA B 1 261 ? 0.262 -11.82 -23.781 1 98.62 261 ALA B O 1
ATOM 4103 N N . LEU B 1 262 ? -1.393 -11.789 -22.25 1 98.81 262 LEU B N 1
ATOM 4104 C CA . LEU B 1 262 ? -1.352 -13.219 -21.969 1 98.81 262 LEU B CA 1
ATOM 4105 C C . LEU B 1 262 ? -1.644 -14.031 -23.219 1 98.81 262 LEU B C 1
ATOM 4107 O O . LEU B 1 262 ? -0.875 -14.93 -23.578 1 98.81 262 LEU B O 1
ATOM 4111 N N . VAL B 1 263 ? -2.721 -13.711 -23.906 1 98.69 263 VAL B N 1
ATOM 4112 C CA . VAL B 1 263 ? -3.148 -14.438 -25.109 1 98.69 263 VAL B CA 1
ATOM 4113 C C . VAL B 1 263 ? -2.107 -14.281 -26.203 1 98.69 263 VAL B C 1
ATOM 4115 O O . VAL B 1 263 ? -1.718 -15.258 -26.844 1 98.69 263 VAL B O 1
ATOM 4118 N N . SER B 1 264 ? -1.645 -13.047 -26.438 1 98.56 264 SER B N 1
ATOM 4119 C CA . SER B 1 264 ? -0.633 -12.789 -27.453 1 98.56 264 SER B CA 1
ATOM 4120 C C . SER B 1 264 ? 0.626 -13.617 -27.203 1 98.56 264 SER B C 1
ATOM 4122 O O . SER B 1 264 ? 1.187 -14.203 -28.141 1 98.56 264 SER B O 1
ATOM 4124 N N . PHE B 1 265 ? 1.038 -13.688 -26 1 98.81 265 PHE B N 1
ATOM 4125 C CA . PHE B 1 265 ? 2.248 -14.422 -25.641 1 98.81 265 PHE B CA 1
ATOM 4126 C C . PHE B 1 265 ? 2.07 -15.914 -25.891 1 98.81 265 PHE B C 1
ATOM 4128 O O . PHE B 1 265 ? 2.938 -16.562 -26.469 1 98.81 265 PHE B O 1
ATOM 4135 N N . LEU B 1 266 ? 0.927 -16.484 -25.406 1 98.5 266 LEU B N 1
ATOM 4136 C CA . LEU B 1 266 ? 0.687 -17.922 -25.5 1 98.5 266 LEU B CA 1
ATOM 4137 C C . LEU B 1 266 ? 0.525 -18.344 -26.953 1 98.5 266 LEU B C 1
ATOM 4139 O O . LEU B 1 266 ? 0.901 -19.453 -27.328 1 98.5 266 LEU B O 1
ATOM 4143 N N . GLU B 1 267 ? 0.041 -17.453 -27.812 1 96.81 267 GLU B N 1
ATOM 4144 C CA . GLU B 1 267 ? -0.135 -17.75 -29.234 1 96.81 267 GLU B CA 1
ATOM 4145 C C . GLU B 1 267 ? 1.184 -17.625 -29.984 1 96.81 267 GLU B C 1
ATOM 4147 O O . GLU B 1 267 ? 1.319 -18.141 -31.094 1 96.81 267 GLU B O 1
ATOM 4152 N N . GLY B 1 268 ? 2.221 -17.141 -29.453 1 87.94 268 GLY B N 1
ATOM 4153 C CA . GLY B 1 268 ? 3.518 -17.031 -30.094 1 87.94 268 GLY B CA 1
ATOM 4154 C C . GLY B 1 268 ? 3.707 -15.742 -30.859 1 87.94 268 GLY B C 1
ATOM 4155 O O . GLY B 1 268 ? 4.523 -15.672 -31.781 1 87.94 268 GLY B O 1
ATOM 4156 N N . ALA B 1 269 ? 2.854 -14.672 -30.516 1 66.56 269 ALA B N 1
ATOM 4157 C CA . ALA B 1 269 ? 3.021 -13.391 -31.203 1 66.56 269 ALA B CA 1
ATOM 4158 C C . ALA B 1 269 ? 4.133 -12.57 -30.562 1 66.56 269 ALA B C 1
ATOM 4160 O O . ALA B 1 269 ? 4.422 -12.727 -29.375 1 66.56 269 ALA B O 1
#

Radius of gyration: 25.77 Å; Cα contacts (8 Å, |Δi|>4): 1134; chains: 2; bounding box: 47×80×58 Å